Protein AF-A0A2E5CDV6-F1 (afdb_monomer_lite)

Radius of gyration: 27.77 Å; chains: 1; bounding box: 65×52×103 Å

Foldseek 3Di:
DPPPPVPVVPPPPPVDPQWDWDDDPNWIKIKGQAPVQVQVLLVLLQVVQVHPDGQPDDRDNRDMGMGTSLVRHHPQLNVQAPQFAPDFAQFFLNQLCVLLQQDDDGGHDDPVRSVLSCPAPLKDWDLDDGQSKKKWKWFQDPVRDIDTDGIWTDHGQQWIWGFHGRHRRTGTHIHGPVVVCVVVVNDPVQECNDPPDRIHMIIMRGHNPVVVVVPPPDPVLVVLLVVLVVQLVCVVVVNDDCPPVNLVVNVVSLVVNVVVLVPDDPPNVVSVVSVVSSVVSVVSSVVSVVVVVVCVVVPPPVDDPDPDDDDDDPDDDDPVCPVVSVVVLLVVLLVCLLVLNDDLVSLLVSVVVCVVVVPDDDPVSVVSNCVRPVVSCCVSPNPD

Secondary structure (DSSP, 8-state):
--SSSSSSSSSSS-----EEEEEETTEEEEEES-HHHHHHHHHHHHHHTT----------TT--EEEEGGGTS-HHHHHHBT---SSS-B-HHHHHHHHHTS-SS--B--HHHHHHHHTSTTEEEESS--TT-EEEEEEE-TTS-EEEEEEEEEEETTEEEEE-SS-TTS-EEEEEHHHHHHHTT--GGGTT--TT-SEEEEEEEE--HHHHHHHHS-HHHHHHHHHHHHHHHHHHTTSS---HHHHHHHHHHHHHHHHHHHTSPTT-HHHHHHHHHHHHHHHHHHHHHHHHHHHHHT--------SS-----SS---TTHHHHHHHHHHHHHHHHHHTT-S-HHHHHHHHHHHHHTTPPPPHHHHHHHHHHHHHHHHHHH---

Structure (mmCIF, N/CA/C/O backbone):
data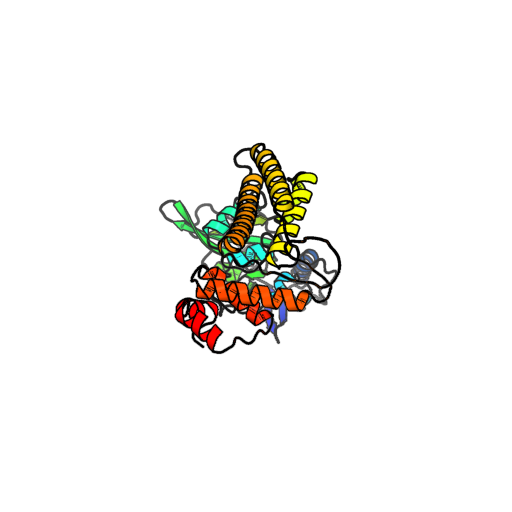_AF-A0A2E5CDV6-F1
#
_entry.id   AF-A0A2E5CDV6-F1
#
loop_
_atom_site.group_PDB
_atom_site.id
_atom_site.type_symbol
_atom_site.label_atom_id
_atom_site.label_alt_id
_atom_site.label_comp_id
_atom_site.label_asym_id
_atom_site.label_entity_id
_atom_site.label_seq_id
_atom_site.pdbx_PDB_ins_code
_atom_site.Cartn_x
_atom_site.Cartn_y
_atom_site.Cartn_z
_atom_site.occupancy
_atom_site.B_iso_or_equiv
_atom_site.auth_seq_id
_atom_site.auth_comp_id
_atom_site.auth_asym_id
_atom_site.auth_atom_id
_atom_site.pdbx_PDB_model_num
ATOM 1 N N . MET A 1 1 ? -24.382 15.749 47.982 1.00 50.59 1 MET A N 1
ATOM 2 C CA . MET A 1 1 ? -24.085 15.747 46.531 1.00 50.59 1 MET A CA 1
ATOM 3 C C . MET A 1 1 ? -22.805 14.952 46.245 1.00 50.59 1 MET A C 1
ATOM 5 O O . MET A 1 1 ? -21.803 15.533 45.871 1.00 50.59 1 MET A O 1
ATOM 9 N N . ALA A 1 2 ? -22.806 13.629 46.459 1.00 50.84 2 ALA A N 1
ATOM 10 C CA . ALA A 1 2 ? -21.610 12.782 46.268 1.00 50.84 2 ALA A CA 1
ATOM 11 C C . ALA A 1 2 ? -21.933 11.374 45.715 1.00 50.84 2 ALA A C 1
ATOM 13 O O . ALA A 1 2 ? -21.108 10.475 45.779 1.00 50.84 2 ALA A O 1
ATOM 14 N N . LYS A 1 3 ? -23.146 11.160 45.179 1.00 47.84 3 LYS A N 1
ATOM 15 C CA . LYS A 1 3 ? -23.621 9.846 44.694 1.00 47.84 3 LYS A CA 1
ATOM 16 C C . LYS A 1 3 ? -23.866 9.771 43.177 1.00 47.84 3 LYS A C 1
ATOM 18 O O . LYS A 1 3 ? -24.362 8.756 42.711 1.00 47.84 3 LYS A O 1
ATOM 23 N N . LEU A 1 4 ? -23.509 10.803 42.404 1.00 49.28 4 LEU A N 1
ATOM 24 C CA . LEU A 1 4 ? -23.847 10.889 40.970 1.00 49.28 4 LEU A CA 1
ATOM 25 C C . LEU A 1 4 ? -22.643 10.820 40.007 1.00 49.28 4 LEU A C 1
ATOM 27 O O . LEU A 1 4 ? -22.818 11.010 38.813 1.00 49.28 4 LEU A O 1
ATOM 31 N N . ILE A 1 5 ? -21.427 10.545 40.496 1.00 52.16 5 ILE A N 1
ATOM 32 C CA . ILE A 1 5 ? -20.210 10.495 39.652 1.00 52.16 5 ILE A CA 1
ATOM 33 C C . ILE A 1 5 ? -19.751 9.048 39.369 1.00 52.16 5 ILE A C 1
ATOM 35 O O . ILE A 1 5 ? -18.921 8.813 38.500 1.00 52.16 5 ILE A O 1
ATOM 39 N N . LEU A 1 6 ? -20.344 8.039 40.020 1.00 46.84 6 LEU A N 1
ATOM 40 C CA . LEU A 1 6 ? -19.924 6.640 39.850 1.00 46.84 6 LEU A CA 1
ATOM 41 C C . LEU A 1 6 ? -20.603 5.908 38.671 1.00 46.84 6 LEU A C 1
ATOM 43 O O . LEU A 1 6 ? -20.210 4.794 38.347 1.00 46.84 6 LEU A O 1
ATOM 47 N N . PHE A 1 7 ? -21.598 6.511 38.009 1.00 48.25 7 PHE A N 1
ATOM 48 C CA . PHE A 1 7 ? -22.365 5.839 36.944 1.00 48.25 7 PHE A CA 1
ATOM 49 C C . PHE A 1 7 ? -21.863 6.121 35.516 1.00 48.25 7 PHE A C 1
ATOM 51 O O . PHE A 1 7 ? -22.234 5.410 34.587 1.00 48.25 7 PHE A O 1
ATOM 58 N N . THR A 1 8 ? -20.984 7.108 35.321 1.00 49.69 8 THR A N 1
ATOM 59 C CA . THR A 1 8 ? -20.431 7.466 33.999 1.00 49.69 8 THR A CA 1
ATOM 60 C C . THR A 1 8 ? -19.098 6.790 33.666 1.00 49.69 8 THR A C 1
ATOM 62 O O . THR A 1 8 ? -18.673 6.845 32.518 1.00 49.69 8 THR A O 1
ATOM 65 N N . LEU A 1 9 ? -18.454 6.099 34.615 1.00 47.28 9 LEU A N 1
ATOM 66 C CA . LEU A 1 9 ? -17.176 5.401 34.382 1.00 47.28 9 LEU A CA 1
ATOM 67 C C . LEU A 1 9 ? -17.316 3.909 34.026 1.00 47.28 9 LEU A C 1
ATOM 69 O O . LEU A 1 9 ? -16.322 3.280 33.676 1.00 47.28 9 LEU A O 1
ATOM 73 N N . LEU A 1 10 ? -18.530 3.344 34.060 1.00 46.12 10 LEU A N 1
ATOM 74 C CA . LEU A 1 10 ? -18.778 1.930 33.730 1.00 46.12 10 LEU A CA 1
ATOM 75 C C . LEU A 1 10 ? -19.309 1.689 32.304 1.00 46.12 10 LEU A C 1
ATOM 77 O O . LEU A 1 10 ? -19.397 0.540 31.885 1.00 46.12 10 LEU A O 1
ATOM 81 N N . PHE A 1 11 ? -19.618 2.737 31.531 1.00 47.38 11 PHE A N 1
ATOM 82 C CA . PHE A 1 11 ? -20.186 2.591 30.178 1.00 47.38 11 PHE A CA 1
ATOM 83 C C . PHE A 1 11 ? -19.165 2.631 29.029 1.00 47.38 11 PHE A C 1
ATOM 85 O O . PHE A 1 11 ? -19.536 2.422 27.877 1.00 47.38 11 PHE A O 1
ATOM 92 N N . SER A 1 12 ? -17.878 2.851 29.311 1.00 44.41 12 SER A N 1
ATOM 93 C CA . SER A 1 12 ? -16.882 3.118 28.257 1.00 44.41 12 SER A CA 1
ATOM 94 C C . SER A 1 12 ? -16.062 1.901 27.809 1.00 44.41 12 SER A C 1
ATOM 96 O O . SER A 1 12 ? -15.191 2.053 26.960 1.00 44.41 12 SER A O 1
ATOM 98 N N . TRP A 1 13 ? -16.303 0.703 28.359 1.00 45.28 13 TRP A N 1
ATOM 99 C CA . TRP A 1 13 ? -15.420 -0.464 28.159 1.00 45.28 13 TRP A CA 1
ATOM 100 C C . TRP A 1 13 ? -16.075 -1.690 27.503 1.00 45.28 13 TRP A C 1
ATOM 102 O O . TRP A 1 13 ? -15.390 -2.672 27.237 1.00 45.28 13 TRP A O 1
ATOM 112 N N . ALA A 1 14 ? -17.369 -1.640 27.170 1.00 45.25 14 ALA A N 1
ATOM 113 C CA . ALA A 1 14 ? -18.080 -2.758 26.535 1.00 45.25 14 ALA A CA 1
ATOM 114 C C . ALA A 1 14 ? -18.127 -2.686 24.993 1.00 45.25 14 ALA A C 1
ATOM 116 O O . ALA A 1 14 ? -18.972 -3.320 24.372 1.00 45.25 14 ALA A O 1
ATOM 117 N N . PHE A 1 15 ? -17.217 -1.940 24.358 1.00 52.06 15 PHE A N 1
ATOM 118 C CA . PHE A 1 15 ? -17.010 -1.990 22.902 1.00 52.06 15 PHE A CA 1
ATOM 119 C C . PHE A 1 15 ? -15.860 -2.939 22.526 1.00 52.06 15 PHE A C 1
ATOM 121 O O . PHE A 1 15 ? -15.153 -2.706 21.547 1.00 52.06 15 PHE A O 1
ATOM 128 N N . ALA A 1 16 ? -15.659 -4.001 23.317 1.00 50.88 16 ALA A N 1
ATOM 129 C CA . ALA A 1 16 ? -14.811 -5.118 22.922 1.00 50.88 16 ALA A CA 1
ATOM 130 C C . ALA A 1 16 ? -15.315 -5.681 21.583 1.00 50.88 16 ALA A C 1
ATOM 132 O O . ALA A 1 16 ? -16.516 -5.705 21.319 1.00 50.88 16 ALA A O 1
ATOM 133 N N . GLN A 1 17 ? -14.376 -6.042 20.716 1.00 61.34 17 GLN A N 1
ATOM 134 C CA . GLN A 1 17 ? -14.605 -6.329 19.306 1.00 61.34 17 GLN A CA 1
ATOM 135 C C . GLN A 1 17 ? -15.673 -7.407 19.079 1.00 61.34 17 GLN A C 1
ATOM 137 O O . GLN A 1 17 ? -15.404 -8.595 19.199 1.00 61.34 17 GLN A O 1
ATOM 142 N N . ASP A 1 18 ? -16.871 -6.987 18.675 1.00 84.94 18 ASP A N 1
ATOM 143 C CA . ASP A 1 18 ? -17.973 -7.897 18.338 1.00 84.94 18 ASP A CA 1
ATOM 144 C C . ASP A 1 18 ? -17.763 -8.650 17.019 1.00 84.94 18 ASP A C 1
ATOM 146 O O . ASP A 1 18 ? -18.660 -9.388 16.630 1.00 84.94 18 ASP A O 1
ATOM 150 N N . ILE A 1 19 ? -16.661 -8.421 16.293 1.00 89.81 19 ILE A N 1
ATOM 151 C CA . ILE A 1 19 ? -16.429 -8.990 14.960 1.00 89.81 19 ILE A CA 1
ATOM 152 C C . ILE A 1 19 ? -15.164 -9.845 14.972 1.00 89.81 19 ILE A C 1
ATOM 154 O O . ILE A 1 19 ? -14.048 -9.327 15.055 1.00 89.81 19 ILE A O 1
ATOM 158 N N . GLU A 1 20 ? -15.348 -11.150 14.826 1.00 91.12 20 GLU A N 1
ATOM 159 C CA . GLU A 1 20 ? -14.281 -12.130 14.670 1.00 91.12 20 GLU A CA 1
ATOM 160 C C . GLU A 1 20 ? -14.039 -12.418 13.188 1.00 91.12 20 GLU A C 1
ATOM 162 O O . GLU A 1 20 ? -14.975 -12.536 12.397 1.00 91.12 20 GLU A O 1
ATOM 167 N N . ILE A 1 21 ? -12.767 -12.547 12.805 1.00 91.12 21 ILE A N 1
ATOM 168 C CA . ILE A 1 21 ? -12.366 -12.913 11.445 1.00 91.12 21 ILE A CA 1
ATOM 169 C C . ILE A 1 21 ? -11.837 -14.333 11.461 1.00 91.12 21 ILE A C 1
ATOM 171 O O . ILE A 1 21 ? -10.872 -14.629 12.164 1.00 91.12 21 ILE A O 1
ATOM 175 N N . HIS A 1 22 ? -12.433 -15.192 10.646 1.00 91.56 22 HIS A N 1
ATOM 176 C CA . HIS A 1 22 ? -11.998 -16.571 10.497 1.00 91.56 22 HIS A CA 1
ATOM 177 C C . HIS A 1 22 ? -11.859 -16.959 9.026 1.00 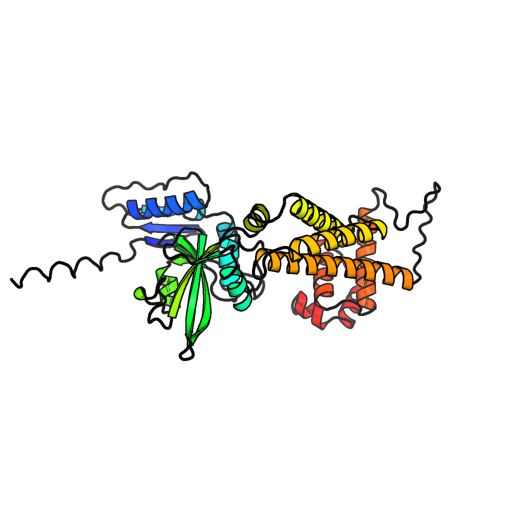91.56 22 HIS A C 1
ATOM 179 O O . HIS A 1 22 ? -12.392 -16.321 8.113 1.00 91.56 22 HIS A O 1
ATOM 185 N N . ARG A 1 23 ? -11.078 -18.014 8.803 1.00 90.81 23 ARG A N 1
ATOM 186 C CA . ARG A 1 23 ? -10.764 -18.554 7.483 1.00 90.81 23 ARG A CA 1
ATOM 187 C C . ARG A 1 23 ? -11.279 -19.979 7.388 1.00 90.81 23 ARG A C 1
ATOM 189 O O . ARG A 1 23 ? -10.973 -20.791 8.254 1.00 90.81 23 ARG A O 1
ATOM 196 N N . VAL A 1 24 ? -12.040 -20.265 6.336 1.00 92.31 24 VAL A N 1
ATOM 197 C CA . VAL A 1 24 ? -12.580 -21.600 6.044 1.00 92.31 24 VAL A CA 1
ATOM 198 C C . VAL A 1 24 ? -12.398 -21.848 4.553 1.00 92.31 24 VAL A C 1
ATOM 200 O O . VAL A 1 24 ? -12.861 -21.049 3.741 1.00 92.31 24 VAL A O 1
ATOM 203 N N . ASP A 1 25 ? -11.666 -22.904 4.195 1.00 91.81 25 ASP A N 1
ATOM 204 C CA . ASP A 1 25 ? -11.402 -23.310 2.805 1.00 91.81 25 ASP A CA 1
ATOM 205 C C . ASP A 1 25 ? -10.875 -22.175 1.904 1.00 91.81 25 ASP A C 1
ATOM 207 O O . ASP A 1 25 ? -11.342 -21.961 0.785 1.00 91.81 25 ASP A O 1
ATOM 211 N N . GLY A 1 26 ? -9.924 -21.386 2.419 1.00 87.38 26 GLY A N 1
ATOM 212 C CA . GLY A 1 26 ? -9.321 -20.256 1.695 1.00 87.38 26 GLY A CA 1
ATOM 213 C C . GLY A 1 26 ? -10.229 -19.028 1.540 1.00 87.38 26 GLY A C 1
ATOM 214 O O . GLY A 1 26 ? -9.840 -18.047 0.910 1.00 87.38 26 GLY A O 1
ATOM 215 N N . LYS A 1 27 ? -11.433 -19.043 2.119 1.00 91.75 27 LYS A N 1
ATOM 216 C CA . LYS A 1 27 ? -12.341 -17.893 2.156 1.00 91.75 27 LYS A CA 1
ATOM 217 C C . LYS A 1 27 ? -12.249 -17.178 3.493 1.00 91.75 27 LYS A C 1
ATOM 219 O O . LYS A 1 27 ? -12.023 -17.798 4.531 1.00 91.75 27 LYS A O 1
ATOM 224 N N . ILE A 1 28 ? -12.463 -15.865 3.461 1.00 92.31 28 ILE A N 1
ATOM 225 C CA . ILE A 1 28 ? -12.466 -15.016 4.654 1.00 92.31 28 ILE A CA 1
ATOM 226 C C . ILE A 1 28 ? -13.895 -14.686 5.034 1.00 92.31 28 ILE A C 1
ATOM 228 O O . ILE A 1 28 ? -14.645 -14.120 4.232 1.00 92.31 28 ILE A O 1
ATOM 232 N N . PHE A 1 29 ? -14.222 -14.988 6.279 1.00 93.62 29 PHE A N 1
ATOM 233 C CA . PHE A 1 29 ? -15.506 -14.704 6.881 1.00 93.62 29 PHE A CA 1
ATOM 234 C C . PHE A 1 29 ? -15.328 -13.751 8.057 1.00 93.62 29 PHE A C 1
ATOM 236 O O . PHE A 1 29 ? -14.334 -13.810 8.782 1.00 93.62 29 PHE A O 1
ATOM 243 N N . ALA A 1 30 ? -16.300 -12.862 8.216 1.00 93.38 30 ALA A N 1
ATOM 244 C CA . ALA A 1 30 ? -16.485 -12.086 9.427 1.00 93.38 30 ALA A CA 1
ATOM 245 C C . ALA A 1 30 ? -17.749 -12.574 10.124 1.00 93.38 30 ALA A C 1
ATOM 247 O O . ALA A 1 30 ? -18.790 -12.698 9.475 1.00 93.38 30 ALA A O 1
ATOM 248 N N . GLU A 1 31 ? -17.654 -12.834 11.421 1.00 93.50 31 GLU A N 1
ATOM 249 C CA . GLU A 1 31 ? -18.771 -13.215 12.281 1.00 93.50 31 GLU A CA 1
ATOM 250 C C . GLU A 1 31 ? -18.951 -12.188 13.383 1.00 93.50 31 GLU A C 1
ATOM 252 O O . GLU A 1 31 ? -17.972 -11.702 13.941 1.00 93.50 31 GLU A O 1
ATOM 257 N N . ALA A 1 32 ? -20.203 -11.851 13.685 1.00 91.94 32 ALA A N 1
ATOM 258 C CA . ALA A 1 32 ? -20.517 -10.918 14.747 1.00 91.94 32 ALA A CA 1
ATOM 259 C C . ALA A 1 32 ? -21.772 -11.282 15.531 1.00 91.94 32 ALA A C 1
ATOM 261 O O . ALA A 1 32 ? -22.756 -11.768 14.967 1.00 91.94 32 ALA A O 1
ATOM 262 N N . ASN A 1 33 ? -21.769 -10.930 16.819 1.00 88.56 33 ASN A N 1
ATOM 263 C CA . ASN A 1 33 ? -22.958 -11.009 17.677 1.00 88.56 33 ASN A CA 1
ATOM 264 C C . ASN A 1 33 ? -23.975 -9.892 17.372 1.00 88.56 33 ASN A C 1
ATOM 266 O O . ASN A 1 33 ? -25.143 -9.998 17.735 1.00 88.56 33 ASN A O 1
ATOM 270 N N . SER A 1 34 ? -23.541 -8.820 16.696 1.00 87.94 34 SER A N 1
ATOM 271 C CA . SER A 1 34 ? -24.392 -7.716 16.243 1.00 87.94 34 SER A CA 1
ATOM 272 C C . SER A 1 34 ? -24.438 -7.668 14.715 1.00 87.94 34 SER A C 1
ATOM 274 O O . SER A 1 34 ? -23.481 -7.252 14.055 1.00 87.94 34 SER A O 1
ATOM 276 N N . CYS A 1 35 ? -25.583 -8.062 14.153 1.00 88.75 35 CYS A N 1
ATOM 277 C CA . CYS A 1 35 ? -25.831 -8.029 12.711 1.00 88.75 35 CYS A CA 1
ATOM 278 C C . CYS A 1 35 ? -25.683 -6.612 12.131 1.00 88.75 35 CYS A C 1
ATOM 280 O O . CYS A 1 35 ? -25.053 -6.430 11.093 1.00 88.75 35 CYS A O 1
ATOM 282 N N . GLU A 1 36 ? -26.183 -5.591 12.833 1.00 88.12 36 GLU A N 1
ATOM 283 C CA . GLU A 1 36 ? -26.130 -4.186 12.402 1.00 88.12 36 GLU A CA 1
ATOM 284 C C . GLU A 1 36 ? -24.694 -3.696 12.181 1.00 88.12 36 GLU A C 1
ATOM 286 O O . GLU A 1 36 ? -24.383 -3.124 11.131 1.00 88.12 36 GLU A O 1
ATOM 291 N N . LYS A 1 37 ? -23.795 -3.976 13.137 1.00 87.06 37 LYS A N 1
ATOM 292 C CA . LYS A 1 37 ? -22.375 -3.616 13.025 1.00 87.06 37 LYS A CA 1
ATOM 293 C C . LYS A 1 37 ? -21.737 -4.301 11.819 1.00 87.06 37 LYS A C 1
ATOM 295 O O . LYS A 1 37 ? -21.067 -3.641 11.027 1.00 87.06 37 LYS A O 1
ATOM 300 N N . LEU A 1 38 ? -21.969 -5.601 11.645 1.00 91.19 38 LEU A N 1
ATOM 301 C CA . LEU A 1 38 ? -21.372 -6.357 10.546 1.00 91.19 38 LEU A CA 1
ATOM 302 C C . LEU A 1 38 ? -21.905 -5.918 9.173 1.00 91.19 38 LEU A C 1
ATOM 304 O O . LEU A 1 38 ? -21.124 -5.756 8.235 1.00 91.19 38 LEU A O 1
ATOM 308 N N . VAL A 1 39 ? -23.207 -5.639 9.056 1.00 91.56 39 VAL A N 1
ATOM 309 C CA . VAL A 1 39 ? -23.833 -5.127 7.825 1.00 91.56 39 VAL A CA 1
ATOM 310 C C . VAL A 1 39 ? -23.271 -3.755 7.443 1.00 91.56 39 VAL A C 1
ATOM 312 O O . VAL A 1 39 ? -22.953 -3.539 6.271 1.00 91.56 39 VAL A O 1
ATOM 315 N N . ALA A 1 40 ? -23.100 -2.841 8.405 1.00 89.88 40 ALA A N 1
ATOM 316 C CA . ALA A 1 40 ? -22.533 -1.515 8.146 1.00 89.88 40 ALA A CA 1
ATOM 317 C C . ALA A 1 40 ? -21.109 -1.607 7.575 1.00 89.88 40 ALA A C 1
ATOM 319 O O . ALA A 1 40 ? -20.780 -0.960 6.577 1.00 89.88 40 ALA A O 1
ATOM 320 N N . GLN A 1 41 ? -20.279 -2.470 8.157 1.00 90.94 41 GLN A N 1
ATOM 321 C CA . GLN A 1 41 ? -18.895 -2.651 7.729 1.00 90.94 41 GLN A CA 1
ATOM 322 C C . GLN A 1 41 ? -18.785 -3.414 6.398 1.00 90.94 41 GLN A C 1
ATOM 324 O O . GLN A 1 41 ? -17.996 -3.039 5.529 1.00 90.94 41 GLN A O 1
ATOM 329 N N . TYR A 1 42 ? -19.631 -4.427 6.176 1.00 92.94 42 TYR A N 1
ATOM 330 C CA . TYR A 1 42 ? -19.747 -5.100 4.880 1.00 92.94 42 TYR A CA 1
ATOM 331 C C . TYR A 1 42 ? -20.158 -4.114 3.779 1.00 92.94 42 TYR A C 1
ATOM 333 O O . TYR A 1 42 ? -19.592 -4.128 2.686 1.00 92.94 42 TYR A O 1
ATOM 341 N N . SER A 1 43 ? -21.107 -3.217 4.071 1.00 91.81 43 SER A N 1
ATOM 342 C CA . SER A 1 43 ? -21.530 -2.162 3.147 1.00 91.81 43 SER A CA 1
ATOM 343 C C . SER A 1 43 ? -20.386 -1.200 2.819 1.00 91.81 43 SER A C 1
ATOM 345 O O . SER A 1 43 ? -20.203 -0.873 1.648 1.00 91.81 43 SER A O 1
ATOM 347 N N . ALA A 1 44 ? -19.586 -0.782 3.807 1.00 90.12 44 ALA A N 1
ATOM 348 C CA . ALA A 1 44 ? -18.416 0.069 3.573 1.00 90.12 44 ALA A CA 1
ATOM 349 C C . ALA A 1 44 ? -17.406 -0.597 2.618 1.00 90.12 44 ALA A C 1
ATOM 351 O O . ALA A 1 44 ? -16.974 0.015 1.638 1.00 90.12 44 ALA A O 1
ATOM 352 N N . LEU A 1 45 ? -17.108 -1.884 2.832 1.00 91.88 45 LEU A N 1
ATOM 353 C CA . LEU A 1 45 ? -16.218 -2.651 1.955 1.00 91.88 45 LEU A CA 1
ATOM 354 C C . LEU A 1 45 ? -16.807 -2.833 0.542 1.00 91.88 45 LEU A C 1
ATOM 356 O O . LEU A 1 45 ? -16.097 -2.703 -0.457 1.00 91.88 45 LEU A O 1
ATOM 360 N N . SER A 1 46 ? -18.117 -3.074 0.445 1.00 93.31 46 SER A N 1
ATOM 361 C CA . SER A 1 46 ? -18.842 -3.203 -0.826 1.00 93.31 46 SER A CA 1
ATOM 362 C C . SER A 1 46 ? -18.856 -1.896 -1.630 1.00 93.31 46 SER A C 1
ATOM 364 O O . SER A 1 46 ? -18.708 -1.912 -2.852 1.00 93.31 46 SER A O 1
ATOM 366 N N . GLN A 1 47 ? -19.000 -0.750 -0.957 1.00 91.88 47 GLN A N 1
ATOM 367 C CA . GLN A 1 47 ? -18.912 0.569 -1.588 1.00 91.88 47 GLN A CA 1
ATOM 368 C C . GLN A 1 47 ? -17.508 0.819 -2.143 1.00 91.88 47 GLN A C 1
ATOM 370 O O . GLN A 1 47 ? -17.373 1.217 -3.301 1.00 91.88 47 GLN A O 1
ATOM 375 N N . MET A 1 48 ? -16.470 0.509 -1.362 1.00 89.81 48 MET A N 1
ATOM 376 C CA . MET A 1 48 ? -15.074 0.636 -1.784 1.00 89.81 48 MET A CA 1
ATOM 377 C C . MET A 1 48 ? -14.766 -0.206 -3.032 1.00 89.81 48 MET A C 1
ATOM 379 O O . MET A 1 48 ? -14.103 0.262 -3.957 1.00 89.81 48 MET A O 1
ATOM 383 N N . SER A 1 49 ? -15.277 -1.439 -3.101 1.00 91.44 49 SER A N 1
ATOM 384 C CA . SER A 1 49 ? -15.079 -2.322 -4.258 1.00 91.44 49 SER A CA 1
ATOM 385 C C . SER A 1 49 ? -15.967 -1.999 -5.458 1.00 91.44 49 SER A C 1
ATOM 387 O O . SER A 1 49 ? -15.805 -2.618 -6.511 1.00 91.44 49 SER A O 1
ATOM 389 N N . LYS A 1 50 ? -16.888 -1.032 -5.327 1.00 93.25 50 LYS A N 1
ATOM 390 C CA . LYS A 1 50 ? -17.929 -0.714 -6.318 1.00 93.25 50 LYS A CA 1
ATOM 391 C C . LYS A 1 50 ? -18.815 -1.922 -6.655 1.00 93.25 50 LYS A C 1
ATOM 393 O O . LYS A 1 50 ? -19.409 -1.983 -7.731 1.00 93.25 50 LYS A O 1
ATOM 398 N N . ILE A 1 51 ? -18.925 -2.879 -5.734 1.00 91.81 51 ILE A N 1
ATOM 399 C CA . ILE A 1 51 ? -19.785 -4.053 -5.867 1.00 91.81 51 ILE A CA 1
ATOM 400 C C . ILE A 1 51 ? -21.122 -3.718 -5.203 1.00 91.81 51 ILE A C 1
ATOM 402 O O . ILE A 1 51 ? -21.169 -3.267 -4.064 1.00 91.81 51 ILE A O 1
ATOM 406 N N . LYS A 1 52 ? -22.241 -3.930 -5.900 1.00 90.75 52 LYS A N 1
ATOM 407 C CA . LYS A 1 52 ? -23.586 -3.748 -5.331 1.00 90.75 52 LYS A CA 1
ATOM 408 C C . LYS A 1 52 ? -24.079 -5.065 -4.737 1.00 90.75 52 LYS A C 1
ATOM 410 O O . LYS A 1 52 ? -24.930 -5.727 -5.324 1.00 90.75 52 LYS A O 1
ATOM 415 N N . ARG A 1 53 ? -23.526 -5.468 -3.592 1.00 90.56 53 ARG A N 1
ATOM 416 C CA . ARG A 1 53 ? -23.943 -6.681 -2.877 1.00 90.56 53 ARG A CA 1
ATOM 417 C C . ARG A 1 53 ? -24.369 -6.316 -1.463 1.00 90.56 53 ARG A C 1
ATOM 419 O O . ARG A 1 53 ? -23.729 -5.509 -0.800 1.00 90.56 53 ARG A O 1
ATOM 426 N N . ARG A 1 54 ? -25.481 -6.890 -1.014 1.00 89.31 54 ARG A N 1
ATOM 427 C CA . ARG A 1 54 ? -25.934 -6.768 0.374 1.00 89.31 54 ARG A CA 1
ATOM 428 C C . ARG A 1 54 ? -25.405 -7.956 1.166 1.00 89.31 54 ARG A C 1
ATOM 430 O O . ARG A 1 54 ? -25.287 -9.052 0.616 1.00 89.31 54 ARG A O 1
ATOM 437 N N . ALA A 1 55 ? -25.096 -7.728 2.437 1.00 89.12 55 ALA A N 1
ATOM 438 C CA . ALA A 1 55 ? -24.833 -8.812 3.369 1.00 89.12 55 ALA A CA 1
ATOM 439 C C . ALA A 1 55 ? -26.079 -9.707 3.440 1.00 89.12 55 ALA A C 1
ATOM 441 O O . ALA A 1 55 ? -27.190 -9.203 3.606 1.00 89.12 55 ALA A O 1
ATOM 442 N N . ASN A 1 56 ? -25.899 -11.018 3.281 1.00 86.75 56 ASN A N 1
ATOM 443 C CA . ASN A 1 56 ? -26.985 -11.981 3.428 1.00 86.75 56 ASN A CA 1
ATOM 444 C C . ASN A 1 56 ? -27.040 -12.452 4.887 1.00 86.75 56 ASN A C 1
ATOM 446 O O . ASN A 1 56 ? -26.572 -13.541 5.198 1.00 86.75 56 ASN A O 1
ATOM 450 N N . CYS A 1 57 ? -27.543 -11.594 5.773 1.00 84.38 57 CYS A N 1
ATOM 451 C CA . CYS A 1 57 ? -27.798 -11.928 7.173 1.00 84.38 57 CYS A CA 1
ATOM 452 C C . CYS A 1 57 ? -29.257 -11.634 7.521 1.00 84.38 57 CYS A C 1
ATOM 454 O O . CYS A 1 57 ? -29.773 -10.577 7.156 1.00 84.38 57 CYS A O 1
ATOM 456 N N . SER A 1 58 ? -29.900 -12.547 8.255 1.00 75.00 58 SER A N 1
ATOM 457 C CA . SER A 1 58 ? -31.144 -12.240 8.966 1.00 75.00 58 SER A CA 1
ATOM 458 C C . SER A 1 58 ? -30.758 -11.553 10.273 1.00 75.00 58 SER A C 1
ATOM 460 O O . SER A 1 58 ? -30.063 -12.155 11.085 1.00 75.00 58 SER A O 1
ATOM 462 N N . CYS A 1 59 ? -31.123 -10.283 10.451 1.00 76.19 59 CYS A N 1
ATOM 463 C CA . CYS A 1 59 ? -30.829 -9.537 11.678 1.00 76.19 59 CYS A CA 1
ATOM 464 C C . CYS A 1 59 ? -31.943 -9.739 12.717 1.00 76.19 59 CYS A C 1
ATOM 466 O O . CYS A 1 59 ? -32.588 -8.779 13.137 1.00 76.19 59 CYS A O 1
ATOM 468 N N . GLU A 1 60 ? -32.196 -10.986 13.107 1.00 75.94 60 GLU A N 1
ATOM 469 C CA . GLU A 1 60 ? -33.081 -11.271 14.236 1.00 75.94 60 GLU A CA 1
ATOM 470 C C . GLU A 1 60 ? -32.360 -10.940 15.555 1.00 75.94 60 GLU A C 1
ATOM 472 O O . GLU A 1 60 ? -31.133 -11.010 15.659 1.00 75.94 60 GLU A O 1
ATOM 477 N N . LEU A 1 61 ? -33.108 -10.515 16.578 1.00 71.81 61 LEU A N 1
ATOM 478 C CA . LEU A 1 61 ? -32.539 -10.132 17.875 1.00 71.81 61 LEU A CA 1
ATOM 479 C C . LEU A 1 61 ? -31.718 -11.293 18.465 1.00 71.81 61 LEU A C 1
ATOM 481 O O . LEU A 1 61 ? -32.267 -12.329 18.828 1.00 71.81 61 LEU A O 1
ATOM 485 N N . GLY A 1 62 ? -30.400 -11.101 18.568 1.00 69.19 62 GLY A N 1
ATOM 486 C CA . GLY A 1 62 ? -29.464 -12.083 19.127 1.00 69.19 62 GLY A CA 1
ATOM 487 C C . GLY A 1 62 ? -28.943 -13.139 18.145 1.00 69.19 62 GLY A C 1
ATOM 488 O O . GLY A 1 62 ? -28.175 -14.006 18.560 1.00 69.19 62 GLY A O 1
ATOM 489 N N . SER A 1 63 ? -29.307 -13.089 16.858 1.00 78.12 63 SER A N 1
ATOM 490 C CA . SER A 1 63 ? -28.746 -14.014 15.870 1.00 78.12 63 SER A CA 1
ATOM 491 C C . SER A 1 63 ? -27.317 -13.616 15.494 1.00 78.12 63 SER A C 1
ATOM 493 O O . SER A 1 63 ? -27.069 -12.482 15.073 1.00 78.12 63 SER A O 1
ATOM 495 N N . LYS A 1 64 ? -26.388 -14.574 15.578 1.00 87.31 64 LYS A N 1
ATOM 496 C CA . LYS A 1 64 ? -25.053 -14.450 14.983 1.00 87.31 64 LYS A CA 1
ATOM 497 C C . LYS A 1 64 ? -25.177 -14.213 13.476 1.00 87.31 64 LYS A C 1
ATOM 499 O O . LYS A 1 64 ? -25.925 -14.913 12.797 1.00 87.31 64 LYS A O 1
ATOM 504 N N . CYS A 1 65 ? -24.440 -13.237 12.958 1.00 91.56 65 CYS A N 1
ATOM 505 C CA . CYS A 1 65 ? -24.357 -12.950 11.526 1.00 91.56 65 CYS A CA 1
ATOM 506 C C . CYS A 1 65 ? -22.956 -13.302 11.036 1.00 91.56 65 CYS A C 1
ATOM 508 O O . CYS A 1 65 ? -21.974 -12.895 11.651 1.00 91.56 65 CYS A O 1
ATOM 510 N N . THR A 1 66 ? -22.879 -14.024 9.919 1.00 92.94 66 THR A N 1
ATOM 511 C CA . THR A 1 66 ? -21.621 -14.413 9.276 1.00 92.94 66 THR A CA 1
ATOM 512 C C . THR A 1 66 ? -21.668 -14.007 7.810 1.00 92.94 66 THR A C 1
ATOM 514 O O . THR A 1 66 ? -22.623 -14.320 7.100 1.00 92.94 66 THR A O 1
ATOM 517 N N . VAL A 1 67 ? -20.638 -13.306 7.335 1.00 94.12 67 VAL A N 1
ATOM 518 C CA . VAL A 1 67 ? -20.548 -12.827 5.948 1.00 94.12 67 VAL A CA 1
ATOM 519 C C . VAL A 1 67 ? -19.206 -13.183 5.323 1.00 94.12 67 VAL A C 1
ATOM 521 O O . VAL A 1 67 ? -18.156 -13.019 5.937 1.00 94.12 67 VAL A O 1
ATOM 524 N N . GLU A 1 68 ? -19.224 -13.623 4.064 1.00 94.75 68 GLU A N 1
ATOM 525 C CA . GLU A 1 68 ? -18.007 -13.852 3.278 1.00 94.75 68 GLU A CA 1
ATOM 526 C C . GLU A 1 68 ? -17.465 -12.518 2.731 1.00 94.75 68 GLU A C 1
ATOM 528 O O . GLU A 1 68 ? -18.028 -11.932 1.796 1.00 94.75 68 GLU A O 1
ATOM 533 N N . LEU A 1 69 ? -16.339 -12.048 3.271 1.00 93.44 69 LEU A N 1
ATOM 534 C CA . LEU A 1 69 ? -15.706 -10.781 2.885 1.00 93.44 69 LEU A CA 1
ATOM 535 C C . LEU A 1 69 ? -15.081 -10.836 1.491 1.00 93.44 69 LEU A C 1
ATOM 537 O O . LEU A 1 69 ? -15.103 -9.845 0.756 1.00 93.44 69 LEU A O 1
ATOM 541 N N . GLY A 1 70 ? -14.573 -12.007 1.095 1.00 91.88 70 GLY A N 1
ATOM 542 C CA . GLY A 1 70 ? -13.963 -12.227 -0.219 1.00 91.88 70 GLY A CA 1
ATOM 543 C C . GLY A 1 70 ? -14.894 -11.864 -1.378 1.00 91.88 70 GLY A C 1
ATOM 544 O O . GLY A 1 70 ? -14.432 -11.461 -2.441 1.00 91.88 70 GLY A O 1
ATOM 545 N N . SER A 1 71 ? -16.214 -11.903 -1.179 1.00 92.31 71 SER A N 1
ATOM 546 C CA . SER A 1 71 ? -17.199 -11.523 -2.197 1.00 92.31 71 SER A CA 1
ATOM 547 C C . SER A 1 71 ? -17.231 -10.015 -2.501 1.00 92.31 71 SER A C 1
ATOM 549 O O . SER A 1 71 ? -17.434 -9.642 -3.658 1.00 92.31 71 SER A O 1
ATOM 551 N N . VAL A 1 72 ? -16.947 -9.158 -1.513 1.00 94.38 72 VAL A N 1
ATOM 552 C CA . VAL A 1 72 ? -17.043 -7.683 -1.598 1.00 94.38 72 VAL A CA 1
ATOM 553 C C . VAL A 1 72 ? -15.714 -6.955 -1.467 1.00 94.38 72 VAL A C 1
ATOM 555 O O . VAL A 1 72 ? -15.675 -5.735 -1.572 1.00 94.38 72 VAL A O 1
ATOM 558 N N . MET A 1 73 ? -14.616 -7.671 -1.271 1.00 93.25 73 MET A N 1
ATOM 559 C CA . MET A 1 73 ? -13.290 -7.067 -1.219 1.00 93.25 73 MET A CA 1
ATOM 560 C C . MET A 1 73 ? -12.891 -6.460 -2.587 1.00 93.25 73 MET A C 1
ATOM 562 O O . MET A 1 73 ? -13.250 -7.011 -3.629 1.00 93.25 73 MET A O 1
ATOM 566 N N . PRO A 1 74 ? -12.167 -5.331 -2.650 1.00 92.81 74 PRO A N 1
ATOM 567 C CA . PRO A 1 74 ? -11.639 -4.829 -3.921 1.00 92.81 74 PRO A CA 1
ATOM 568 C C . PRO A 1 74 ? -10.714 -5.835 -4.627 1.00 92.81 74 PRO A C 1
ATOM 570 O O . PRO A 1 74 ? -9.990 -6.589 -3.977 1.00 92.81 74 PRO A O 1
ATOM 573 N N . LYS A 1 75 ? -10.734 -5.836 -5.971 1.00 93.31 75 LYS A N 1
ATOM 574 C CA . LYS A 1 75 ? -10.032 -6.822 -6.820 1.00 93.31 75 LYS A CA 1
ATOM 575 C C . LYS A 1 75 ? -8.552 -6.981 -6.454 1.00 93.31 75 LYS A C 1
ATOM 577 O O . LYS A 1 75 ? -8.101 -8.108 -6.300 1.00 93.31 75 LYS A O 1
ATOM 582 N N . ILE A 1 76 ? -7.845 -5.867 -6.252 1.00 93.00 76 ILE A N 1
ATOM 583 C CA . ILE A 1 76 ? -6.414 -5.873 -5.925 1.00 93.00 76 ILE A CA 1
ATOM 584 C C . ILE A 1 76 ? -6.108 -6.673 -4.654 1.00 93.00 76 ILE A C 1
ATOM 586 O O . ILE A 1 76 ? -5.188 -7.479 -4.644 1.00 93.00 76 ILE A O 1
ATOM 590 N N . TYR A 1 77 ? -6.914 -6.531 -3.601 1.00 93.75 77 TYR A N 1
ATOM 591 C CA . TYR A 1 77 ? -6.684 -7.278 -2.367 1.00 93.75 77 TYR A CA 1
ATOM 592 C C . TYR A 1 77 ? -7.019 -8.757 -2.538 1.00 93.75 77 TYR A C 1
ATOM 594 O O . TYR A 1 77 ? -6.286 -9.583 -2.015 1.00 93.75 77 TYR A O 1
ATOM 602 N N . LYS A 1 78 ? -8.062 -9.107 -3.311 1.00 93.12 78 LYS A N 1
ATOM 603 C CA . LYS A 1 78 ? -8.386 -10.517 -3.605 1.00 93.12 78 LYS A CA 1
ATOM 604 C C . LYS A 1 78 ? -7.252 -11.229 -4.340 1.00 93.12 78 LYS A C 1
ATOM 606 O O . LYS A 1 78 ? -6.981 -12.382 -4.048 1.00 93.12 78 LYS A O 1
ATOM 611 N N . GLU A 1 79 ? -6.615 -10.553 -5.295 1.00 92.50 79 GLU A N 1
ATOM 612 C CA . GLU A 1 79 ? -5.513 -11.117 -6.090 1.00 92.50 79 GLU A CA 1
ATOM 613 C C . GLU A 1 79 ? -4.219 -11.296 -5.286 1.00 92.50 79 GLU A C 1
ATOM 615 O O . GLU A 1 79 ? -3.366 -12.106 -5.650 1.00 92.50 79 GLU A O 1
ATOM 620 N N . LEU A 1 80 ? -4.056 -10.518 -4.216 1.00 92.06 80 LEU A N 1
ATOM 621 C CA . LEU A 1 80 ? -2.883 -10.571 -3.348 1.00 92.06 80 LEU A CA 1
ATOM 622 C C . LEU A 1 80 ? -3.084 -11.471 -2.135 1.00 92.06 80 LEU A C 1
ATOM 624 O O . LEU A 1 80 ? -2.109 -11.996 -1.607 1.00 92.06 80 LEU A O 1
ATOM 628 N N . LEU A 1 81 ? -4.321 -11.619 -1.672 1.00 93.06 81 LEU A N 1
ATOM 629 C CA . LEU A 1 81 ? -4.642 -12.371 -0.473 1.00 93.06 81 LEU A CA 1
ATOM 630 C C . LEU A 1 81 ? -4.079 -13.793 -0.556 1.00 93.06 81 LEU A C 1
ATOM 632 O O . LEU A 1 81 ? -4.251 -14.475 -1.562 1.00 93.06 81 LEU A O 1
ATOM 636 N N . ASP A 1 82 ? -3.392 -14.221 0.504 1.00 91.75 82 ASP A N 1
ATOM 637 C CA . ASP A 1 82 ? -2.759 -15.545 0.616 1.00 91.75 82 ASP A CA 1
ATOM 638 C C . ASP A 1 82 ? -1.645 -15.831 -0.391 1.00 91.75 82 ASP A C 1
ATOM 640 O O . ASP A 1 82 ? -1.076 -16.923 -0.416 1.00 91.75 82 ASP A O 1
ATOM 644 N N . ARG A 1 83 ? -1.263 -14.832 -1.188 1.00 90.25 83 ARG A N 1
ATOM 645 C CA . ARG A 1 83 ? -0.131 -14.946 -2.088 1.00 90.25 83 ARG A CA 1
ATOM 646 C C . ARG A 1 83 ? 1.164 -14.851 -1.291 1.00 90.25 83 ARG A C 1
ATOM 648 O O . ARG A 1 83 ? 1.490 -13.797 -0.744 1.00 90.25 83 ARG A O 1
ATOM 655 N N . ASN A 1 84 ? 1.925 -15.938 -1.288 1.00 86.94 84 ASN A N 1
ATOM 656 C CA . ASN A 1 84 ? 3.332 -15.901 -0.909 1.00 86.94 84 ASN A CA 1
ATOM 657 C C . ASN A 1 84 ? 4.144 -15.250 -2.024 1.00 86.94 84 ASN A C 1
ATOM 659 O O . ASN A 1 84 ? 3.827 -15.376 -3.215 1.00 86.94 84 ASN A O 1
ATOM 663 N N . LEU A 1 85 ? 5.192 -14.538 -1.637 1.00 84.56 85 LEU A N 1
ATOM 664 C CA . LEU A 1 85 ? 6.112 -13.979 -2.610 1.00 84.56 85 LEU A CA 1
ATOM 665 C C . LEU A 1 85 ? 7.135 -15.037 -2.994 1.00 84.56 85 LEU A C 1
ATOM 667 O O . LEU A 1 85 ? 7.477 -15.911 -2.204 1.00 84.56 85 LEU A O 1
ATOM 671 N N . LYS A 1 86 ? 7.620 -14.952 -4.231 1.00 81.88 86 LYS A N 1
ATOM 672 C CA . LYS A 1 86 ? 8.704 -15.820 -4.696 1.00 81.88 86 LYS A CA 1
ATOM 673 C C . LYS A 1 86 ? 10.058 -15.389 -4.122 1.00 81.88 86 LYS A C 1
ATOM 675 O O . LYS A 1 86 ? 10.941 -16.219 -3.960 1.00 81.88 86 LYS A O 1
ATOM 680 N N . TYR A 1 87 ? 10.200 -14.099 -3.825 1.00 79.25 87 TYR A N 1
ATOM 681 C CA . TYR A 1 87 ? 11.436 -13.485 -3.363 1.00 79.25 87 TYR A CA 1
ATOM 682 C C . TYR A 1 87 ? 11.140 -12.508 -2.232 1.00 79.25 87 TYR A C 1
ATOM 684 O O . TYR A 1 87 ? 10.059 -11.907 -2.189 1.00 79.25 87 TYR A O 1
ATOM 692 N N . GLU A 1 88 ? 12.123 -12.336 -1.354 1.00 79.19 88 GLU A N 1
ATOM 693 C CA . GLU A 1 88 ? 12.161 -11.229 -0.405 1.00 79.19 88 GLU A CA 1
ATOM 694 C C . GLU A 1 88 ? 12.049 -9.906 -1.162 1.00 79.19 88 GLU A C 1
ATOM 696 O O . GLU A 1 88 ? 12.579 -9.748 -2.264 1.00 79.19 88 GLU A O 1
ATOM 701 N N . GLY A 1 89 ? 11.359 -8.935 -0.576 1.00 72.88 89 GLY A N 1
ATOM 702 C CA . GLY A 1 89 ? 11.351 -7.597 -1.142 1.00 72.88 89 GLY A CA 1
ATOM 703 C C . GLY A 1 89 ? 10.039 -6.868 -0.915 1.00 72.88 89 GLY A C 1
ATOM 704 O O . GLY A 1 89 ? 9.968 -6.007 -0.036 1.00 72.88 89 GLY A O 1
ATOM 705 N N . PRO A 1 90 ? 8.987 -7.162 -1.700 1.00 75.19 90 PRO A N 1
ATOM 706 C CA . PRO A 1 90 ? 7.713 -6.492 -1.520 1.00 75.19 90 PRO A CA 1
ATOM 707 C C . PRO A 1 90 ? 7.254 -6.613 -0.078 1.00 75.19 90 PRO A C 1
ATOM 709 O O . PRO A 1 90 ? 7.071 -7.707 0.430 1.00 75.19 90 PRO A O 1
ATOM 712 N N . ASN A 1 91 ? 7.125 -5.485 0.600 1.00 84.25 91 ASN A N 1
ATOM 713 C CA . ASN A 1 91 ? 6.920 -5.452 2.038 1.00 84.25 91 ASN A CA 1
ATOM 714 C C . ASN A 1 91 ? 5.601 -4.761 2.379 1.00 84.25 91 ASN A C 1
ATOM 716 O O . ASN A 1 91 ? 4.798 -4.410 1.509 1.00 84.25 91 ASN A O 1
ATOM 720 N N . CYS A 1 92 ? 5.383 -4.572 3.674 1.00 92.31 92 CYS A N 1
ATOM 721 C CA . CYS A 1 92 ? 4.207 -3.906 4.215 1.00 92.31 92 CYS A CA 1
ATOM 722 C C . CYS A 1 92 ? 3.920 -2.523 3.590 1.00 92.31 92 CYS A C 1
ATOM 724 O O . CYS A 1 92 ? 2.760 -2.187 3.353 1.00 92.31 92 CYS A O 1
ATOM 726 N N . TRP A 1 93 ? 4.951 -1.751 3.235 1.00 9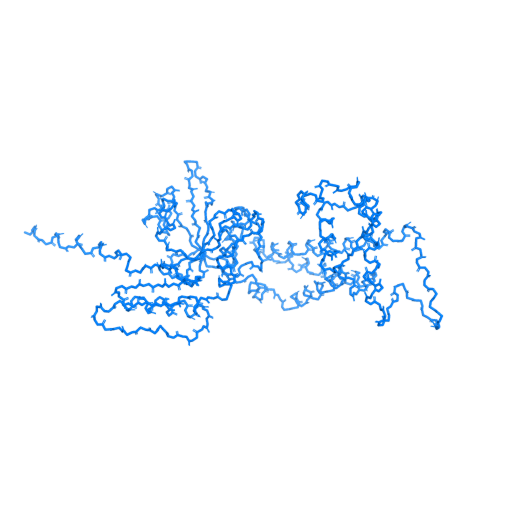3.75 93 TRP A N 1
ATOM 727 C CA . TRP A 1 93 ? 4.805 -0.411 2.663 1.00 93.75 93 TRP A CA 1
ATOM 728 C C . TRP A 1 93 ? 4.332 -0.450 1.212 1.00 93.75 93 TRP A C 1
ATOM 730 O O . TRP A 1 93 ? 3.351 0.209 0.861 1.00 93.75 93 TRP A O 1
ATOM 740 N N . ASN A 1 94 ? 4.965 -1.285 0.380 1.00 93.12 94 ASN A N 1
ATOM 741 C CA . ASN A 1 94 ? 4.529 -1.472 -1.001 1.00 93.12 94 ASN A CA 1
ATOM 742 C C . ASN A 1 94 ? 3.096 -2.025 -1.066 1.00 93.12 94 ASN A C 1
ATOM 744 O O . ASN A 1 94 ? 2.300 -1.549 -1.873 1.00 93.12 94 ASN A O 1
ATOM 748 N N . ALA A 1 95 ? 2.746 -2.965 -0.179 1.00 93.19 95 ALA A N 1
ATOM 749 C CA . ALA A 1 95 ? 1.392 -3.504 -0.068 1.00 93.19 95 ALA A CA 1
ATOM 750 C C . ALA A 1 95 ? 0.356 -2.403 0.206 1.00 93.19 95 ALA A C 1
ATOM 752 O O . ALA A 1 95 ? -0.681 -2.348 -0.460 1.00 93.19 95 ALA A O 1
ATOM 753 N N . ALA A 1 96 ? 0.655 -1.511 1.155 1.00 94.75 96 ALA A N 1
ATOM 754 C CA . ALA A 1 96 ? -0.246 -0.436 1.544 1.00 94.75 96 ALA A CA 1
ATOM 755 C C . ALA A 1 96 ? -0.464 0.578 0.408 1.00 94.75 96 ALA A C 1
ATOM 757 O O . ALA A 1 96 ? -1.601 0.944 0.101 1.00 94.75 96 ALA A O 1
ATOM 758 N N . LEU A 1 97 ? 0.618 0.979 -0.266 1.00 92.56 97 LEU A N 1
ATOM 759 C CA . LEU A 1 97 ? 0.570 1.902 -1.402 1.00 92.56 97 LEU A CA 1
ATOM 760 C C . LEU A 1 97 ? -0.104 1.296 -2.630 1.00 92.56 97 LEU A C 1
ATOM 762 O O . LEU A 1 97 ? -0.812 1.997 -3.351 1.00 92.56 97 LEU A O 1
ATOM 766 N N . LEU A 1 98 ? 0.109 0.003 -2.883 1.00 91.81 98 LEU A N 1
ATOM 767 C CA . LEU A 1 98 ? -0.543 -0.704 -3.982 1.00 91.81 98 LEU A CA 1
ATOM 768 C C . LEU A 1 98 ? -2.048 -0.795 -3.724 1.00 91.81 98 LEU A C 1
ATOM 770 O O . LEU A 1 98 ? -2.844 -0.544 -4.626 1.00 91.81 98 LEU A O 1
ATOM 774 N N . GLY A 1 99 ? -2.433 -1.073 -2.475 1.00 88.56 99 GLY A N 1
ATOM 775 C CA . GLY A 1 99 ? -3.819 -1.050 -2.020 1.00 88.56 99 GLY A CA 1
ATOM 776 C C . GLY A 1 99 ? -4.499 0.304 -2.221 1.00 88.56 99 GLY A C 1
ATOM 777 O O . GLY A 1 99 ? -5.632 0.352 -2.692 1.00 88.56 99 GLY A O 1
ATOM 778 N N . ALA A 1 100 ? -3.798 1.398 -1.919 1.00 88.31 100 ALA A N 1
ATOM 779 C CA . ALA A 1 100 ? -4.288 2.759 -2.142 1.00 88.31 100 ALA A CA 1
ATOM 780 C C . ALA A 1 100 ? -4.268 3.191 -3.625 1.00 88.31 100 ALA A C 1
ATOM 782 O O . ALA A 1 100 ? -4.842 4.215 -3.985 1.00 88.31 100 ALA A O 1
ATOM 783 N N . GLY A 1 101 ? -3.620 2.423 -4.509 1.00 87.69 101 GLY A N 1
ATOM 784 C CA . GLY A 1 101 ? -3.436 2.787 -5.917 1.00 87.69 101 GLY A CA 1
ATOM 785 C C . GLY A 1 101 ? -2.360 3.853 -6.159 1.00 87.69 101 GLY A C 1
ATOM 786 O O . GLY A 1 101 ? -2.299 4.424 -7.251 1.00 87.69 101 GLY A O 1
ATOM 787 N N . SER A 1 102 ? -1.504 4.115 -5.169 1.00 87.06 102 SER A N 1
ATOM 788 C CA . SER A 1 102 ? -0.365 5.038 -5.272 1.00 87.06 102 SER A CA 1
ATOM 789 C C . SER A 1 102 ? 0.809 4.434 -6.053 1.00 87.06 102 SER A C 1
ATOM 791 O O . SER A 1 102 ? 1.602 5.167 -6.636 1.00 87.06 102 SER A O 1
ATOM 793 N N . THR A 1 103 ? 0.909 3.100 -6.111 1.00 87.31 103 THR A N 1
ATOM 794 C CA . THR A 1 103 ? 1.855 2.367 -6.974 1.00 87.31 103 THR A CA 1
ATOM 795 C C . THR A 1 103 ? 1.117 1.387 -7.888 1.00 87.31 103 THR A C 1
ATOM 797 O O . THR A 1 103 ? -0.007 0.977 -7.603 1.00 87.31 103 THR A O 1
ATOM 800 N N . LYS A 1 104 ? 1.750 1.021 -9.010 1.00 84.12 104 LYS A N 1
ATOM 801 C CA . LYS A 1 104 ? 1.176 0.143 -10.046 1.00 84.12 104 LYS A CA 1
ATOM 802 C C . LYS A 1 104 ? 1.618 -1.312 -9.936 1.00 84.12 104 LYS A C 1
ATOM 804 O O . LYS A 1 104 ? 0.997 -2.174 -10.552 1.00 84.12 104 LYS A O 1
ATOM 809 N N . SER A 1 105 ? 2.694 -1.589 -9.204 1.00 85.81 105 SER A N 1
ATOM 810 C CA . SER A 1 105 ? 3.285 -2.923 -9.142 1.00 85.81 105 SER A CA 1
ATOM 811 C C . SER A 1 105 ? 3.806 -3.275 -7.755 1.00 85.81 105 SER A C 1
ATOM 813 O O . SER A 1 105 ? 4.164 -2.420 -6.936 1.00 85.81 105 SER A O 1
ATOM 815 N N . ILE A 1 106 ? 3.838 -4.584 -7.524 1.00 86.75 106 ILE A N 1
ATOM 816 C CA . ILE A 1 106 ? 4.458 -5.201 -6.362 1.00 86.75 106 ILE A CA 1
ATOM 817 C C . ILE A 1 106 ? 5.978 -5.106 -6.531 1.00 86.75 106 ILE A C 1
ATOM 819 O O . ILE A 1 106 ? 6.507 -5.603 -7.523 1.00 86.75 106 ILE A O 1
ATOM 823 N N . ARG A 1 107 ? 6.677 -4.486 -5.581 1.00 86.19 107 ARG A N 1
ATOM 824 C CA . ARG A 1 107 ? 8.147 -4.399 -5.560 1.00 86.19 107 ARG A CA 1
ATOM 825 C C . ARG A 1 107 ? 8.660 -4.106 -4.157 1.00 86.19 107 ARG A C 1
ATOM 827 O O . ARG A 1 107 ? 7.890 -3.655 -3.310 1.00 86.19 107 ARG A O 1
ATOM 834 N N . TYR A 1 108 ? 9.953 -4.322 -3.927 1.00 86.50 108 TYR A N 1
ATOM 835 C CA . TYR A 1 108 ? 10.602 -3.787 -2.733 1.00 86.50 108 TYR A CA 1
ATOM 836 C C . TYR A 1 108 ? 10.464 -2.261 -2.692 1.00 86.50 108 TYR A C 1
ATOM 838 O O . TYR A 1 108 ? 10.439 -1.584 -3.726 1.00 86.50 108 TYR A O 1
ATOM 846 N N . MET A 1 109 ? 10.338 -1.756 -1.475 1.00 84.94 109 MET A N 1
ATOM 847 C CA . MET A 1 109 ? 10.276 -0.343 -1.153 1.00 84.94 109 MET A CA 1
ATOM 848 C C . MET A 1 109 ? 10.972 -0.158 0.185 1.00 84.94 109 MET A C 1
ATOM 850 O O . MET A 1 109 ? 10.729 -0.945 1.095 1.00 84.94 109 MET A O 1
ATOM 854 N N . ASP A 1 110 ? 11.820 0.848 0.320 1.00 86.38 110 ASP A N 1
ATOM 855 C CA . ASP A 1 110 ? 12.403 1.195 1.614 1.00 86.38 110 ASP A CA 1
ATOM 856 C C . ASP A 1 110 ? 11.550 2.243 2.357 1.00 86.38 110 ASP A C 1
ATOM 858 O O . ASP A 1 110 ? 10.541 2.748 1.849 1.00 86.38 110 ASP A O 1
ATOM 862 N N . ASP A 1 111 ? 11.919 2.548 3.603 1.00 86.88 111 ASP A N 1
ATOM 863 C CA . ASP A 1 111 ? 11.185 3.511 4.424 1.00 86.88 111 ASP A CA 1
ATOM 864 C C . ASP A 1 111 ? 11.337 4.949 3.908 1.00 86.88 111 ASP A C 1
ATOM 866 O O . ASP A 1 111 ? 10.459 5.786 4.126 1.00 86.88 111 ASP A O 1
ATOM 870 N N . SER A 1 112 ? 12.445 5.246 3.226 1.00 81.44 112 SER A N 1
ATOM 871 C CA . SER A 1 112 ? 12.732 6.569 2.673 1.00 81.44 112 SER A CA 1
ATOM 872 C C . SER A 1 112 ? 11.820 6.861 1.488 1.00 81.44 112 SER A C 1
ATOM 874 O O . SER A 1 112 ? 11.215 7.929 1.414 1.00 81.44 112 SER A O 1
ATOM 876 N N . GLU A 1 113 ? 11.638 5.883 0.611 1.00 83.31 113 GLU A N 1
ATOM 877 C CA . GLU A 1 113 ? 10.725 5.953 -0.515 1.00 83.31 113 GLU A CA 1
ATOM 878 C C . GLU A 1 113 ? 9.264 6.074 -0.060 1.00 83.31 113 GLU A C 1
ATOM 880 O O . GLU A 1 113 ? 8.533 6.930 -0.567 1.00 83.31 113 GLU A O 1
ATOM 885 N N . LEU A 1 114 ? 8.843 5.298 0.947 1.00 90.81 114 LEU A N 1
ATOM 886 C CA . LEU A 1 114 ? 7.516 5.463 1.547 1.00 90.81 114 LEU A CA 1
ATOM 887 C C . LEU A 1 114 ? 7.310 6.901 2.037 1.00 90.81 114 LEU A C 1
ATOM 889 O O . LEU A 1 114 ? 6.291 7.513 1.720 1.00 90.81 114 LEU A O 1
ATOM 893 N N . LYS A 1 115 ? 8.271 7.450 2.794 1.00 87.75 115 LYS A N 1
ATOM 894 C CA . LYS A 1 115 ? 8.201 8.826 3.314 1.00 87.75 115 LYS A CA 1
ATOM 895 C C . LYS A 1 115 ? 8.080 9.848 2.190 1.00 87.75 115 LYS A C 1
ATOM 897 O O . LYS A 1 115 ? 7.292 10.780 2.321 1.00 87.75 115 LYS A O 1
ATOM 902 N N . ILE A 1 116 ? 8.827 9.687 1.097 1.00 85.44 116 ILE A N 1
ATOM 903 C CA . ILE A 1 116 ? 8.728 10.576 -0.070 1.00 85.44 116 ILE A CA 1
ATOM 904 C C . ILE A 1 116 ? 7.302 10.558 -0.627 1.00 85.44 116 ILE A C 1
ATOM 906 O O . ILE A 1 116 ? 6.732 11.619 -0.877 1.00 85.44 116 ILE A O 1
ATOM 910 N N . ILE A 1 117 ? 6.695 9.376 -0.764 1.00 87.19 117 ILE A N 1
ATOM 911 C CA . ILE A 1 117 ? 5.338 9.255 -1.306 1.00 87.19 117 ILE A CA 1
ATOM 912 C C . ILE A 1 117 ? 4.295 9.836 -0.343 1.00 87.19 117 ILE A C 1
ATOM 914 O O . ILE A 1 117 ? 3.449 10.618 -0.777 1.00 87.19 117 ILE A O 1
ATOM 918 N N . LEU A 1 118 ? 4.360 9.501 0.949 1.00 91.44 118 LEU A N 1
ATOM 919 C CA . LEU A 1 118 ? 3.405 9.986 1.954 1.00 91.44 118 LEU A CA 1
ATOM 920 C C . LEU A 1 118 ? 3.480 11.504 2.168 1.00 91.44 118 LEU A C 1
ATOM 922 O O . LEU A 1 118 ? 2.456 12.124 2.433 1.00 91.44 118 LEU A O 1
ATOM 926 N N . ASN A 1 119 ? 4.663 12.103 2.002 1.00 86.81 119 ASN A N 1
ATOM 927 C CA . ASN A 1 119 ? 4.855 13.556 2.063 1.00 86.81 119 ASN A CA 1
ATOM 928 C C . ASN A 1 119 ? 4.608 14.259 0.720 1.00 86.81 119 ASN A C 1
ATOM 930 O O . ASN A 1 119 ? 4.728 15.482 0.626 1.00 86.81 119 ASN A O 1
ATOM 934 N N . SER A 1 120 ? 4.296 13.508 -0.336 1.00 83.88 120 SER A N 1
ATOM 935 C CA . SER A 1 120 ? 3.931 14.093 -1.620 1.00 83.88 120 SER A CA 1
ATOM 936 C C . SER A 1 120 ? 2.472 14.598 -1.594 1.00 83.88 120 SER A C 1
ATOM 938 O O . SER A 1 120 ? 1.671 14.142 -0.787 1.00 83.88 120 SER A O 1
ATOM 940 N N . PRO A 1 121 ? 2.052 15.483 -2.513 1.00 81.44 121 PRO A N 1
ATOM 941 C CA . PRO A 1 121 ? 0.735 16.106 -2.551 1.00 81.44 121 PRO A CA 1
ATOM 942 C C . PRO A 1 121 ? -0.344 15.140 -3.006 1.00 81.44 121 PRO A C 1
ATOM 944 O O . PRO A 1 121 ? -1.508 15.524 -3.042 1.00 81.44 121 PRO A O 1
ATOM 947 N N . ILE A 1 122 ? 0.026 13.925 -3.429 1.00 85.50 122 ILE A N 1
ATOM 948 C CA . ILE A 1 122 ? -0.975 12.891 -3.677 1.00 85.50 122 ILE A CA 1
ATOM 949 C C . ILE A 1 122 ? -1.534 12.382 -2.359 1.00 85.50 122 ILE A C 1
ATOM 951 O O . ILE A 1 122 ? -2.611 11.806 -2.385 1.00 85.50 122 ILE A O 1
ATOM 955 N N . CYS A 1 123 ? -0.825 12.583 -1.248 1.00 92.25 123 CYS A N 1
ATOM 956 C CA . CYS A 1 123 ? -1.194 12.104 0.066 1.00 92.25 123 CYS A CA 1
ATOM 957 C C . CYS A 1 123 ? -1.489 13.277 1.007 1.00 92.25 123 CYS A C 1
ATOM 959 O O . CYS A 1 123 ? -0.750 14.255 1.076 1.00 92.25 123 CYS A O 1
ATOM 961 N N . GLU A 1 124 ? -2.577 13.163 1.760 1.00 95.69 124 GLU A N 1
ATOM 962 C CA . GLU A 1 124 ? -2.915 14.066 2.859 1.00 95.69 124 GLU A CA 1
ATOM 963 C C . GLU A 1 124 ? -2.925 13.286 4.176 1.00 95.69 124 GLU A C 1
ATOM 965 O O . GLU A 1 124 ? -3.451 12.174 4.231 1.00 95.69 124 GLU A O 1
ATOM 970 N N . LYS A 1 125 ? -2.355 13.848 5.250 1.00 97.00 125 LYS A N 1
ATOM 971 C CA . LYS A 1 125 ? -2.490 13.280 6.601 1.00 97.00 125 LYS A CA 1
ATOM 972 C C . LYS A 1 125 ? -3.939 13.446 7.061 1.00 97.00 125 LYS A C 1
ATOM 974 O O . LYS A 1 125 ? -4.494 14.539 6.967 1.00 97.00 125 LYS A O 1
ATOM 979 N N . VAL A 1 126 ? -4.545 12.376 7.573 1.00 97.44 126 VAL A N 1
ATOM 980 C CA . VAL A 1 126 ? -5.956 12.358 7.993 1.00 97.44 126 VAL A CA 1
ATOM 981 C C . VAL A 1 126 ? -6.103 11.905 9.442 1.00 97.44 126 VAL A C 1
ATOM 983 O O . VAL A 1 126 ? -5.376 11.033 9.912 1.00 97.44 126 VAL A O 1
ATOM 986 N N . SER A 1 127 ? -7.064 12.496 10.152 1.00 95.88 127 SER A N 1
ATOM 987 C CA . SER A 1 127 ? -7.447 12.099 11.516 1.00 95.88 127 SER A CA 1
ATOM 988 C C . SER A 1 127 ? -8.621 11.117 11.546 1.00 95.88 127 SER A C 1
ATOM 990 O O . SER A 1 127 ? -8.791 10.392 12.520 1.00 95.88 127 SER A O 1
ATOM 992 N N . GLU A 1 128 ? -9.427 11.082 10.483 1.00 95.50 128 GLU A N 1
ATOM 993 C CA . GLU A 1 128 ? -10.571 10.181 10.336 1.00 95.50 128 GLU A CA 1
ATOM 994 C C . GLU A 1 128 ? -10.314 9.172 9.217 1.00 95.50 128 GLU A C 1
ATOM 996 O O . GLU A 1 128 ? -10.160 9.545 8.047 1.00 95.50 128 GLU A O 1
ATOM 1001 N N . LEU A 1 129 ? -10.298 7.892 9.592 1.00 95.56 129 LEU A N 1
ATOM 1002 C CA . LEU A 1 129 ? -10.039 6.788 8.676 1.00 95.56 129 LEU A CA 1
ATOM 1003 C C . LEU A 1 129 ? -11.216 6.536 7.736 1.00 95.56 129 LEU A C 1
ATOM 1005 O O . LEU A 1 129 ? -12.379 6.478 8.140 1.00 95.56 129 LEU A O 1
ATOM 1009 N N . ARG A 1 130 ? -10.884 6.303 6.471 1.00 94.25 130 ARG A N 1
ATOM 1010 C CA . ARG A 1 130 ? -11.780 5.819 5.426 1.00 94.25 130 ARG A CA 1
ATOM 1011 C C . ARG A 1 130 ? -11.166 4.607 4.730 1.00 94.25 130 ARG A C 1
ATOM 1013 O O . ARG A 1 130 ? -9.941 4.508 4.646 1.00 94.25 130 ARG A O 1
ATOM 1020 N N . PRO A 1 131 ? -11.996 3.684 4.212 1.00 93.56 131 PRO A N 1
ATOM 1021 C CA . PRO A 1 131 ? -11.508 2.556 3.425 1.00 93.56 131 PRO A CA 1
ATOM 1022 C C . PRO A 1 131 ? -10.567 3.019 2.301 1.00 93.56 131 PRO A C 1
ATOM 1024 O O . PRO A 1 131 ? -10.945 3.860 1.486 1.00 93.56 131 PRO A O 1
ATOM 1027 N N . GLY A 1 132 ? -9.357 2.464 2.259 1.00 93.69 132 GLY A N 1
ATOM 1028 C CA . GLY A 1 132 ? -8.290 2.827 1.324 1.00 93.69 132 GLY A CA 1
ATOM 1029 C C . GLY A 1 132 ? -7.180 3.696 1.919 1.00 93.69 132 GLY A C 1
ATOM 1030 O O . GLY A 1 132 ? -6.110 3.768 1.319 1.00 93.69 132 GLY A O 1
ATOM 1031 N N . ASP A 1 133 ? -7.390 4.302 3.091 1.00 96.94 133 ASP A N 1
ATOM 1032 C CA . ASP A 1 133 ? -6.354 5.095 3.756 1.00 96.94 133 ASP A CA 1
ATOM 1033 C C . ASP A 1 133 ? -5.162 4.203 4.159 1.00 96.94 133 ASP A C 1
ATOM 1035 O O . ASP A 1 133 ? -5.318 3.058 4.599 1.00 96.94 133 ASP A O 1
ATOM 1039 N N . ILE A 1 134 ? -3.948 4.727 4.005 1.00 97.62 134 ILE A N 1
ATOM 1040 C CA . ILE A 1 134 ? -2.702 4.073 4.410 1.00 97.62 134 ILE A CA 1
ATOM 1041 C C . ILE A 1 134 ? -2.426 4.434 5.858 1.00 97.62 134 ILE A C 1
ATOM 1043 O O . ILE A 1 134 ? -2.364 5.612 6.196 1.00 97.62 134 ILE A O 1
ATOM 1047 N N . VAL A 1 135 ? -2.190 3.436 6.702 1.00 97.81 135 VAL A N 1
ATOM 1048 C CA . VAL A 1 135 ? -1.796 3.643 8.094 1.00 97.81 135 VAL A CA 1
ATOM 1049 C C . VAL A 1 135 ? -0.391 3.103 8.301 1.00 97.81 135 VAL A C 1
ATOM 1051 O O . VAL A 1 135 ? -0.100 1.946 7.998 1.00 97.81 135 VAL A O 1
ATOM 1054 N N . THR A 1 136 ? 0.480 3.950 8.835 1.00 97.56 136 THR A N 1
ATOM 1055 C CA . THR A 1 136 ? 1.863 3.615 9.182 1.00 97.56 136 THR A CA 1
ATOM 1056 C C . THR A 1 136 ? 2.037 3.556 10.688 1.00 97.56 136 THR A C 1
ATOM 1058 O O . THR A 1 136 ? 1.555 4.441 11.395 1.00 97.56 136 THR A O 1
ATOM 1061 N N . ILE A 1 137 ? 2.748 2.540 11.175 1.00 97.38 137 ILE A N 1
ATOM 1062 C CA . ILE A 1 137 ? 3.202 2.438 12.564 1.00 97.38 137 ILE A CA 1
ATOM 1063 C C . ILE A 1 137 ? 4.597 3.039 12.650 1.00 97.38 137 ILE A C 1
ATOM 1065 O O . ILE A 1 137 ? 5.513 2.577 11.965 1.00 97.38 137 ILE A O 1
ATOM 1069 N N . LYS A 1 138 ? 4.756 4.035 13.519 1.00 97.25 138 LYS A N 1
ATOM 1070 C CA . LYS A 1 138 ? 5.982 4.815 13.666 1.00 97.25 138 LYS A CA 1
ATOM 1071 C C . LYS A 1 138 ? 6.554 4.683 15.065 1.00 97.25 138 LYS A C 1
ATOM 1073 O O . LYS A 1 138 ? 5.812 4.557 16.039 1.00 97.25 138 LYS A O 1
ATOM 1078 N N . LYS A 1 139 ? 7.881 4.754 15.154 1.00 97.00 139 LYS A N 1
ATOM 1079 C CA . LYS A 1 139 ? 8.629 4.819 16.408 1.00 97.00 139 LYS A CA 1
ATOM 1080 C C . LYS A 1 139 ? 9.437 6.106 16.479 1.00 97.00 139 LYS A C 1
ATOM 1082 O O . LYS A 1 139 ? 10.263 6.355 15.604 1.00 97.00 139 LYS A O 1
ATOM 1087 N N . ARG A 1 140 ? 9.237 6.895 17.532 1.00 97.06 140 ARG A N 1
ATOM 1088 C CA . ARG A 1 140 ? 10.036 8.084 17.836 1.00 97.06 140 ARG A CA 1
ATOM 1089 C C . ARG A 1 140 ? 11.126 7.733 18.847 1.00 97.06 140 ARG A C 1
ATOM 1091 O O . ARG A 1 140 ? 10.826 7.261 19.933 1.00 97.06 140 ARG A O 1
ATOM 1098 N N . SER A 1 141 ? 12.390 7.972 18.512 1.00 96.69 141 SER A N 1
ATOM 1099 C CA . SER A 1 141 ? 13.504 7.815 19.455 1.00 96.69 141 SER A CA 1
ATOM 1100 C C . SER A 1 141 ? 13.538 8.941 20.495 1.00 96.69 141 SER A C 1
ATOM 1102 O O . SER A 1 141 ? 12.951 10.006 20.305 1.00 96.69 141 SER A O 1
ATOM 1104 N N . SER A 1 142 ? 14.335 8.765 21.553 1.00 95.19 142 SER A N 1
ATOM 1105 C CA . SER A 1 142 ? 14.649 9.836 22.514 1.00 95.19 142 SER A CA 1
ATOM 1106 C C . SER A 1 142 ? 15.318 11.060 21.872 1.00 95.19 142 SER A C 1
ATOM 1108 O O . SER A 1 142 ? 15.199 12.165 22.387 1.00 95.19 142 SER A O 1
ATOM 1110 N N . SER A 1 143 ? 15.985 10.885 20.726 1.00 96.00 143 SER A N 1
ATOM 1111 C CA . SER A 1 143 ? 16.555 11.974 19.920 1.00 96.00 143 SER A CA 1
ATOM 1112 C C . SER A 1 143 ? 15.553 12.643 18.969 1.00 96.00 143 SER A C 1
ATOM 1114 O O . SER A 1 143 ? 15.946 13.499 18.182 1.00 96.00 143 SER A O 1
ATOM 1116 N N . GLY A 1 144 ? 14.279 12.239 18.997 1.00 95.25 144 GLY A N 1
ATOM 1117 C CA . GLY A 1 144 ? 13.225 12.768 18.129 1.00 95.25 144 GLY A CA 1
ATOM 1118 C C . GLY A 1 144 ? 13.224 12.209 16.703 1.00 95.25 144 GLY A C 1
ATOM 1119 O O . GLY A 1 144 ? 12.397 12.620 15.893 1.00 95.25 144 GLY A O 1
ATOM 1120 N N . ARG A 1 145 ? 14.112 11.261 16.369 1.00 94.38 145 ARG A N 1
ATOM 1121 C CA . ARG A 1 145 ? 14.123 10.618 15.046 1.00 94.38 145 ARG A CA 1
ATOM 1122 C C . ARG A 1 145 ? 12.932 9.676 14.917 1.00 94.38 145 ARG A C 1
ATOM 1124 O O . ARG A 1 145 ? 12.645 8.919 15.841 1.00 94.38 145 ARG A O 1
ATOM 1131 N N . VAL A 1 146 ? 12.278 9.698 13.759 1.00 94.44 146 VAL A N 1
ATOM 1132 C CA . VAL A 1 146 ? 11.108 8.862 13.467 1.00 94.44 146 VAL A CA 1
ATOM 1133 C C . VAL A 1 146 ? 11.489 7.734 12.509 1.00 94.44 146 VAL A C 1
ATOM 1135 O O . VAL A 1 146 ? 12.021 7.972 11.421 1.00 94.44 146 VAL A O 1
ATOM 1138 N N . GLN A 1 147 ? 11.203 6.502 12.920 1.00 94.56 147 GLN A N 1
ATOM 1139 C CA . GLN A 1 147 ? 11.375 5.286 12.132 1.00 94.56 147 GLN A CA 1
ATOM 1140 C C . GLN A 1 147 ? 10.009 4.711 11.750 1.00 94.56 147 GLN A C 1
ATOM 1142 O O . GLN A 1 147 ? 9.136 4.571 12.606 1.00 94.56 147 GLN A O 1
ATOM 1147 N N . GLU A 1 148 ? 9.841 4.340 10.482 1.00 94.94 148 GLU A N 1
ATOM 1148 C CA . GLU A 1 148 ? 8.668 3.602 10.005 1.00 94.94 148 GLU A CA 1
ATOM 1149 C C . GLU A 1 148 ? 8.881 2.115 10.312 1.00 94.94 148 GLU A C 1
ATOM 1151 O O . GLU A 1 148 ? 9.886 1.534 9.904 1.00 94.94 148 GLU A O 1
ATOM 1156 N N . LEU A 1 149 ? 7.966 1.495 11.057 1.00 94.75 149 LEU A N 1
ATOM 1157 C CA . LEU A 1 149 ? 8.066 0.082 11.440 1.00 94.75 149 LEU A CA 1
ATOM 1158 C C . LEU A 1 149 ? 7.187 -0.822 10.576 1.00 94.75 149 LEU A C 1
ATOM 1160 O O . LEU A 1 149 ? 7.552 -1.963 10.300 1.00 94.75 149 LEU A O 1
ATOM 1164 N N . HIS A 1 150 ? 6.005 -0.339 10.194 1.00 96.38 150 HIS A N 1
ATOM 1165 C CA . HIS A 1 150 ? 5.019 -1.130 9.464 1.00 96.38 150 HIS A CA 1
ATOM 1166 C C . HIS A 1 150 ? 4.032 -0.238 8.708 1.00 96.38 150 HIS A C 1
ATOM 1168 O O . HIS A 1 150 ? 3.787 0.894 9.119 1.00 96.38 150 HIS A O 1
ATOM 1174 N N . GLY A 1 151 ? 3.430 -0.761 7.640 1.00 95.88 151 GLY A N 1
ATOM 1175 C CA . GLY A 1 151 ? 2.348 -0.113 6.903 1.00 95.88 151 GLY A CA 1
ATOM 1176 C C . GLY A 1 151 ? 1.228 -1.093 6.563 1.00 95.88 151 GLY A C 1
ATOM 1177 O O . GLY A 1 151 ? 1.478 -2.268 6.295 1.00 95.88 151 GLY A O 1
ATOM 1178 N N . PHE A 1 152 ? -0.011 -0.615 6.571 1.00 96.94 152 PHE A N 1
ATOM 1179 C CA . PHE A 1 152 ? -1.180 -1.379 6.142 1.00 96.94 152 PHE A CA 1
ATOM 1180 C C . PHE A 1 152 ? -2.229 -0.465 5.506 1.00 96.94 152 PHE A C 1
ATOM 1182 O O . PHE A 1 152 ? -2.228 0.745 5.728 1.00 96.94 152 PHE A O 1
ATOM 1189 N N . THR A 1 153 ? -3.134 -1.036 4.711 1.00 96.75 153 THR A N 1
ATOM 1190 C CA . THR A 1 153 ? -4.298 -0.306 4.199 1.00 96.75 153 THR A CA 1
ATOM 1191 C C . THR A 1 153 ? -5.489 -0.541 5.115 1.00 96.75 153 THR A C 1
ATOM 1193 O O . THR A 1 153 ? -5.888 -1.683 5.360 1.00 96.75 153 THR A O 1
ATOM 1196 N N . TYR A 1 154 ? -6.085 0.538 5.607 1.00 96.81 154 TYR A N 1
ATOM 1197 C CA . TYR A 1 154 ? -7.335 0.484 6.346 1.00 96.81 154 TYR A CA 1
ATOM 1198 C C . TYR A 1 154 ? -8.484 0.138 5.397 1.00 96.81 154 TYR A C 1
ATOM 1200 O O . TYR A 1 154 ? -8.656 0.789 4.369 1.00 96.81 154 TYR A O 1
ATOM 1208 N N . LEU A 1 155 ? -9.283 -0.880 5.722 1.00 94.62 155 LEU A N 1
ATOM 1209 C CA . LEU A 1 155 ? -10.445 -1.260 4.909 1.00 94.62 155 LEU A CA 1
ATOM 1210 C C . LEU A 1 155 ? -11.760 -0.987 5.632 1.00 94.62 155 LEU A C 1
ATOM 1212 O O . LEU A 1 155 ? -12.715 -0.534 5.015 1.00 94.62 155 LEU A O 1
ATOM 1216 N N . THR A 1 156 ? -11.821 -1.287 6.925 1.00 93.94 156 THR A N 1
ATOM 1217 C CA . THR A 1 156 ? -13.013 -1.172 7.779 1.00 93.94 156 THR A CA 1
ATOM 1218 C C . THR A 1 156 ? -12.567 -1.016 9.232 1.00 93.94 156 THR A C 1
ATOM 1220 O O . THR A 1 156 ? -11.394 -1.235 9.538 1.00 93.94 156 THR A O 1
ATOM 1223 N N . SER A 1 157 ? -13.478 -0.714 10.161 1.00 90.88 157 SER A N 1
ATOM 1224 C CA . SER A 1 157 ? -13.102 -0.565 11.576 1.00 90.88 157 SER A CA 1
ATOM 1225 C C . SER A 1 157 ? -12.594 -1.856 12.220 1.00 90.88 157 SER A C 1
ATOM 1227 O O . SER A 1 157 ? -11.875 -1.788 13.210 1.00 90.88 157 SER A O 1
ATOM 1229 N N . PHE A 1 158 ? -12.934 -3.022 11.666 1.00 87.19 158 PHE A N 1
ATOM 1230 C CA . PHE A 1 158 ? -12.476 -4.312 12.179 1.00 87.19 158 PHE A CA 1
ATOM 1231 C C . PHE A 1 158 ? -11.327 -4.913 11.372 1.00 87.19 158 PHE A C 1
ATOM 1233 O O . PHE A 1 158 ? -10.776 -5.926 11.788 1.00 87.19 158 PHE A O 1
ATOM 1240 N N . GLY A 1 159 ? -10.995 -4.359 10.205 1.00 91.88 159 GLY A N 1
ATOM 1241 C CA . GLY A 1 159 ? -10.248 -5.091 9.192 1.00 91.88 159 GLY A CA 1
ATOM 1242 C C . GLY A 1 159 ? -9.295 -4.226 8.390 1.00 91.88 159 GLY A C 1
ATOM 1243 O O . GLY A 1 159 ? -9.678 -3.186 7.847 1.00 91.88 159 GLY A O 1
ATOM 1244 N N . VAL A 1 160 ? -8.061 -4.703 8.273 1.00 95.62 160 VAL A N 1
ATOM 1245 C CA . VAL A 1 160 ? -6.987 -4.077 7.504 1.00 95.62 160 VAL A CA 1
ATOM 1246 C C . VAL A 1 160 ? -6.388 -5.075 6.528 1.00 95.62 160 VAL A C 1
ATOM 1248 O O . VAL A 1 160 ? -6.370 -6.279 6.784 1.00 95.62 160 VAL A O 1
ATOM 1251 N N . PHE A 1 161 ? -5.875 -4.570 5.414 1.00 95.62 161 PHE A N 1
ATOM 1252 C CA . PHE A 1 161 ? -5.042 -5.344 4.507 1.00 95.62 161 PHE A CA 1
ATOM 1253 C C . PHE A 1 161 ? -3.578 -5.058 4.811 1.00 95.62 161 PHE A C 1
ATOM 1255 O O . PHE A 1 161 ? -3.144 -3.906 4.753 1.00 95.62 161 PHE A O 1
ATOM 1262 N N . ASN A 1 162 ? -2.811 -6.092 5.135 1.00 94.56 162 ASN A N 1
ATOM 1263 C CA . ASN A 1 162 ? -1.403 -5.941 5.457 1.00 94.56 162 ASN A CA 1
ATOM 1264 C C . ASN A 1 162 ? -0.560 -7.076 4.871 1.00 94.56 162 ASN A C 1
ATOM 1266 O O . ASN A 1 162 ? -1.056 -8.113 4.431 1.00 94.56 162 ASN A O 1
ATOM 1270 N N . LYS A 1 163 ? 0.750 -6.856 4.882 1.00 93.19 163 LYS A N 1
ATOM 1271 C CA . LYS A 1 163 ? 1.751 -7.895 4.679 1.00 93.19 163 LYS A CA 1
ATOM 1272 C C . LYS A 1 163 ? 2.718 -7.841 5.843 1.00 93.19 163 LYS A C 1
ATOM 1274 O O . LYS A 1 163 ? 3.241 -6.773 6.143 1.00 93.19 163 LYS A O 1
ATOM 1279 N N . GLU A 1 164 ? 2.965 -8.967 6.496 1.00 87.69 164 GLU A N 1
ATOM 1280 C CA . GLU A 1 164 ? 3.918 -9.005 7.601 1.00 87.69 164 GLU A CA 1
ATOM 1281 C C . GLU A 1 164 ? 5.358 -8.933 7.075 1.00 87.69 164 GLU A C 1
ATOM 1283 O O . GLU A 1 164 ? 5.829 -9.861 6.424 1.00 87.69 164 GLU A O 1
ATOM 1288 N N . ASN A 1 165 ? 6.058 -7.839 7.392 1.00 80.44 165 ASN A N 1
ATOM 1289 C CA . ASN A 1 165 ? 7.468 -7.601 7.063 1.00 80.44 165 ASN A CA 1
ATOM 1290 C C . ASN A 1 165 ? 7.797 -7.787 5.557 1.00 80.44 165 ASN A C 1
ATOM 1292 O O . ASN A 1 165 ? 6.919 -7.673 4.699 1.00 80.44 165 ASN A O 1
ATOM 1296 N N . GLY A 1 166 ? 9.082 -7.959 5.226 1.00 78.38 166 GLY A N 1
ATOM 1297 C CA . GLY A 1 166 ? 9.556 -8.262 3.866 1.00 78.38 166 GLY A CA 1
ATOM 1298 C C . GLY A 1 166 ? 9.554 -9.754 3.511 1.00 78.38 166 GLY A C 1
ATOM 1299 O O . GLY A 1 166 ? 9.663 -10.069 2.330 1.00 78.38 166 GLY A O 1
ATOM 1300 N N . ASP A 1 167 ? 9.348 -10.617 4.515 1.00 84.25 167 ASP A N 1
ATOM 1301 C CA . ASP A 1 167 ? 9.494 -12.076 4.448 1.00 84.25 167 ASP A CA 1
ATOM 1302 C C . ASP A 1 167 ? 8.606 -12.685 3.358 1.00 84.25 167 ASP A C 1
ATOM 1304 O O . ASP A 1 167 ? 7.377 -12.524 3.361 1.00 84.25 167 ASP A O 1
ATOM 1308 N N . ALA A 1 168 ? 9.224 -13.390 2.416 1.00 85.25 168 ALA A N 1
ATOM 1309 C CA . ALA A 1 168 ? 8.552 -13.994 1.277 1.00 85.25 168 ALA A CA 1
ATOM 1310 C C . ALA A 1 168 ? 7.548 -15.085 1.688 1.00 85.25 168 ALA A C 1
ATOM 1312 O O . ALA A 1 168 ? 6.515 -15.254 1.031 1.00 85.25 168 ALA A O 1
ATOM 1313 N N . SER A 1 169 ? 7.814 -15.767 2.810 1.00 88.50 169 SER A N 1
ATOM 1314 C CA . SER A 1 169 ? 6.974 -16.824 3.386 1.00 88.50 169 SER A CA 1
ATOM 1315 C C . SER A 1 169 ? 5.724 -16.298 4.092 1.00 88.50 169 SER A C 1
ATOM 1317 O O . SER A 1 169 ? 4.819 -17.072 4.412 1.00 88.50 169 SER A O 1
ATOM 1319 N N . LYS A 1 170 ? 5.660 -14.987 4.360 1.00 91.81 170 LYS A N 1
ATOM 1320 C CA . LYS A 1 170 ? 4.498 -14.352 4.986 1.00 91.81 170 LYS A CA 1
ATOM 1321 C C . LYS A 1 170 ? 3.541 -13.854 3.906 1.00 91.81 170 LYS A C 1
ATOM 1323 O O . LYS A 1 170 ? 3.873 -12.891 3.209 1.00 91.81 170 LYS A O 1
ATOM 1328 N N . PRO A 1 171 ? 2.349 -14.451 3.757 1.00 93.88 171 PRO A N 1
ATOM 1329 C CA . PRO A 1 171 ? 1.408 -14.005 2.744 1.00 93.88 171 PRO A CA 1
ATOM 1330 C C . PRO A 1 171 ? 0.850 -12.617 3.064 1.00 93.88 171 PRO A C 1
ATOM 1332 O O . PRO A 1 171 ? 0.935 -12.123 4.192 1.00 93.88 171 PRO A O 1
ATOM 1335 N N . TYR A 1 172 ? 0.217 -11.997 2.069 1.00 94.25 172 TYR A N 1
ATOM 1336 C CA . TYR A 1 172 ? -0.686 -10.880 2.333 1.00 94.25 172 TYR A CA 1
ATOM 1337 C C . TYR A 1 172 ? -1.925 -11.384 3.069 1.00 94.25 172 TYR A C 1
ATOM 1339 O O . TYR A 1 172 ? -2.510 -12.408 2.701 1.00 94.25 172 TYR A O 1
ATOM 1347 N N . THR A 1 173 ? -2.362 -10.641 4.080 1.00 94.25 173 THR A N 1
ATOM 1348 C CA . THR A 1 173 ? -3.484 -11.044 4.921 1.00 94.25 173 THR A CA 1
ATOM 1349 C C . THR A 1 173 ? -4.486 -9.924 5.121 1.00 94.25 173 THR A C 1
ATOM 1351 O O . THR A 1 173 ? -4.151 -8.741 5.149 1.00 94.25 173 THR A O 1
ATOM 1354 N N . PHE A 1 174 ? -5.742 -10.323 5.296 1.00 94.44 174 PHE A N 1
ATOM 1355 C CA . PHE A 1 174 ? -6.740 -9.493 5.943 1.00 94.44 174 PHE A CA 1
ATOM 1356 C C . PHE A 1 174 ? -6.697 -9.805 7.439 1.00 94.44 174 PHE A C 1
ATOM 1358 O O . PHE A 1 174 ? -6.925 -10.951 7.834 1.00 94.44 174 PHE A O 1
ATOM 1365 N N . ALA A 1 175 ? -6.363 -8.809 8.248 1.00 92.75 175 ALA A N 1
ATOM 1366 C CA . ALA A 1 175 ? -6.158 -8.956 9.680 1.00 92.75 175 ALA A CA 1
ATOM 1367 C C . ALA A 1 175 ? -7.061 -8.003 10.459 1.00 92.75 175 ALA A C 1
ATOM 1369 O O . ALA A 1 175 ? -7.493 -6.967 9.951 1.00 92.75 175 ALA A O 1
ATOM 1370 N N . ASN A 1 176 ? -7.324 -8.351 11.714 1.00 92.44 176 ASN A N 1
ATOM 1371 C CA . ASN A 1 176 ? -8.023 -7.464 12.625 1.00 92.44 176 ASN A CA 1
ATOM 1372 C C . ASN A 1 176 ? -7.133 -6.260 12.995 1.00 92.44 176 ASN A C 1
ATOM 1374 O O . ASN A 1 176 ? -5.953 -6.451 13.300 1.00 92.44 176 ASN A O 1
ATOM 1378 N N . LEU A 1 177 ? -7.687 -5.040 12.981 1.00 93.56 177 LEU A N 1
ATOM 1379 C CA . LEU A 1 177 ? -6.931 -3.813 13.278 1.00 93.56 177 LEU A CA 1
ATOM 1380 C C . LEU A 1 177 ? -6.249 -3.879 14.653 1.00 93.56 177 LEU A C 1
ATOM 1382 O O . LEU A 1 177 ? -5.038 -3.678 14.739 1.00 93.56 177 LEU A O 1
ATOM 1386 N N . ASP A 1 178 ? -6.981 -4.234 15.709 1.00 93.19 178 ASP A N 1
ATOM 1387 C CA . ASP A 1 178 ? -6.424 -4.312 17.066 1.00 93.19 178 ASP A CA 1
ATOM 1388 C C . ASP A 1 178 ? -5.364 -5.406 17.176 1.00 93.19 178 ASP A C 1
ATOM 1390 O O . ASP A 1 178 ? -4.374 -5.231 17.884 1.00 93.19 178 ASP A O 1
ATOM 1394 N N . SER A 1 179 ? -5.515 -6.514 16.442 1.00 93.12 179 SER A N 1
ATOM 1395 C CA . SER A 1 179 ? -4.476 -7.547 16.376 1.00 93.12 179 SER A CA 1
ATOM 1396 C C . SER A 1 179 ? -3.176 -7.000 15.781 1.00 93.12 179 SER A C 1
ATOM 1398 O O . SER A 1 179 ? -2.096 -7.303 16.293 1.00 93.12 179 SER A O 1
ATOM 1400 N N . VAL A 1 180 ? -3.260 -6.181 14.727 1.00 94.56 180 VAL A N 1
ATOM 1401 C CA . VAL A 1 180 ? -2.085 -5.528 14.129 1.00 94.56 180 VAL A CA 1
ATOM 1402 C C . VAL A 1 180 ? -1.488 -4.511 15.103 1.00 94.56 180 VAL A C 1
ATOM 1404 O O . VAL A 1 180 ? -0.290 -4.570 15.370 1.00 94.56 180 VAL A O 1
ATOM 1407 N N . LEU A 1 181 ? -2.295 -3.634 15.707 1.00 95.31 181 LEU A N 1
ATOM 1408 C CA . LEU A 1 181 ? -1.810 -2.643 16.677 1.00 95.31 181 LEU A CA 1
ATOM 1409 C C . LEU A 1 181 ? -1.136 -3.306 17.888 1.00 95.31 181 LEU A C 1
ATOM 1411 O O . LEU A 1 181 ? -0.029 -2.921 18.271 1.00 95.31 181 LEU A O 1
ATOM 1415 N N . LYS A 1 182 ? -1.751 -4.359 18.441 1.00 95.38 182 LYS A N 1
ATOM 1416 C CA . LYS A 1 182 ? -1.219 -5.138 19.566 1.00 95.38 182 LYS A CA 1
ATOM 1417 C C . LYS A 1 182 ? 0.105 -5.813 19.221 1.00 95.38 182 LYS A C 1
ATOM 1419 O O . LYS A 1 182 ? 1.017 -5.789 20.045 1.00 95.38 182 LYS A O 1
ATOM 1424 N N . LYS A 1 183 ? 0.240 -6.374 18.013 1.00 95.50 183 LYS A N 1
ATOM 1425 C CA . LYS A 1 183 ? 1.486 -7.005 17.545 1.00 95.50 183 LYS A CA 1
ATOM 1426 C C . LYS A 1 183 ? 2.676 -6.043 17.607 1.00 95.50 183 LYS A C 1
ATOM 1428 O O . LYS A 1 183 ? 3.766 -6.449 17.996 1.00 95.50 183 LYS A O 1
ATOM 1433 N N . TYR A 1 184 ? 2.451 -4.775 17.271 1.00 95.88 184 TYR A N 1
ATOM 1434 C CA . TYR A 1 184 ? 3.471 -3.723 17.295 1.00 95.88 184 TYR A CA 1
ATOM 1435 C C . TYR A 1 184 ? 3.442 -2.868 18.570 1.00 95.88 184 TYR A C 1
ATOM 1437 O O . TYR A 1 184 ? 4.099 -1.834 18.620 1.00 95.88 184 TYR A O 1
ATOM 1445 N N . GLN A 1 185 ? 2.706 -3.293 19.604 1.00 97.06 185 GLN A N 1
ATOM 1446 C CA . GLN A 1 185 ? 2.627 -2.625 20.910 1.00 97.06 185 GLN A CA 1
ATOM 1447 C C . GLN A 1 185 ? 2.137 -1.166 20.837 1.00 97.06 185 GLN A C 1
ATOM 1449 O O . GLN A 1 185 ? 2.443 -0.349 21.706 1.00 97.06 185 GLN A O 1
ATOM 1454 N N . VAL A 1 186 ? 1.340 -0.830 19.818 1.00 96.44 186 VAL A N 1
ATOM 1455 C CA . VAL A 1 186 ? 0.693 0.481 19.719 1.00 96.44 186 VAL A CA 1
ATOM 1456 C C . VAL A 1 186 ? -0.509 0.485 20.655 1.00 96.44 186 VAL A C 1
ATOM 1458 O O . VAL A 1 186 ? -1.484 -0.236 20.442 1.00 96.44 186 VAL A O 1
ATOM 1461 N N . SER A 1 187 ? -0.449 1.294 21.712 1.00 95.06 187 SER A N 1
ATOM 1462 C CA . SER A 1 187 ? -1.596 1.460 22.608 1.00 95.06 187 SER A CA 1
ATOM 1463 C C . SER A 1 187 ? -2.746 2.185 21.900 1.00 95.06 187 SER A C 1
ATOM 1465 O O . SER A 1 187 ? -2.504 3.056 21.065 1.00 95.06 187 SER A O 1
ATOM 1467 N N . LEU A 1 188 ? -3.996 1.888 22.272 1.00 91.62 188 LEU A N 1
ATOM 1468 C CA . LEU A 1 188 ? -5.182 2.509 21.661 1.00 91.62 188 LEU A CA 1
ATOM 1469 C C . LEU A 1 188 ? -5.161 4.046 21.733 1.00 91.62 188 LEU A C 1
ATOM 1471 O O . LEU A 1 188 ? -5.567 4.703 20.782 1.00 91.62 188 LEU A O 1
ATOM 1475 N N . LYS A 1 189 ? -4.618 4.635 22.809 1.00 94.44 189 LYS A N 1
ATOM 1476 C CA . LYS A 1 189 ? -4.468 6.100 22.936 1.00 94.44 189 LYS A CA 1
ATOM 1477 C C . LYS A 1 189 ? -3.487 6.718 21.928 1.00 94.44 189 LYS A C 1
ATOM 1479 O O . LYS A 1 189 ? -3.547 7.920 21.707 1.00 94.44 189 LYS A O 1
ATOM 1484 N N . CYS A 1 190 ? -2.592 5.909 21.359 1.00 95.94 190 CYS A N 1
ATOM 1485 C CA . CYS A 1 190 ? -1.608 6.294 20.343 1.00 95.94 190 CYS A CA 1
ATOM 1486 C C . CYS A 1 190 ? -2.070 5.911 18.925 1.00 95.94 190 CYS A C 1
ATOM 1488 O O . CYS A 1 190 ? -1.313 6.025 17.953 1.00 95.94 190 CYS A O 1
ATOM 1490 N N . HIS A 1 191 ? -3.304 5.412 18.787 1.00 94.44 191 HIS A N 1
ATOM 1491 C CA . HIS A 1 191 ? -3.898 5.185 17.484 1.00 94.44 191 HIS A CA 1
ATOM 1492 C C . HIS A 1 191 ? -4.321 6.529 16.878 1.00 94.44 191 HIS A C 1
ATOM 1494 O O . HIS A 1 191 ? -5.143 7.228 17.463 1.00 94.44 191 HIS A O 1
ATOM 1500 N N . LEU A 1 192 ? -3.727 6.904 15.739 1.00 93.12 192 LEU A N 1
ATOM 1501 C CA . LEU A 1 192 ? -3.902 8.203 15.069 1.00 93.12 192 LEU A CA 1
ATOM 1502 C C . LEU A 1 192 ? -3.563 9.421 15.940 1.00 93.12 192 LEU A C 1
ATOM 1504 O O . LEU A 1 192 ? -3.979 10.539 15.641 1.00 93.12 192 LEU A O 1
ATOM 1508 N N . ASN A 1 193 ? -2.799 9.211 17.012 1.00 91.62 193 ASN A N 1
ATOM 1509 C CA . ASN A 1 193 ? -2.375 10.266 17.911 1.00 91.62 193 ASN A CA 1
ATOM 1510 C C . ASN A 1 193 ? -0.878 10.148 18.199 1.00 91.62 193 ASN A C 1
ATOM 1512 O O . ASN A 1 193 ? -0.393 9.139 18.707 1.00 91.62 193 ASN A O 1
ATOM 1516 N N . GLU A 1 194 ? -0.160 11.208 17.855 1.00 87.56 194 GLU A N 1
ATOM 1517 C CA . GLU A 1 194 ? 1.292 11.316 17.940 1.00 87.56 194 GLU A CA 1
ATOM 1518 C C . GLU A 1 194 ? 1.772 11.921 19.276 1.00 87.56 194 GLU A C 1
ATOM 1520 O O . GLU A 1 194 ? 2.943 11.769 19.644 1.00 87.56 194 GLU A O 1
ATOM 1525 N N . SER A 1 195 ? 0.899 12.624 20.009 1.00 87.50 195 SER A N 1
ATOM 1526 C CA . SER A 1 195 ? 1.282 13.298 21.253 1.00 87.50 195 SER A CA 1
ATOM 1527 C C . SER A 1 195 ? 1.619 12.277 22.341 1.00 87.50 195 SER A C 1
ATOM 1529 O O . SER A 1 195 ? 0.818 11.387 22.621 1.00 87.50 195 SER A O 1
ATOM 1531 N N . ASP A 1 196 ? 2.786 12.427 22.969 1.00 89.94 196 ASP A N 1
ATOM 1532 C CA . ASP A 1 196 ? 3.231 11.648 24.138 1.00 89.94 196 ASP A CA 1
ATOM 1533 C C . ASP A 1 196 ? 3.387 10.129 23.924 1.00 89.94 196 ASP A C 1
ATOM 1535 O O . ASP A 1 196 ? 3.404 9.350 24.882 1.00 89.94 196 ASP A O 1
ATOM 1539 N N . CYS A 1 197 ? 3.534 9.695 22.670 1.00 95.88 197 CYS A N 1
ATOM 1540 C CA . CYS A 1 197 ? 3.682 8.290 22.302 1.00 95.88 197 CYS A CA 1
ATOM 1541 C C . CYS A 1 197 ? 5.040 8.013 21.634 1.00 95.88 197 CYS A C 1
ATOM 1543 O O . CYS A 1 197 ? 5.385 8.634 20.630 1.00 95.88 197 CYS A O 1
ATOM 1545 N N . GLU A 1 198 ? 5.803 7.047 22.166 1.00 96.69 198 GLU A N 1
ATOM 1546 C CA . GLU A 1 198 ? 7.005 6.516 21.494 1.00 96.69 198 GLU A CA 1
ATOM 1547 C C . GLU A 1 198 ? 6.608 5.717 20.246 1.00 96.69 198 GLU A C 1
ATOM 1549 O O . GLU A 1 198 ? 7.200 5.885 19.184 1.00 96.69 198 GLU A O 1
ATOM 1554 N N . LEU A 1 199 ? 5.576 4.878 20.374 1.00 97.75 199 LEU A N 1
ATOM 1555 C CA . LEU A 1 199 ? 4.970 4.101 19.295 1.00 97.75 199 LEU A CA 1
ATOM 1556 C C . LEU A 1 199 ? 3.575 4.641 19.002 1.00 97.75 199 LEU A C 1
ATOM 1558 O O . LEU A 1 199 ? 2.720 4.666 19.889 1.00 97.75 199 LEU A O 1
ATOM 1562 N N . TYR A 1 200 ? 3.344 5.053 17.763 1.00 97.94 200 TYR A N 1
ATOM 1563 C CA . TYR A 1 200 ? 2.082 5.650 17.338 1.00 97.94 200 TYR A CA 1
ATOM 1564 C C . TYR A 1 200 ? 1.728 5.243 15.912 1.00 97.94 200 TYR A C 1
ATOM 1566 O O . TYR A 1 200 ? 2.528 4.636 15.198 1.00 97.94 200 TYR A O 1
ATOM 1574 N N . THR A 1 201 ? 0.504 5.566 15.502 1.00 97.69 201 THR A N 1
ATOM 1575 C CA . THR A 1 201 ? 0.092 5.436 14.100 1.00 97.69 201 THR A CA 1
ATOM 1576 C C . THR A 1 201 ? -0.223 6.782 13.487 1.00 97.69 201 THR A C 1
ATOM 1578 O O . THR A 1 201 ? -0.688 7.697 14.160 1.00 97.69 201 THR A O 1
ATOM 1581 N N . GLU A 1 202 ? 0.005 6.867 12.187 1.00 97.88 202 GLU A N 1
ATOM 1582 C CA . GLU A 1 202 ? -0.338 8.009 11.353 1.00 97.88 202 GLU A CA 1
ATOM 1583 C C . GLU A 1 202 ? -1.067 7.501 10.114 1.00 97.88 202 GLU A C 1
ATOM 1585 O O . GLU A 1 202 ? -0.672 6.478 9.551 1.00 97.88 202 GLU A O 1
ATOM 1590 N N . ALA A 1 203 ? -2.131 8.191 9.710 1.00 98.06 203 ALA A N 1
ATOM 1591 C CA . ALA A 1 203 ? -2.917 7.827 8.543 1.00 98.06 203 ALA A CA 1
ATOM 1592 C C . ALA A 1 203 ? -2.777 8.863 7.432 1.00 98.06 203 ALA A C 1
ATOM 1594 O O . ALA A 1 203 ? -2.757 10.068 7.690 1.00 98.06 203 ALA A O 1
ATOM 1595 N N . HIS A 1 204 ? -2.733 8.375 6.197 1.00 97.81 204 HIS A N 1
ATOM 1596 C CA . HIS A 1 204 ? -2.703 9.183 4.993 1.00 97.81 204 HIS A CA 1
ATOM 1597 C C . HIS A 1 204 ? -3.756 8.709 4.008 1.00 97.81 204 HIS A C 1
ATOM 1599 O O . HIS A 1 204 ? -3.887 7.512 3.744 1.00 97.81 204 HIS A O 1
ATOM 1605 N N . ARG A 1 205 ? -4.459 9.657 3.402 1.00 96.56 205 ARG A N 1
ATOM 1606 C CA . ARG A 1 205 ? -5.306 9.399 2.247 1.00 96.56 205 ARG A CA 1
ATOM 1607 C C . ARG A 1 205 ? -4.545 9.777 0.998 1.00 96.56 205 ARG A C 1
ATOM 1609 O O . ARG A 1 205 ? -4.197 10.940 0.831 1.00 96.56 205 ARG A O 1
ATOM 1616 N N . CYS A 1 206 ? -4.292 8.798 0.138 1.00 93.69 206 CYS A N 1
ATOM 1617 C CA . CYS A 1 206 ? -3.564 9.024 -1.099 1.00 93.69 206 CYS A CA 1
ATOM 1618 C C . CYS A 1 206 ? -4.482 8.907 -2.318 1.00 93.69 206 CYS A C 1
ATOM 1620 O O . CYS A 1 206 ? -5.298 7.992 -2.417 1.00 93.69 206 CYS A O 1
ATOM 1622 N N . SER A 1 207 ? -4.325 9.842 -3.247 1.00 89.56 207 SER A N 1
ATOM 1623 C CA . SER A 1 207 ? -4.901 9.800 -4.588 1.00 89.56 207 SER A CA 1
ATOM 1624 C C . SER A 1 207 ? -4.057 8.894 -5.474 1.00 89.56 207 SER A C 1
ATOM 1626 O O . SER A 1 207 ? -2.863 8.689 -5.220 1.00 89.56 207 SER A O 1
ATOM 1628 N N . LYS A 1 208 ? -4.637 8.385 -6.563 1.00 85.88 208 LYS A N 1
ATOM 1629 C CA . LYS A 1 208 ? -3.837 7.613 -7.518 1.00 85.88 208 LYS A CA 1
ATOM 1630 C C . LYS A 1 208 ? -2.804 8.523 -8.152 1.00 85.88 208 LYS A C 1
ATOM 1632 O O . LYS A 1 208 ? -3.111 9.657 -8.519 1.00 85.88 208 LYS A O 1
ATOM 1637 N N . ILE A 1 209 ? -1.601 8.000 -8.375 1.00 75.31 209 ILE A N 1
ATOM 1638 C CA . ILE A 1 209 ? -0.555 8.779 -9.043 1.00 75.31 209 ILE A CA 1
ATOM 1639 C C . ILE A 1 209 ? -1.054 9.303 -10.398 1.00 75.31 209 ILE A C 1
ATOM 1641 O O . ILE A 1 209 ? -0.852 10.467 -10.724 1.00 75.31 209 ILE A O 1
ATOM 1645 N N . ASP A 1 210 ? -1.819 8.491 -11.134 1.00 74.19 210 ASP A N 1
ATOM 1646 C CA . ASP A 1 210 ? -2.406 8.877 -12.417 1.00 74.19 210 ASP A CA 1
ATOM 1647 C C . ASP A 1 210 ? -3.389 10.059 -12.295 1.00 74.19 210 ASP A C 1
ATOM 1649 O O . ASP A 1 210 ? -3.434 10.889 -13.195 1.00 74.19 210 ASP A O 1
ATOM 1653 N N . GLU A 1 211 ? -4.105 10.206 -11.175 1.00 74.38 211 GLU A N 1
ATOM 1654 C CA . GLU A 1 211 ? -5.029 11.328 -10.929 1.00 74.38 211 GLU A CA 1
ATOM 1655 C C . GLU A 1 211 ? -4.272 12.643 -10.665 1.00 74.38 211 GLU A C 1
ATOM 1657 O O . GLU A 1 211 ? -4.696 13.710 -11.117 1.00 74.38 211 GLU A O 1
ATOM 1662 N N . LEU A 1 212 ? -3.103 12.590 -10.009 1.00 68.81 212 LEU A N 1
ATOM 1663 C CA . LEU A 1 212 ? -2.217 13.758 -9.904 1.00 68.81 212 LEU A CA 1
ATOM 1664 C C . LEU A 1 212 ? -1.681 14.153 -11.285 1.00 68.81 212 LEU A C 1
ATOM 1666 O O . LEU A 1 212 ? -1.704 15.330 -11.652 1.00 68.81 212 LEU A O 1
ATOM 1670 N N . PHE A 1 213 ? -1.231 13.162 -12.064 1.00 65.88 213 PHE A N 1
ATOM 1671 C CA . PHE A 1 213 ? -0.798 13.388 -13.442 1.00 65.88 213 PHE A CA 1
ATOM 1672 C C . PHE A 1 213 ? -1.927 14.001 -14.280 1.00 65.88 213 PHE A C 1
ATOM 1674 O O . PHE A 1 213 ? -1.672 14.861 -15.111 1.00 65.88 213 PHE A O 1
ATOM 1681 N N . GLU A 1 214 ? -3.175 13.598 -14.063 1.00 70.12 214 GLU A N 1
ATOM 1682 C CA . GLU A 1 214 ? -4.325 14.107 -14.812 1.00 70.12 214 GLU A CA 1
ATOM 1683 C C . GLU A 1 214 ? -4.776 15.506 -14.407 1.00 70.12 214 GLU A C 1
ATOM 1685 O O . GLU A 1 214 ? -5.216 16.266 -15.266 1.00 70.12 214 GLU A O 1
ATOM 1690 N N . SER A 1 215 ? -4.657 15.857 -13.129 1.00 70.00 215 SER A N 1
ATOM 1691 C CA . SER A 1 215 ? -5.152 17.133 -12.603 1.00 70.00 215 SER A CA 1
ATOM 1692 C C . SER A 1 215 ? -4.166 18.290 -12.756 1.00 70.00 215 SER A C 1
ATOM 1694 O O . SER A 1 215 ? -4.595 19.431 -12.917 1.00 70.00 215 SER A O 1
ATOM 1696 N N . LYS A 1 216 ? -2.853 18.024 -12.710 1.00 69.06 216 LYS A N 1
ATOM 1697 C CA . LYS A 1 216 ? -1.823 19.079 -12.717 1.00 69.06 216 LYS A CA 1
ATOM 1698 C C . LYS A 1 216 ? -1.092 19.259 -14.041 1.00 69.06 216 LYS A C 1
ATOM 1700 O O . LYS A 1 216 ? -0.530 20.326 -14.281 1.00 69.06 216 LYS A O 1
ATOM 1705 N N . ILE A 1 217 ? -1.051 18.236 -14.887 1.00 69.19 217 ILE A N 1
ATOM 1706 C CA . ILE A 1 217 ? -0.281 18.296 -16.129 1.00 69.19 217 ILE A CA 1
ATOM 1707 C C . ILE A 1 217 ? -1.198 18.762 -17.247 1.00 69.19 217 ILE A C 1
ATOM 1709 O O . ILE A 1 217 ? -2.251 18.175 -17.490 1.00 69.19 217 ILE A O 1
ATOM 1713 N N . ASN A 1 218 ? -0.769 19.803 -17.964 1.00 77.62 218 ASN A N 1
ATOM 1714 C CA . ASN A 1 218 ? -1.456 20.250 -19.169 1.00 77.62 218 ASN A CA 1
ATOM 1715 C C . ASN A 1 218 ? -1.693 19.050 -20.105 1.00 77.62 218 ASN A C 1
ATOM 1717 O O . ASN A 1 218 ? -0.779 18.268 -20.371 1.00 77.62 218 ASN A O 1
ATOM 1721 N N . HIS A 1 219 ? -2.913 18.921 -20.630 1.00 76.12 219 HIS A N 1
ATOM 1722 C CA . HIS A 1 219 ? -3.302 17.833 -21.524 1.00 76.12 219 HIS A CA 1
ATOM 1723 C C . HIS A 1 219 ? -2.291 17.582 -22.663 1.00 76.12 219 HIS A C 1
ATOM 1725 O O . HIS A 1 219 ? -2.002 16.427 -22.986 1.00 76.12 219 HIS A O 1
ATOM 1731 N N . ASN A 1 220 ? -1.687 18.642 -23.209 1.00 73.00 220 ASN A N 1
ATOM 1732 C CA . ASN A 1 220 ? -0.661 18.553 -24.249 1.00 73.00 220 ASN A CA 1
ATOM 1733 C C . ASN A 1 220 ? 0.629 17.892 -23.744 1.00 73.00 220 ASN A C 1
ATOM 1735 O O . ASN A 1 220 ? 1.144 16.988 -24.397 1.00 73.00 220 ASN A O 1
ATOM 1739 N N . LEU A 1 221 ? 1.112 18.276 -22.557 1.00 72.88 221 LEU A N 1
ATOM 1740 C CA . LEU A 1 221 ? 2.295 17.681 -21.926 1.00 72.88 221 LEU A CA 1
ATOM 1741 C C . LEU A 1 221 ? 2.065 16.191 -21.624 1.00 72.88 221 LEU A C 1
ATOM 1743 O O . LEU A 1 221 ? 2.921 15.356 -21.913 1.00 72.88 221 LEU A O 1
ATOM 1747 N N . LYS A 1 222 ? 0.867 15.830 -21.145 1.00 74.00 222 LYS A N 1
ATOM 1748 C CA . LYS A 1 222 ? 0.472 14.425 -20.947 1.00 74.00 222 LYS A CA 1
ATOM 1749 C C . LYS A 1 222 ? 0.509 13.637 -22.261 1.00 74.00 222 LYS A C 1
ATOM 1751 O O . LYS A 1 222 ? 1.049 12.531 -22.300 1.00 74.00 222 LYS A O 1
ATOM 1756 N N . LYS A 1 223 ? -0.055 14.193 -23.338 1.00 77.88 223 LYS A N 1
ATOM 1757 C CA . LYS A 1 223 ? -0.083 13.549 -24.660 1.00 77.88 223 LYS A CA 1
ATOM 1758 C C . LYS A 1 223 ? 1.332 13.324 -25.198 1.00 77.88 223 LYS A C 1
ATOM 1760 O O . LYS A 1 223 ? 1.625 12.226 -25.668 1.00 77.88 223 LYS A O 1
ATOM 1765 N N . SER A 1 224 ? 2.211 14.314 -25.057 1.00 75.94 224 SER A N 1
ATOM 1766 C CA . SER A 1 224 ? 3.624 14.212 -25.433 1.00 75.94 224 SER A CA 1
ATOM 1767 C C . SER A 1 224 ? 4.360 13.137 -24.627 1.00 75.94 224 SER A C 1
ATOM 1769 O O . SER A 1 224 ? 4.994 12.269 -25.223 1.00 75.94 224 SER A O 1
ATOM 1771 N N . LEU A 1 225 ? 4.191 13.108 -23.299 1.00 73.44 225 LEU A N 1
ATOM 1772 C CA . LEU A 1 225 ? 4.741 12.072 -22.410 1.00 73.44 225 LEU A CA 1
ATOM 1773 C C . LEU A 1 225 ? 4.350 10.659 -22.836 1.00 73.44 225 LEU A C 1
ATOM 1775 O O . LEU A 1 225 ? 5.198 9.775 -22.949 1.00 73.44 225 LEU A O 1
ATOM 1779 N N . MET A 1 226 ? 3.053 10.442 -23.063 1.00 73.56 226 MET A N 1
ATOM 1780 C CA . MET A 1 226 ? 2.541 9.136 -23.467 1.00 73.56 226 MET A CA 1
ATOM 1781 C C . MET A 1 226 ? 3.035 8.746 -24.859 1.00 73.56 226 MET A C 1
ATOM 1783 O O . MET A 1 226 ? 3.372 7.584 -25.069 1.00 73.56 226 MET A O 1
ATOM 1787 N N . SER A 1 227 ? 3.117 9.702 -25.789 1.00 77.75 227 SER A N 1
ATOM 1788 C CA . SER A 1 227 ? 3.649 9.465 -27.132 1.00 77.75 227 SER A CA 1
ATOM 1789 C C . SER A 1 227 ? 5.116 9.042 -27.079 1.00 77.75 227 SER A C 1
ATOM 1791 O O . SER A 1 227 ? 5.469 8.007 -27.636 1.00 77.75 227 SER A O 1
ATOM 1793 N N . VAL A 1 228 ? 5.958 9.786 -26.355 1.00 74.19 228 VAL A N 1
ATOM 1794 C CA . VAL A 1 228 ? 7.385 9.468 -26.208 1.00 74.19 228 VAL A CA 1
ATOM 1795 C C . VAL A 1 228 ? 7.579 8.128 -25.503 1.00 74.19 228 VAL A C 1
ATOM 1797 O O . VAL A 1 228 ? 8.313 7.275 -25.994 1.00 74.19 228 VAL A O 1
ATOM 1800 N N . SER A 1 229 ? 6.874 7.897 -24.391 1.00 73.12 229 SER A N 1
ATOM 1801 C CA . SER A 1 229 ? 6.944 6.627 -23.663 1.00 73.12 229 SER A CA 1
ATOM 1802 C C . SER A 1 229 ? 6.500 5.441 -24.527 1.00 73.12 229 SER A C 1
ATOM 1804 O O . SER A 1 229 ? 7.120 4.381 -24.473 1.00 73.12 229 SER A O 1
ATOM 1806 N N . CYS A 1 230 ? 5.471 5.615 -25.361 1.00 73.75 230 CYS A N 1
ATOM 1807 C CA . CYS A 1 230 ? 5.013 4.594 -26.301 1.00 73.75 230 CYS A CA 1
ATOM 1808 C C . CYS A 1 230 ? 6.078 4.274 -27.359 1.00 73.75 230 CYS A C 1
ATOM 1810 O O . CYS A 1 230 ? 6.391 3.099 -27.551 1.00 73.75 230 CYS A O 1
ATOM 1812 N N . ILE A 1 231 ? 6.664 5.298 -27.993 1.00 74.00 231 ILE A N 1
ATOM 1813 C CA . ILE A 1 231 ? 7.706 5.119 -29.015 1.00 74.00 231 ILE A CA 1
ATOM 1814 C C . ILE A 1 231 ? 8.923 4.413 -28.413 1.00 74.00 231 ILE A C 1
ATOM 1816 O O . ILE A 1 231 ? 9.375 3.412 -28.960 1.00 74.00 231 ILE A O 1
ATOM 1820 N N . LEU A 1 232 ? 9.399 4.860 -27.246 1.00 70.19 232 LEU A N 1
ATOM 1821 C CA . LEU A 1 232 ? 10.532 4.226 -26.571 1.00 70.19 232 LEU A CA 1
ATOM 1822 C C . LEU A 1 232 ? 10.229 2.775 -26.188 1.00 70.19 232 LEU A C 1
ATOM 1824 O O . LEU A 1 232 ? 11.047 1.898 -26.427 1.00 70.19 232 LEU A O 1
ATOM 1828 N N . ASN A 1 233 ? 9.043 2.483 -25.649 1.00 70.56 233 ASN A N 1
ATOM 1829 C CA . ASN A 1 233 ? 8.669 1.114 -25.284 1.00 70.56 233 ASN A CA 1
ATOM 1830 C C . ASN A 1 233 ? 8.612 0.186 -26.509 1.00 70.56 233 ASN A C 1
ATOM 1832 O O . ASN A 1 233 ? 9.069 -0.953 -26.446 1.00 70.56 233 ASN A O 1
ATOM 1836 N N . LYS A 1 234 ? 8.090 0.670 -27.642 1.00 71.69 234 LYS A N 1
ATOM 1837 C CA . LYS A 1 234 ? 8.132 -0.081 -28.901 1.00 71.69 234 LYS A CA 1
ATOM 1838 C C . LYS A 1 234 ? 9.561 -0.281 -29.397 1.00 71.69 234 LYS A C 1
ATOM 1840 O O . LYS A 1 234 ? 9.884 -1.390 -29.809 1.00 71.69 234 LYS A O 1
ATOM 1845 N N . ALA A 1 235 ? 10.410 0.740 -29.300 1.00 69.25 235 ALA A N 1
ATOM 1846 C CA . ALA A 1 235 ? 11.824 0.659 -29.656 1.00 69.25 235 ALA A CA 1
ATOM 1847 C C . ALA A 1 235 ? 12.555 -0.409 -28.834 1.00 69.25 235 ALA A C 1
ATOM 1849 O O . ALA A 1 235 ? 13.172 -1.309 -29.393 1.00 69.25 235 ALA A O 1
ATOM 1850 N N . PHE A 1 236 ? 12.393 -0.381 -27.507 1.00 66.50 236 PHE A N 1
ATOM 1851 C CA . PHE A 1 236 ? 12.985 -1.364 -26.595 1.00 66.50 236 PHE A CA 1
ATOM 1852 C C . PHE A 1 236 ? 12.497 -2.790 -26.845 1.00 66.50 236 PHE A C 1
ATOM 1854 O O . PHE A 1 236 ? 13.248 -3.744 -26.670 1.00 66.50 236 PHE A O 1
ATOM 1861 N N . LYS A 1 237 ? 11.245 -2.945 -27.280 1.00 70.25 237 LYS A N 1
ATOM 1862 C CA . LYS A 1 237 ? 10.677 -4.240 -27.675 1.00 70.25 237 LYS A CA 1
ATOM 1863 C C . LYS A 1 237 ? 11.050 -4.663 -29.098 1.00 70.25 237 LYS A C 1
ATOM 1865 O O . LYS A 1 237 ? 10.571 -5.704 -29.542 1.00 70.25 237 LYS A O 1
ATOM 1870 N N . GLY A 1 238 ? 11.830 -3.860 -29.825 1.00 67.81 238 GLY A N 1
ATOM 1871 C CA . GLY A 1 238 ? 12.182 -4.099 -31.226 1.00 67.81 238 GLY A CA 1
ATOM 1872 C C . GLY A 1 238 ? 11.005 -3.985 -32.203 1.00 67.81 238 GLY A C 1
ATOM 1873 O O . GLY A 1 238 ? 11.096 -4.465 -33.326 1.00 67.81 238 GLY A O 1
ATOM 1874 N N . GLN A 1 239 ? 9.890 -3.378 -31.786 1.00 66.44 239 GLN A N 1
ATOM 1875 C CA . GLN A 1 239 ? 8.663 -3.247 -32.584 1.00 66.44 239 GLN A CA 1
ATOM 1876 C C . GLN A 1 239 ? 8.684 -2.043 -33.535 1.00 66.44 239 GLN A C 1
ATOM 1878 O O . GLN A 1 239 ? 7.854 -1.968 -34.438 1.00 66.44 239 GLN A O 1
ATOM 1883 N N . GLU A 1 240 ? 9.584 -1.083 -33.321 1.00 73.81 240 GLU A N 1
ATOM 1884 C CA . GLU A 1 240 ? 9.695 0.132 -34.129 1.00 73.81 240 GLU A CA 1
ATOM 1885 C C . GLU A 1 240 ? 11.165 0.565 -34.196 1.00 73.81 240 GLU A C 1
ATOM 1887 O O . GLU A 1 240 ? 11.825 0.676 -33.162 1.00 73.81 240 GLU A O 1
ATOM 1892 N N . VAL A 1 241 ? 11.691 0.793 -35.404 1.00 66.88 241 VAL A N 1
ATOM 1893 C CA . VAL A 1 241 ? 13.033 1.365 -35.580 1.00 66.88 241 VAL A CA 1
ATOM 1894 C C . VAL A 1 241 ? 12.921 2.868 -35.392 1.00 66.88 241 VAL A C 1
ATOM 1896 O O . VAL A 1 241 ? 12.290 3.576 -36.181 1.00 66.88 241 VAL A O 1
ATOM 1899 N N . VAL A 1 242 ? 13.530 3.365 -34.323 1.00 71.38 242 VAL A N 1
ATOM 1900 C CA . VAL A 1 242 ? 13.577 4.796 -34.046 1.00 71.38 242 VAL A CA 1
ATOM 1901 C C . VAL A 1 242 ? 14.808 5.353 -34.738 1.00 71.38 242 VAL A C 1
ATOM 1903 O O . VAL A 1 242 ? 15.865 5.452 -34.135 1.00 71.38 242 VAL A O 1
ATOM 1906 N N . GLY A 1 243 ? 14.673 5.696 -36.020 1.00 74.75 243 GLY A N 1
ATOM 1907 C CA . GLY A 1 243 ? 15.765 6.339 -36.748 1.00 74.75 243 GLY A CA 1
ATOM 1908 C C . GLY A 1 243 ? 16.188 7.665 -36.101 1.00 74.75 243 GLY A C 1
ATOM 1909 O O . GLY A 1 243 ? 15.421 8.290 -35.362 1.00 74.75 243 GLY A O 1
ATOM 1910 N N . SER A 1 244 ? 17.386 8.142 -36.442 1.00 72.19 244 SER A N 1
ATOM 1911 C CA . SER A 1 244 ? 17.977 9.385 -35.916 1.00 72.19 244 SER A CA 1
ATOM 1912 C C . SER A 1 244 ? 17.035 10.601 -35.957 1.00 72.19 244 SER A C 1
ATOM 1914 O O . SER A 1 244 ? 17.013 11.400 -35.021 1.00 72.19 244 SER A O 1
ATOM 1916 N N . ASN A 1 245 ? 16.200 10.716 -36.995 1.00 68.19 245 ASN A N 1
ATOM 1917 C CA . ASN A 1 245 ? 15.208 11.790 -37.133 1.00 68.19 245 ASN A CA 1
ATOM 1918 C C . ASN A 1 245 ? 14.087 11.707 -36.075 1.00 68.19 245 ASN A C 1
ATOM 1920 O O . ASN A 1 245 ? 13.630 12.732 -35.560 1.00 68.19 245 ASN A O 1
ATOM 1924 N N . ASN A 1 246 ? 13.674 10.492 -35.704 1.00 74.25 246 ASN A N 1
ATOM 1925 C CA . ASN A 1 246 ? 12.696 10.264 -34.642 1.00 74.25 246 ASN A CA 1
ATOM 1926 C C . ASN A 1 246 ? 13.323 10.517 -33.268 1.00 74.25 246 ASN A C 1
ATOM 1928 O O . ASN A 1 246 ? 12.692 11.161 -32.435 1.00 74.25 246 ASN A O 1
ATOM 1932 N N . LEU A 1 247 ? 14.576 10.097 -33.044 1.00 76.50 247 LEU A N 1
ATOM 1933 C CA . LEU A 1 247 ? 15.301 10.400 -31.803 1.00 76.50 247 LEU A CA 1
ATOM 1934 C C . LEU A 1 247 ? 15.477 11.907 -31.605 1.00 76.50 247 LEU A C 1
ATOM 1936 O O . LEU A 1 247 ? 15.222 12.408 -30.515 1.00 76.50 247 LEU A O 1
ATOM 1940 N N . SER A 1 248 ? 15.844 12.644 -32.656 1.00 75.00 248 SER A N 1
ATOM 1941 C CA . SER A 1 248 ? 15.934 14.108 -32.603 1.00 75.00 248 SER A CA 1
ATOM 1942 C C . SER A 1 248 ? 14.587 14.744 -32.246 1.00 75.00 248 SER A C 1
ATOM 1944 O O . SER A 1 248 ? 14.535 15.583 -31.350 1.00 75.00 248 SER A O 1
ATOM 1946 N N . SER A 1 249 ? 13.496 14.284 -32.865 1.00 73.88 249 SER A N 1
ATOM 1947 C CA . SER A 1 249 ? 12.142 14.772 -32.571 1.00 73.88 249 SER A CA 1
ATOM 1948 C C . SER A 1 249 ? 11.715 14.471 -31.130 1.00 73.88 249 SER A C 1
ATOM 1950 O O . SER A 1 249 ? 11.129 15.323 -30.465 1.00 73.88 249 SER A O 1
ATOM 1952 N N . ILE A 1 250 ? 12.035 13.278 -30.616 1.00 76.00 250 ILE A N 1
ATOM 1953 C CA . ILE A 1 250 ? 11.767 12.901 -29.225 1.00 76.00 250 ILE A CA 1
ATOM 1954 C C . ILE A 1 250 ? 12.573 13.785 -28.269 1.00 76.00 250 ILE A C 1
ATOM 1956 O O . ILE A 1 250 ? 12.007 14.288 -27.301 1.00 76.00 250 ILE A O 1
ATOM 1960 N N . THR A 1 251 ? 13.859 14.009 -28.540 1.00 80.12 251 THR A N 1
ATOM 1961 C CA . THR A 1 251 ? 14.712 14.886 -27.725 1.00 80.12 251 THR A CA 1
ATOM 1962 C C . THR A 1 251 ? 14.146 16.302 -27.670 1.00 80.12 251 THR A C 1
ATOM 1964 O O . THR A 1 251 ? 13.967 16.830 -26.577 1.00 80.12 251 THR A O 1
ATOM 1967 N N . SER A 1 252 ? 13.732 16.873 -28.808 1.00 76.62 252 SER A N 1
ATOM 1968 C CA . SER A 1 252 ? 13.080 18.189 -28.834 1.00 76.62 252 SER A CA 1
ATOM 1969 C C . SER A 1 252 ? 11.789 18.228 -28.013 1.00 76.62 252 SER A C 1
ATOM 1971 O O . SER A 1 252 ? 11.517 19.222 -27.343 1.00 76.62 252 SER A O 1
ATOM 1973 N N . VAL A 1 253 ? 10.996 17.150 -28.020 1.00 75.56 253 VAL A N 1
ATOM 1974 C CA . VAL A 1 253 ? 9.821 17.048 -27.145 1.00 75.56 253 VAL A CA 1
ATOM 1975 C C . VAL A 1 253 ? 10.243 17.050 -25.677 1.00 75.56 253 VAL A C 1
ATOM 1977 O O . VAL A 1 253 ? 9.669 17.812 -24.907 1.00 75.56 253 VAL A O 1
ATOM 1980 N N . LEU A 1 254 ? 11.246 16.260 -25.282 1.00 81.06 254 LEU A N 1
ATOM 1981 C CA . LEU A 1 254 ? 11.727 16.229 -23.895 1.00 81.06 254 LEU A CA 1
ATOM 1982 C C . LEU A 1 254 ? 12.265 17.585 -23.427 1.00 81.06 254 LEU A C 1
ATOM 1984 O O . LEU A 1 254 ? 12.028 17.949 -22.281 1.00 81.06 254 LEU A O 1
ATOM 1988 N N . ASP A 1 255 ? 12.917 18.352 -24.300 1.00 79.56 255 ASP A N 1
ATOM 1989 C CA . ASP A 1 255 ? 13.421 19.688 -23.964 1.00 79.56 255 ASP A CA 1
ATOM 1990 C C . ASP A 1 255 ? 12.279 20.689 -23.725 1.00 79.56 255 ASP A C 1
ATOM 1992 O O . ASP A 1 255 ? 12.314 21.471 -22.773 1.00 79.56 255 ASP A O 1
ATOM 1996 N N . VAL A 1 256 ? 11.208 20.618 -24.526 1.00 74.19 256 VAL A N 1
ATOM 1997 C CA . VAL A 1 256 ? 9.980 21.394 -24.275 1.00 74.19 256 VAL A CA 1
ATOM 1998 C C . VAL A 1 256 ? 9.352 21.001 -22.938 1.00 74.19 256 VAL A C 1
ATOM 2000 O O . VAL A 1 256 ? 8.847 21.860 -22.213 1.00 74.19 256 VAL A O 1
ATOM 2003 N N . MET A 1 257 ? 9.379 19.715 -22.588 1.00 77.50 257 MET A N 1
ATOM 2004 C CA . MET A 1 257 ? 8.855 19.263 -21.303 1.00 77.50 257 MET A CA 1
ATOM 2005 C C . MET A 1 257 ? 9.701 19.751 -20.126 1.00 77.50 257 MET A C 1
ATOM 2007 O O . MET A 1 257 ? 9.136 20.170 -19.122 1.00 77.50 257 MET A O 1
ATOM 2011 N N . ASP A 1 258 ? 11.026 19.724 -20.256 1.00 81.94 258 ASP A N 1
ATOM 2012 C CA . ASP A 1 258 ? 11.967 20.261 -19.271 1.00 81.94 258 ASP A CA 1
ATOM 2013 C C . ASP A 1 258 ? 11.671 21.729 -18.976 1.00 81.94 258 ASP A C 1
ATOM 2015 O O . ASP A 1 258 ? 11.580 22.121 -17.815 1.00 81.94 258 ASP A O 1
ATOM 2019 N N . TYR A 1 259 ? 11.436 22.521 -20.026 1.00 78.69 259 TYR A N 1
ATOM 2020 C CA . TYR A 1 259 ? 11.029 23.915 -19.888 1.00 78.69 259 TYR A CA 1
ATOM 2021 C C . TYR A 1 259 ? 9.688 24.045 -19.147 1.00 78.69 259 TYR A C 1
ATOM 2023 O O . TYR A 1 259 ? 9.553 24.812 -18.198 1.00 78.69 259 TYR A O 1
ATOM 2031 N N . GLN A 1 260 ? 8.683 23.244 -19.507 1.00 75.44 260 GLN A N 1
ATOM 2032 C CA . GLN A 1 260 ? 7.392 23.276 -18.810 1.00 75.44 260 GLN A CA 1
ATOM 2033 C C . GLN A 1 260 ? 7.502 22.866 -17.335 1.00 75.44 260 GLN A C 1
ATOM 2035 O O . GLN A 1 260 ? 6.788 23.405 -16.490 1.00 75.44 260 GLN A O 1
ATOM 2040 N N . ILE A 1 261 ? 8.401 21.939 -17.014 1.00 80.69 261 ILE A N 1
ATOM 2041 C CA . ILE A 1 261 ? 8.692 21.506 -15.645 1.00 80.69 261 ILE A CA 1
ATOM 2042 C C . ILE A 1 261 ? 9.485 22.575 -14.898 1.00 80.69 261 ILE A C 1
ATOM 2044 O O . ILE A 1 261 ? 9.224 22.802 -13.716 1.00 80.69 261 ILE A O 1
ATOM 2048 N N . SER A 1 262 ? 10.418 23.276 -15.550 1.00 84.50 262 SER A N 1
ATOM 2049 C CA . SER A 1 262 ? 11.178 24.349 -14.908 1.00 84.50 262 SER A CA 1
ATOM 2050 C C . SER A 1 262 ? 10.271 25.482 -14.435 1.00 84.50 262 SER A C 1
ATOM 2052 O O . SER A 1 262 ? 10.490 25.974 -13.327 1.00 84.50 262 SER A O 1
ATOM 2054 N N . GLU A 1 263 ? 9.208 25.784 -15.190 1.00 85.44 263 GLU A N 1
ATOM 2055 C CA . GLU A 1 263 ? 8.173 26.773 -14.841 1.00 85.44 263 GLU A CA 1
ATOM 2056 C C . GLU A 1 263 ? 7.275 26.348 -13.661 1.00 85.44 263 GLU A C 1
ATOM 2058 O O . GLU A 1 263 ? 6.560 27.169 -13.081 1.00 85.44 263 GLU A O 1
ATOM 2063 N N . MET A 1 264 ? 7.294 25.073 -13.257 1.00 81.38 264 MET A N 1
ATOM 2064 C CA . MET A 1 264 ? 6.554 24.625 -12.076 1.00 81.38 264 MET A CA 1
ATOM 2065 C C . MET A 1 264 ? 7.190 25.179 -10.796 1.00 81.38 264 MET A C 1
ATOM 2067 O O . MET A 1 264 ? 8.420 25.245 -10.669 1.00 81.38 264 MET A O 1
ATOM 2071 N N . LYS A 1 265 ? 6.349 25.531 -9.811 1.00 81.44 265 LYS A N 1
ATOM 2072 C CA . LYS A 1 265 ? 6.789 26.083 -8.518 1.00 81.44 265 LYS A CA 1
ATOM 2073 C C . LYS A 1 265 ? 7.830 25.178 -7.858 1.00 81.44 265 LYS A C 1
ATOM 2075 O O . LYS A 1 265 ? 7.690 23.955 -7.847 1.00 81.44 265 LYS A O 1
ATOM 2080 N N . HIS A 1 266 ? 8.873 25.785 -7.293 1.00 77.00 266 HIS A N 1
ATOM 2081 C CA . HIS A 1 266 ? 9.873 25.037 -6.538 1.00 77.00 266 HIS A CA 1
ATOM 2082 C C . HIS A 1 266 ? 9.218 24.345 -5.337 1.00 77.00 266 HIS A C 1
ATOM 2084 O O . HIS A 1 266 ? 8.376 24.938 -4.661 1.00 77.00 266 HIS A O 1
ATOM 2090 N N . GLY A 1 267 ? 9.568 23.076 -5.126 1.00 70.81 267 GLY A N 1
ATOM 2091 C CA . GLY A 1 267 ? 8.934 22.232 -4.123 1.00 70.81 267 GLY A CA 1
ATOM 2092 C C . GLY A 1 267 ? 7.554 21.699 -4.513 1.00 70.81 267 GLY A C 1
ATOM 2093 O O . GLY A 1 267 ? 6.945 21.068 -3.661 1.00 70.81 267 GLY A O 1
ATOM 2094 N N . ASP A 1 268 ? 7.046 21.915 -5.743 1.00 73.19 268 ASP A N 1
ATOM 2095 C CA . ASP A 1 268 ? 5.871 21.175 -6.234 1.00 73.19 268 ASP A CA 1
ATOM 2096 C C . ASP A 1 268 ? 6.287 19.728 -6.525 1.00 73.19 268 ASP A C 1
ATOM 2098 O O . ASP A 1 268 ? 7.032 19.481 -7.467 1.00 73.19 268 ASP A O 1
ATOM 2102 N N . PRO A 1 269 ? 5.797 18.732 -5.792 1.00 65.81 269 PRO A N 1
ATOM 2103 C CA . PRO A 1 269 ? 6.234 17.355 -5.995 1.00 65.81 269 PRO A CA 1
ATOM 2104 C C . PRO A 1 269 ? 5.771 16.743 -7.322 1.00 65.81 269 PRO A C 1
ATOM 2106 O O . PRO A 1 269 ? 6.354 15.761 -7.770 1.00 65.81 269 PRO A O 1
ATOM 2109 N N . ALA A 1 270 ? 4.776 17.325 -8.005 1.00 70.00 270 ALA A N 1
ATOM 2110 C CA . ALA A 1 270 ? 4.495 16.946 -9.390 1.00 70.00 270 ALA A CA 1
ATOM 2111 C C . ALA A 1 270 ? 5.696 17.252 -10.304 1.00 70.00 270 ALA A C 1
ATOM 2113 O O . ALA A 1 270 ? 5.954 16.493 -11.236 1.00 70.00 270 ALA A O 1
ATOM 2114 N N . LYS A 1 271 ? 6.450 18.322 -10.004 1.00 81.81 271 LYS A N 1
ATOM 2115 C CA . LYS A 1 271 ? 7.709 18.669 -10.673 1.00 81.81 271 LYS A CA 1
ATOM 2116 C C . LYS A 1 271 ? 8.745 17.571 -10.457 1.00 81.81 271 LYS A C 1
ATOM 2118 O O . LYS A 1 271 ? 9.305 17.088 -11.429 1.00 81.81 271 LYS A O 1
ATOM 2123 N N . GLU A 1 272 ? 8.937 17.126 -9.216 1.00 77.12 272 GLU A N 1
ATOM 2124 C CA . GLU A 1 272 ? 9.927 16.092 -8.872 1.00 77.12 272 GLU A CA 1
ATOM 2125 C C . GLU A 1 272 ? 9.637 14.755 -9.570 1.00 77.12 272 GLU A C 1
ATOM 2127 O O . GLU A 1 272 ? 10.518 14.181 -10.209 1.00 77.12 272 GLU A O 1
ATOM 2132 N N . ILE A 1 273 ? 8.379 14.297 -9.560 1.00 73.62 273 ILE A N 1
ATOM 2133 C CA . ILE A 1 273 ? 8.004 13.055 -10.258 1.00 73.62 273 ILE A CA 1
ATOM 2134 C C . ILE A 1 273 ? 8.195 13.203 -11.779 1.00 73.62 273 ILE A C 1
ATOM 2136 O O . ILE A 1 273 ? 8.579 12.256 -12.471 1.00 73.62 273 ILE A O 1
ATOM 2140 N N . LEU A 1 274 ? 7.916 14.386 -12.332 1.00 77.75 274 LEU A N 1
ATOM 2141 C CA . LEU A 1 274 ? 8.137 14.661 -13.749 1.00 77.75 274 LEU A CA 1
ATOM 2142 C C . LEU A 1 274 ? 9.623 14.693 -14.116 1.00 77.75 274 LEU A C 1
ATOM 2144 O O . LEU A 1 274 ? 9.979 14.145 -15.159 1.00 77.75 274 LEU A O 1
ATOM 2148 N N . ILE A 1 275 ? 10.475 15.261 -13.259 1.00 83.88 275 ILE A N 1
ATOM 2149 C CA . ILE A 1 275 ? 11.936 15.241 -13.404 1.00 83.88 275 ILE A CA 1
ATOM 2150 C C . ILE A 1 275 ? 12.440 13.796 -13.418 1.00 83.88 275 ILE A C 1
ATOM 2152 O O . ILE A 1 275 ? 13.199 13.420 -14.312 1.00 83.88 275 ILE A O 1
ATOM 2156 N N . 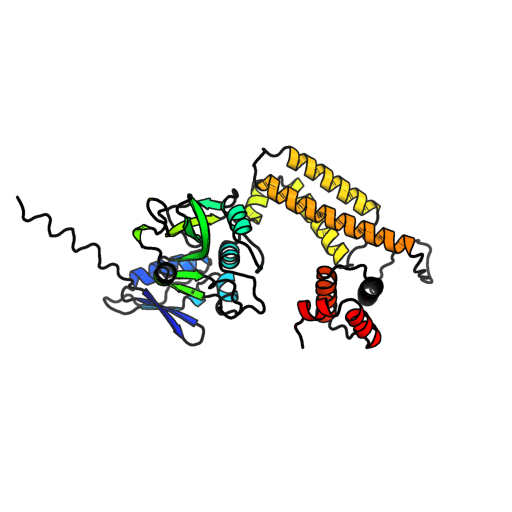GLU A 1 276 ? 11.984 12.960 -12.483 1.00 80.25 276 GLU A N 1
ATOM 2157 C CA . GLU A 1 276 ? 12.372 11.548 -12.420 1.00 80.25 276 GLU A CA 1
ATOM 2158 C C . GLU A 1 276 ? 11.969 10.797 -13.700 1.00 80.25 276 GLU A C 1
ATOM 2160 O O . GLU A 1 276 ? 12.792 10.123 -14.330 1.00 80.25 276 GLU A O 1
ATOM 2165 N N . LYS A 1 277 ? 10.719 10.972 -14.153 1.00 78.00 277 LYS A N 1
ATOM 2166 C CA . LYS A 1 277 ? 10.241 10.367 -15.405 1.00 78.00 277 LYS A CA 1
ATOM 2167 C C . LYS A 1 277 ? 11.030 10.851 -16.615 1.00 78.00 277 LYS A C 1
ATOM 2169 O O . LYS A 1 277 ? 11.395 10.034 -17.457 1.00 78.00 277 LYS A O 1
ATOM 2174 N N . LEU A 1 278 ? 11.306 12.149 -16.714 1.00 83.19 278 LEU A N 1
ATOM 2175 C CA . LEU A 1 278 ? 12.109 12.703 -17.801 1.00 83.19 278 LEU A CA 1
ATOM 2176 C C . LEU A 1 278 ? 13.534 12.162 -17.802 1.00 83.19 278 LEU A C 1
ATOM 2178 O O . LEU A 1 278 ? 14.051 11.803 -18.859 1.00 83.19 278 LEU A O 1
ATOM 2182 N N . SER A 1 279 ? 14.146 12.047 -16.626 1.00 83.81 279 SER A N 1
ATOM 2183 C CA . SER A 1 279 ? 15.471 11.455 -16.464 1.00 83.81 279 SER A CA 1
ATOM 2184 C C . SER A 1 279 ? 15.502 10.008 -16.967 1.00 83.81 279 SER A C 1
ATOM 2186 O O . SER A 1 279 ? 16.386 9.640 -17.746 1.00 83.81 279 SER A O 1
ATOM 2188 N N . SER A 1 280 ? 14.486 9.209 -16.616 1.00 77.50 280 SER A N 1
ATOM 2189 C CA . SER A 1 280 ? 14.325 7.834 -17.107 1.00 77.50 280 SER A CA 1
ATOM 2190 C C . SER A 1 280 ? 14.164 7.770 -18.634 1.00 77.50 280 SER A C 1
ATOM 2192 O O . SER A 1 280 ? 14.853 6.988 -19.291 1.00 77.50 280 SER A O 1
ATOM 2194 N N . LEU A 1 281 ? 13.331 8.637 -19.227 1.00 78.38 281 LEU A N 1
ATOM 2195 C CA . LEU A 1 281 ? 13.146 8.698 -20.685 1.00 78.38 281 LEU A CA 1
ATOM 2196 C C . LEU A 1 281 ? 14.439 9.101 -21.410 1.00 78.38 281 LEU A C 1
ATOM 2198 O O . LEU A 1 281 ? 14.797 8.486 -22.413 1.00 78.38 281 LEU A O 1
ATOM 2202 N N . ARG A 1 282 ? 15.177 10.086 -20.882 1.00 85.44 282 ARG A N 1
ATOM 2203 C CA . ARG A 1 282 ? 16.478 10.506 -21.429 1.00 85.44 282 ARG A CA 1
ATOM 2204 C C . ARG A 1 282 ? 17.522 9.409 -21.351 1.00 85.44 282 ARG A C 1
ATOM 2206 O O . ARG A 1 282 ? 18.287 9.240 -22.295 1.00 85.44 282 ARG A O 1
ATOM 2213 N N . LYS A 1 283 ? 17.561 8.669 -20.241 1.00 85.12 283 LYS A N 1
ATOM 2214 C CA . LYS A 1 283 ? 18.423 7.493 -20.126 1.00 85.12 283 LYS A CA 1
ATOM 2215 C C . LYS A 1 283 ? 18.093 6.496 -21.234 1.00 85.12 283 LYS A C 1
ATOM 2217 O O . LYS A 1 283 ? 18.996 6.110 -21.959 1.00 85.12 283 LYS A O 1
ATOM 2222 N N . GLY A 1 284 ? 16.811 6.191 -21.436 1.00 76.56 284 GLY A N 1
ATOM 2223 C CA . GLY A 1 284 ? 16.408 5.267 -22.489 1.00 76.56 284 GLY A CA 1
ATOM 2224 C C . GLY A 1 284 ? 16.790 5.722 -23.905 1.00 76.56 284 GLY A C 1
ATOM 2225 O O . GLY A 1 284 ? 17.174 4.900 -24.728 1.00 76.56 284 GLY A O 1
ATOM 2226 N N . ILE A 1 285 ? 16.748 7.027 -24.189 1.00 78.81 285 ILE A N 1
ATOM 2227 C CA . ILE A 1 285 ? 17.230 7.580 -25.468 1.00 78.81 285 ILE A CA 1
ATOM 2228 C C . ILE A 1 285 ? 18.736 7.401 -25.627 1.00 78.81 285 ILE A C 1
ATOM 2230 O O . ILE A 1 285 ? 19.170 6.978 -26.695 1.00 78.81 285 ILE A O 1
ATOM 2234 N N . ARG A 1 286 ? 19.522 7.700 -24.583 1.00 84.06 286 ARG A N 1
ATOM 2235 C CA . ARG A 1 286 ? 20.977 7.492 -24.611 1.00 84.06 286 ARG A CA 1
ATOM 2236 C C . ARG A 1 286 ? 21.318 6.029 -24.855 1.00 84.06 286 ARG A C 1
ATOM 2238 O O . ARG A 1 286 ? 22.110 5.748 -25.740 1.00 84.06 286 ARG A O 1
ATOM 2245 N N . ASP A 1 287 ? 20.633 5.113 -24.173 1.00 78.94 287 ASP A N 1
ATOM 2246 C CA . ASP A 1 287 ? 20.834 3.676 -24.365 1.00 78.94 287 ASP A CA 1
ATOM 2247 C C . ASP A 1 287 ? 20.585 3.271 -25.839 1.00 78.94 287 ASP A C 1
ATOM 2249 O O . ASP A 1 287 ? 21.350 2.495 -26.409 1.00 78.94 287 ASP A O 1
ATOM 2253 N N . ILE A 1 288 ? 19.559 3.831 -26.499 1.00 74.00 288 ILE A N 1
ATOM 2254 C CA . ILE A 1 288 ? 19.294 3.611 -27.937 1.00 74.00 288 ILE A CA 1
ATOM 2255 C C . ILE A 1 288 ? 20.400 4.208 -28.819 1.00 74.00 288 ILE A C 1
ATOM 2257 O O . ILE A 1 288 ? 20.843 3.556 -29.763 1.00 74.00 288 ILE A O 1
ATOM 2261 N N . GLN A 1 289 ? 20.869 5.420 -28.521 1.00 81.44 289 GLN A N 1
ATOM 2262 C CA . GLN A 1 289 ? 21.947 6.074 -29.273 1.00 81.44 289 GLN A CA 1
ATOM 2263 C C . GLN A 1 289 ? 23.280 5.321 -29.158 1.00 81.44 289 GLN A C 1
ATOM 2265 O O . GLN A 1 289 ? 24.002 5.185 -30.150 1.00 81.44 289 GLN A O 1
ATOM 2270 N N . ASP A 1 290 ? 23.588 4.802 -27.972 1.00 80.81 290 ASP A N 1
ATOM 2271 C CA . ASP A 1 290 ? 24.783 4.000 -27.716 1.00 80.81 290 ASP A CA 1
ATOM 2272 C C . ASP A 1 290 ? 24.702 2.663 -28.463 1.00 80.81 290 ASP A C 1
ATOM 2274 O O . ASP A 1 290 ? 25.681 2.234 -29.078 1.00 80.81 290 ASP A O 1
ATOM 2278 N N . MET A 1 291 ? 23.516 2.041 -28.505 1.00 74.56 291 MET A N 1
ATOM 2279 C CA . MET A 1 291 ? 23.265 0.857 -29.332 1.00 74.56 291 MET A CA 1
ATOM 2280 C C . MET A 1 291 ? 23.474 1.145 -30.828 1.00 74.56 291 MET A C 1
ATOM 2282 O O . MET A 1 291 ? 24.185 0.391 -31.494 1.00 74.56 291 MET A O 1
ATOM 2286 N N . GLU A 1 292 ? 22.920 2.240 -31.366 1.00 74.25 292 GLU A N 1
ATOM 2287 C CA . GLU A 1 292 ? 23.135 2.632 -32.769 1.00 74.25 292 GLU A CA 1
ATOM 2288 C C . GLU A 1 292 ? 24.616 2.888 -33.086 1.00 74.25 292 GLU A C 1
ATOM 2290 O O . GLU A 1 292 ? 25.104 2.510 -34.155 1.00 74.25 292 GLU A O 1
ATOM 2295 N N . SER A 1 293 ? 25.333 3.538 -32.168 1.00 78.69 293 SER A N 1
ATOM 2296 C CA . SER A 1 293 ? 26.753 3.865 -32.332 1.00 78.69 293 SER A CA 1
ATOM 2297 C C . SER A 1 293 ? 27.614 2.605 -32.302 1.00 78.69 293 SER A C 1
ATOM 2299 O O . SER A 1 293 ? 28.439 2.412 -33.193 1.00 78.69 293 SER A O 1
ATOM 2301 N N . GLY A 1 294 ? 27.346 1.688 -31.368 1.00 73.62 294 GLY A N 1
ATOM 2302 C CA . GLY A 1 294 ? 28.031 0.399 -31.291 1.00 73.62 294 GLY A CA 1
ATOM 2303 C C . GLY A 1 294 ? 27.829 -0.468 -32.538 1.00 73.62 294 GLY A C 1
ATOM 2304 O O . GLY A 1 294 ? 28.771 -1.118 -32.989 1.00 73.62 294 GLY A O 1
ATOM 2305 N N . ILE A 1 295 ? 26.635 -0.439 -33.145 1.00 69.31 295 ILE A N 1
ATOM 2306 C CA . ILE A 1 295 ? 26.376 -1.118 -34.426 1.00 69.31 295 ILE A CA 1
ATOM 230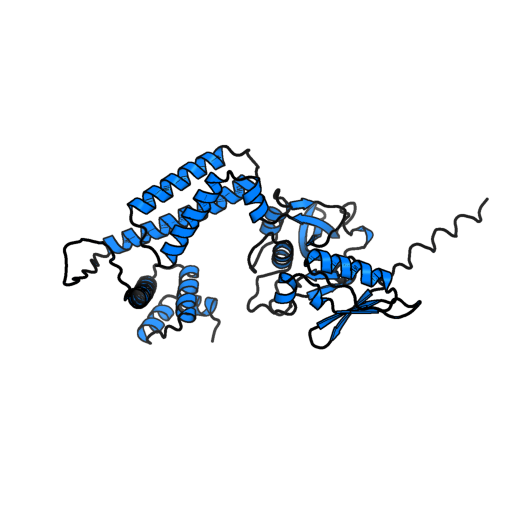7 C C . ILE A 1 295 ? 27.220 -0.489 -35.543 1.00 69.31 295 ILE A C 1
ATOM 2309 O O . ILE A 1 295 ? 27.896 -1.214 -36.271 1.00 69.31 295 ILE A O 1
ATOM 2313 N N . LYS A 1 296 ? 27.249 0.847 -35.657 1.00 72.56 296 LYS A N 1
ATOM 2314 C CA . LYS A 1 296 ? 28.060 1.550 -36.672 1.00 72.56 296 LYS A CA 1
ATOM 2315 C C . LYS A 1 296 ? 29.557 1.268 -36.524 1.00 72.56 296 LYS A C 1
ATOM 2317 O O . LYS A 1 296 ? 30.226 1.021 -37.523 1.00 72.56 296 LYS A O 1
ATOM 2322 N N . GLU A 1 297 ? 30.073 1.292 -35.297 1.00 73.25 297 GLU A N 1
ATOM 2323 C CA . GLU A 1 297 ? 31.493 1.062 -34.999 1.00 73.25 297 GLU A CA 1
ATOM 2324 C C . GLU A 1 297 ? 31.930 -0.383 -35.231 1.00 73.25 297 GLU A C 1
ATOM 2326 O O . GLU A 1 297 ? 33.067 -0.621 -35.631 1.00 73.25 297 GLU A O 1
ATOM 2331 N N . SER A 1 298 ? 31.033 -1.351 -35.021 1.00 71.56 298 SER A N 1
ATOM 2332 C CA . SER A 1 298 ? 31.344 -2.766 -35.245 1.00 71.56 298 SER A CA 1
ATOM 2333 C C . SER A 1 298 ? 31.690 -3.089 -36.702 1.00 71.56 298 SER A C 1
ATOM 2335 O O . SER A 1 298 ? 32.236 -4.156 -36.977 1.00 71.56 298 SER A O 1
ATOM 2337 N N . GLY A 1 299 ? 31.374 -2.192 -37.646 1.00 51.16 299 GLY A N 1
ATOM 2338 C CA . GLY A 1 299 ? 31.586 -2.426 -39.072 1.00 51.16 299 GLY A CA 1
ATOM 2339 C C . GLY A 1 299 ? 30.755 -3.586 -39.627 1.00 51.16 299 GLY A C 1
ATOM 2340 O O . GLY A 1 299 ? 30.876 -3.894 -40.814 1.00 51.16 299 GLY A O 1
ATOM 2341 N N . GLU A 1 300 ? 29.888 -4.206 -38.813 1.00 48.91 300 GLU A N 1
ATOM 2342 C CA . GLU A 1 300 ? 28.851 -5.125 -39.265 1.00 48.91 300 GLU A CA 1
ATOM 2343 C C . GLU A 1 300 ? 27.793 -4.315 -40.014 1.00 48.91 300 GLU A C 1
ATOM 2345 O O . GLU A 1 300 ? 26.697 -4.023 -39.538 1.00 48.91 300 GLU A O 1
ATOM 2350 N N . VAL A 1 301 ? 28.128 -3.947 -41.249 1.00 44.94 301 VAL A N 1
ATOM 2351 C CA . VAL A 1 301 ? 27.115 -3.689 -42.257 1.00 44.94 301 VAL A CA 1
ATOM 2352 C C . VAL A 1 301 ? 26.456 -5.037 -42.497 1.00 44.94 301 VAL A C 1
ATOM 2354 O O . VAL A 1 301 ? 26.950 -5.853 -43.278 1.00 44.94 301 VAL A O 1
ATOM 2357 N N . ILE A 1 302 ? 25.357 -5.304 -41.795 1.00 43.22 302 ILE A N 1
ATOM 2358 C CA . ILE A 1 302 ? 24.499 -6.431 -42.135 1.00 43.22 302 ILE A CA 1
ATOM 2359 C C . ILE A 1 302 ? 23.859 -6.083 -43.485 1.00 43.22 302 ILE A C 1
ATOM 2361 O O . ILE A 1 302 ? 22.820 -5.433 -43.571 1.00 43.22 302 ILE A O 1
ATOM 2365 N N . ASN A 1 303 ? 24.571 -6.419 -44.559 1.00 34.78 303 ASN A N 1
ATOM 2366 C CA . ASN A 1 303 ? 24.152 -6.188 -45.931 1.00 34.78 303 ASN A CA 1
ATOM 2367 C C . ASN A 1 303 ? 23.039 -7.177 -46.270 1.00 34.78 303 ASN A C 1
ATOM 2369 O O . ASN A 1 303 ? 23.297 -8.330 -46.618 1.00 34.78 303 ASN A O 1
ATOM 2373 N N . PHE A 1 304 ? 21.799 -6.709 -46.205 1.00 38.34 304 PHE A N 1
ATOM 2374 C CA . PHE A 1 304 ? 20.657 -7.426 -46.749 1.00 38.34 304 PHE A CA 1
ATOM 2375 C C . PHE A 1 304 ? 20.500 -7.066 -48.221 1.00 38.34 304 PHE A C 1
ATOM 2377 O O . PHE A 1 304 ? 19.980 -6.009 -48.567 1.00 38.34 304 PHE A O 1
ATOM 2384 N N . LYS A 1 305 ? 20.968 -7.953 -49.103 1.00 33.44 305 LYS A N 1
ATOM 2385 C CA . LYS A 1 305 ? 20.452 -7.994 -50.471 1.00 33.44 305 LYS A CA 1
ATOM 2386 C C . LYS A 1 305 ? 19.070 -8.631 -50.410 1.00 33.44 305 LYS A C 1
ATOM 2388 O O . LYS A 1 305 ? 18.975 -9.855 -50.411 1.00 33.44 305 LYS A O 1
ATOM 2393 N N . ASP A 1 306 ? 18.033 -7.806 -50.350 1.00 38.75 306 ASP A N 1
ATOM 2394 C CA . ASP A 1 306 ? 16.723 -8.225 -50.834 1.00 38.75 306 ASP A CA 1
ATOM 2395 C C . ASP A 1 306 ? 16.735 -8.034 -52.355 1.00 38.75 306 ASP A C 1
ATOM 2397 O O . ASP A 1 306 ? 17.018 -6.948 -52.869 1.00 38.75 306 ASP A O 1
ATOM 2401 N N . SER A 1 307 ? 16.556 -9.130 -53.084 1.00 39.91 307 SER A N 1
ATOM 2402 C CA . SER A 1 307 ? 16.383 -9.113 -54.530 1.00 39.91 307 SER A CA 1
ATOM 2403 C C . SER A 1 307 ? 14.954 -8.680 -54.821 1.00 39.91 307 SER A C 1
ATOM 2405 O O . SER A 1 307 ? 14.076 -9.527 -54.919 1.00 39.91 307 SER A O 1
ATOM 2407 N N . ASP A 1 308 ? 14.717 -7.374 -54.820 1.00 42.59 308 ASP A N 1
ATOM 2408 C CA . ASP A 1 308 ? 13.903 -6.657 -55.804 1.00 42.59 308 ASP A CA 1
ATOM 2409 C C . ASP A 1 308 ? 13.550 -5.259 -55.267 1.00 42.59 308 ASP A C 1
ATOM 2411 O O . ASP A 1 308 ? 13.038 -5.087 -54.166 1.00 42.59 308 ASP A O 1
ATOM 2415 N N . GLU A 1 309 ? 13.831 -4.271 -56.117 1.00 39.19 309 GLU A N 1
ATOM 2416 C CA . GLU A 1 309 ? 13.458 -2.853 -56.047 1.00 39.19 309 GLU A CA 1
ATOM 2417 C C . GLU A 1 309 ? 14.243 -1.894 -55.121 1.00 39.19 309 GLU A C 1
ATOM 2419 O O . GLU A 1 309 ? 14.512 -2.099 -53.940 1.00 39.19 309 GLU A O 1
ATOM 2424 N N . ASN A 1 310 ? 14.634 -0.775 -55.744 1.00 35.62 310 ASN A N 1
ATOM 2425 C CA . ASN A 1 310 ? 15.558 0.249 -55.265 1.00 35.62 310 ASN A CA 1
ATOM 2426 C C . ASN A 1 310 ? 14.954 1.140 -54.172 1.00 35.62 310 ASN A C 1
ATOM 2428 O O . ASN A 1 310 ? 14.562 2.275 -54.453 1.00 35.62 310 ASN A O 1
ATOM 2432 N N . GLN A 1 311 ? 14.966 0.697 -52.917 1.00 34.00 311 GLN A N 1
ATOM 2433 C CA . GLN A 1 311 ? 14.888 1.613 -51.777 1.00 34.00 311 GLN A CA 1
ATOM 2434 C C . GLN A 1 311 ? 15.877 1.212 -50.679 1.00 34.00 311 GLN A C 1
ATOM 2436 O O . GLN A 1 311 ? 15.816 0.129 -50.106 1.00 34.00 311 GLN A O 1
ATOM 2441 N N . PHE A 1 312 ? 16.811 2.118 -50.386 1.00 31.64 312 PHE A N 1
ATOM 2442 C CA . PHE A 1 312 ? 17.732 1.994 -49.263 1.00 31.64 312 PHE A CA 1
ATOM 2443 C C . PHE A 1 312 ? 16.976 2.254 -47.957 1.00 31.64 312 PHE A C 1
ATOM 2445 O O . PHE A 1 312 ? 16.651 3.398 -47.642 1.00 31.64 312 PHE A O 1
ATOM 2452 N N . TYR A 1 313 ? 16.750 1.197 -47.181 1.00 32.56 313 TYR A N 1
ATOM 2453 C CA . TYR A 1 313 ? 16.312 1.290 -45.794 1.00 32.56 313 TYR A CA 1
ATOM 2454 C C . TYR A 1 313 ? 17.391 0.695 -44.890 1.00 32.56 313 TYR A C 1
ATOM 2456 O O . TYR A 1 313 ? 17.679 -0.500 -44.995 1.00 32.56 313 TYR A O 1
ATOM 2464 N N . PRO A 1 314 ? 17.995 1.474 -43.977 1.00 31.20 314 PRO A N 1
ATOM 2465 C CA . PRO A 1 314 ? 18.699 0.875 -42.864 1.00 31.20 314 PRO A CA 1
ATOM 2466 C C . PRO A 1 314 ? 17.631 0.230 -41.970 1.00 31.20 314 PRO A C 1
ATOM 2468 O O . PRO A 1 314 ? 16.865 0.933 -41.317 1.00 31.20 314 PRO A O 1
ATOM 2471 N N . LEU A 1 315 ? 17.593 -1.109 -41.994 1.00 36.44 315 LEU A N 1
ATOM 2472 C CA . LEU A 1 315 ? 16.669 -2.016 -41.291 1.00 36.44 315 LEU A CA 1
ATOM 2473 C C . LEU A 1 315 ? 15.277 -2.145 -41.951 1.00 36.44 315 LEU A C 1
ATOM 2475 O O . LEU A 1 315 ? 14.319 -1.465 -41.590 1.00 36.44 315 LEU A O 1
ATOM 2479 N N . GLY A 1 316 ? 15.169 -3.051 -42.929 1.00 34.94 316 GLY A N 1
ATOM 2480 C CA . GLY A 1 316 ? 13.909 -3.405 -43.593 1.00 34.94 316 GLY A CA 1
ATOM 2481 C C . GLY A 1 316 ? 12.977 -4.274 -42.735 1.00 34.94 316 GLY A C 1
ATOM 2482 O O . GLY A 1 316 ? 13.429 -5.132 -41.975 1.00 34.94 316 GLY A O 1
ATOM 2483 N N . PHE A 1 317 ? 11.661 -4.085 -42.899 1.00 39.66 317 PHE A N 1
ATOM 2484 C CA . PHE A 1 317 ? 10.621 -4.968 -42.359 1.00 39.66 317 PHE A CA 1
ATOM 2485 C C . PHE A 1 317 ? 9.587 -5.353 -43.424 1.00 39.66 317 PHE A C 1
ATOM 2487 O O . PHE A 1 317 ? 8.962 -4.491 -44.038 1.00 39.66 317 PHE A O 1
ATOM 2494 N N . SER A 1 318 ? 9.327 -6.659 -43.541 1.00 33.84 318 SER A N 1
ATOM 2495 C CA . SER A 1 318 ? 8.095 -7.242 -44.090 1.00 33.84 318 SER A CA 1
ATOM 2496 C C . SER A 1 318 ? 7.500 -8.231 -43.065 1.00 33.84 318 SER A C 1
ATOM 2498 O O . SER A 1 318 ? 8.130 -8.524 -42.048 1.00 33.84 318 SER A O 1
ATOM 2500 N N . LYS A 1 319 ? 6.279 -8.747 -43.284 1.00 34.19 319 LYS A N 1
ATOM 2501 C CA . LYS A 1 319 ? 5.536 -9.633 -42.350 1.00 34.19 319 LYS A CA 1
ATOM 2502 C C . LYS A 1 319 ? 6.242 -10.955 -41.977 1.00 34.19 319 LYS A C 1
ATOM 2504 O O . LYS A 1 319 ? 5.799 -11.619 -41.047 1.00 34.19 319 LYS A O 1
ATOM 2509 N N . SER A 1 320 ? 7.344 -11.326 -42.632 1.00 46.28 320 SER A N 1
ATOM 2510 C CA . SER A 1 320 ? 8.265 -12.392 -42.190 1.00 46.28 320 SER A CA 1
ATOM 2511 C C . SER A 1 320 ? 9.185 -11.971 -41.022 1.00 46.28 320 SER A C 1
ATOM 2513 O O . SER A 1 320 ? 9.955 -12.783 -40.508 1.00 46.28 320 SER A O 1
ATOM 2515 N N . GLY A 1 321 ? 9.091 -10.712 -40.582 1.00 45.00 321 GLY A N 1
ATOM 2516 C CA . GLY A 1 321 ? 10.020 -10.047 -39.675 1.00 45.00 321 GLY A CA 1
ATOM 2517 C C . GLY A 1 321 ? 9.931 -10.418 -38.195 1.00 45.00 321 GLY A C 1
ATOM 2518 O O . GLY A 1 321 ? 10.926 -10.249 -37.508 1.00 45.00 321 GLY A O 1
ATOM 2519 N N . GLU A 1 322 ? 8.830 -10.963 -37.666 1.00 45.50 322 GLU A N 1
ATOM 2520 C CA . GLU A 1 322 ? 8.745 -11.243 -36.214 1.00 45.50 322 GLU A CA 1
ATOM 2521 C C . GLU A 1 322 ? 9.707 -12.352 -35.757 1.00 45.50 322 GLU A C 1
ATOM 2523 O O . GLU A 1 322 ? 10.358 -12.233 -34.717 1.00 45.50 322 GLU A O 1
ATOM 2528 N N . LYS A 1 323 ? 9.851 -13.421 -36.553 1.00 49.28 323 LYS A N 1
ATOM 2529 C CA . LYS A 1 323 ? 10.831 -14.483 -36.272 1.00 49.28 323 LYS A CA 1
ATOM 2530 C C . LYS A 1 323 ? 12.263 -13.958 -36.417 1.00 49.28 323 LYS A C 1
ATOM 2532 O O . LYS A 1 323 ? 13.128 -14.285 -35.609 1.00 49.28 323 LYS A O 1
ATOM 2537 N N . TYR A 1 324 ? 12.474 -13.099 -37.411 1.00 49.25 32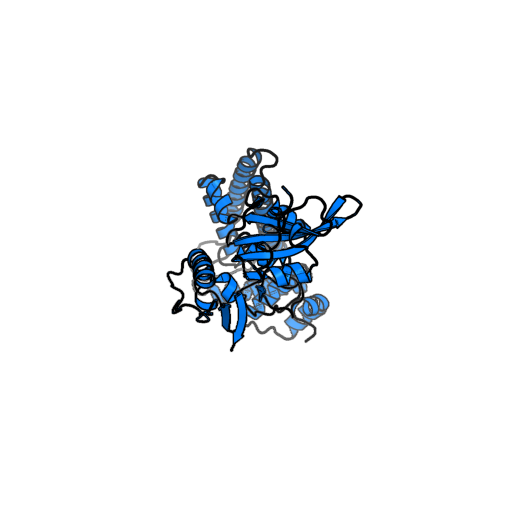4 TYR A N 1
ATOM 2538 C CA . TYR A 1 324 ? 13.767 -12.506 -37.733 1.00 49.25 324 TYR A CA 1
ATOM 2539 C C . TYR A 1 324 ? 14.237 -11.491 -36.673 1.00 49.25 324 TYR A C 1
ATOM 2541 O O . TYR A 1 324 ? 15.388 -11.506 -36.245 1.00 49.25 324 TYR A O 1
ATOM 2549 N N . GLN A 1 325 ? 13.323 -10.658 -36.169 1.00 58.16 325 GLN A N 1
ATOM 2550 C CA . GLN A 1 325 ? 13.550 -9.701 -35.081 1.00 58.16 325 GLN A CA 1
ATOM 2551 C C . GLN A 1 325 ? 13.908 -10.401 -33.772 1.00 58.16 325 GLN A C 1
ATOM 2553 O O . GLN A 1 325 ? 14.809 -9.964 -33.059 1.00 58.16 325 GLN A O 1
ATOM 2558 N N . TYR A 1 326 ? 13.215 -11.500 -33.464 1.00 69.31 326 TYR A N 1
ATOM 2559 C CA . TYR A 1 326 ? 13.518 -12.302 -32.290 1.00 69.31 326 TYR A CA 1
ATOM 2560 C C . TYR A 1 326 ? 14.925 -12.900 -32.366 1.00 69.31 326 TYR A C 1
ATOM 2562 O O . TYR A 1 326 ? 15.691 -12.762 -31.417 1.00 69.31 326 TYR A O 1
ATOM 2570 N N . GLU A 1 327 ? 15.296 -13.508 -33.495 1.00 71.50 327 GLU A N 1
ATOM 2571 C CA . GLU A 1 327 ? 16.637 -14.074 -33.674 1.00 71.50 327 GLU A CA 1
ATOM 2572 C C . GLU A 1 327 ? 17.726 -12.994 -33.593 1.00 71.50 327 GLU A C 1
ATOM 2574 O O . GLU A 1 327 ? 18.728 -13.204 -32.916 1.00 71.50 327 GLU A O 1
ATOM 2579 N N . ASN A 1 328 ? 17.501 -11.805 -34.158 1.00 69.44 328 ASN A N 1
ATOM 2580 C CA . ASN A 1 328 ? 18.455 -10.697 -34.073 1.00 69.44 328 ASN A CA 1
ATOM 2581 C C . ASN A 1 328 ? 18.604 -10.134 -32.656 1.00 69.44 328 ASN A C 1
ATOM 2583 O O . ASN A 1 328 ? 19.726 -9.882 -32.225 1.00 69.44 328 ASN A O 1
ATOM 2587 N N . TYR A 1 329 ? 17.509 -9.975 -31.909 1.00 71.12 329 TYR A N 1
ATOM 2588 C CA . TYR A 1 329 ? 17.574 -9.536 -30.512 1.00 71.12 329 TYR A CA 1
ATOM 2589 C C . TYR A 1 329 ? 18.317 -10.556 -29.640 1.00 71.12 329 TYR A C 1
ATOM 2591 O O . TYR A 1 329 ? 19.153 -10.185 -28.817 1.00 71.12 329 TYR A O 1
ATOM 2599 N N . VAL A 1 330 ? 18.056 -11.851 -29.857 1.00 79.31 330 VAL A N 1
ATOM 2600 C CA . VAL A 1 330 ? 18.759 -12.938 -29.165 1.00 79.31 330 VAL A CA 1
ATOM 2601 C C . VAL A 1 330 ? 20.249 -12.923 -29.512 1.00 79.31 330 VAL A C 1
ATOM 2603 O O . VAL A 1 330 ? 21.081 -12.925 -28.609 1.00 79.31 330 VAL A O 1
ATOM 2606 N N . ASN A 1 331 ? 20.595 -12.845 -30.797 1.00 80.00 331 ASN A N 1
ATOM 2607 C CA . ASN A 1 331 ? 21.985 -12.826 -31.251 1.00 80.00 331 ASN A CA 1
ATOM 2608 C C . ASN A 1 331 ? 22.734 -11.594 -30.732 1.00 80.00 331 ASN A C 1
ATOM 2610 O O . ASN A 1 331 ? 23.860 -11.720 -30.259 1.00 80.00 331 ASN A O 1
ATOM 2614 N N . PHE A 1 332 ? 22.101 -10.419 -30.756 1.00 74.88 332 PHE A N 1
ATOM 2615 C CA . PHE A 1 332 ? 22.686 -9.189 -30.233 1.00 74.88 332 PHE A CA 1
ATOM 2616 C C . PHE A 1 332 ? 22.920 -9.277 -28.726 1.00 74.88 332 PHE A C 1
ATOM 2618 O O . PHE A 1 332 ? 24.029 -9.016 -28.270 1.00 74.88 332 PHE A O 1
ATOM 2625 N N . GLY A 1 333 ? 21.923 -9.698 -27.942 1.00 74.75 333 GLY A N 1
ATOM 2626 C CA . GLY A 1 333 ? 22.094 -9.842 -26.496 1.00 74.75 333 GLY A CA 1
ATOM 2627 C C . GLY A 1 333 ? 23.179 -10.860 -26.134 1.00 74.75 333 GLY A C 1
ATOM 2628 O O . GLY A 1 333 ? 24.018 -10.585 -25.278 1.00 74.75 333 GLY A O 1
ATOM 2629 N N . LEU A 1 334 ? 23.252 -11.988 -26.849 1.00 83.62 334 LEU A N 1
ATOM 2630 C CA . LEU A 1 334 ? 24.320 -12.977 -26.677 1.00 83.62 334 LEU A CA 1
ATOM 2631 C C . LEU A 1 334 ? 25.700 -12.435 -27.070 1.00 83.62 334 LEU A C 1
ATOM 2633 O O . LEU A 1 334 ? 26.681 -12.716 -26.382 1.00 83.62 334 LEU A O 1
ATOM 2637 N N . LEU A 1 335 ? 25.783 -11.623 -28.126 1.00 80.44 335 LEU A N 1
ATOM 2638 C CA . LEU A 1 335 ? 27.011 -10.935 -28.519 1.00 80.44 335 LEU A CA 1
ATOM 2639 C C . LEU A 1 335 ? 27.468 -9.951 -27.432 1.00 80.44 335 LEU A C 1
ATOM 2641 O O . LEU A 1 335 ? 28.641 -9.961 -27.057 1.00 80.44 335 LEU A O 1
ATOM 2645 N N . GLN A 1 336 ? 26.554 -9.145 -26.880 1.00 80.19 336 GLN A N 1
ATOM 2646 C CA . GLN A 1 336 ? 26.871 -8.203 -25.800 1.00 80.19 336 GLN A CA 1
ATOM 2647 C C . GLN A 1 336 ? 27.317 -8.926 -24.519 1.00 80.19 336 GLN A C 1
ATOM 2649 O O . GLN A 1 336 ? 28.258 -8.475 -23.862 1.00 80.19 336 GLN A O 1
ATOM 2654 N N . ILE A 1 337 ? 26.707 -10.074 -24.195 1.00 81.88 337 ILE A N 1
ATOM 2655 C CA . ILE A 1 337 ? 27.158 -10.949 -23.101 1.00 81.88 337 ILE A CA 1
ATOM 2656 C C . ILE A 1 337 ? 28.564 -11.485 -23.392 1.00 81.88 337 ILE A C 1
ATOM 2658 O O . ILE A 1 337 ? 29.435 -11.427 -22.524 1.00 81.88 337 ILE A O 1
ATOM 2662 N N . GLY A 1 338 ? 28.824 -11.964 -24.610 1.00 80.06 338 GLY A N 1
ATOM 2663 C CA . GLY A 1 338 ? 30.151 -12.428 -25.021 1.00 80.06 338 GLY A CA 1
ATOM 2664 C C . GLY A 1 338 ? 31.234 -11.355 -24.862 1.00 80.06 338 GLY A C 1
ATOM 2665 O O . GLY A 1 338 ? 32.349 -11.661 -24.446 1.00 80.06 338 GLY A O 1
ATOM 2666 N N . GLN A 1 339 ? 30.883 -10.093 -25.123 1.00 82.75 339 GLN A N 1
ATOM 2667 C CA . GLN A 1 339 ? 31.770 -8.930 -25.013 1.00 82.75 339 GLN A CA 1
ATOM 2668 C C . GLN A 1 339 ? 31.820 -8.299 -23.608 1.00 82.75 339 GLN A C 1
ATOM 2670 O O . GLN A 1 339 ? 32.518 -7.303 -23.431 1.00 82.75 339 GLN A O 1
ATOM 2675 N N . LYS A 1 340 ? 31.098 -8.845 -22.618 1.00 84.88 340 LYS A N 1
ATOM 2676 C CA . LYS A 1 340 ? 30.968 -8.290 -21.255 1.00 84.88 340 LYS A CA 1
ATOM 2677 C C . LYS A 1 340 ? 30.483 -6.831 -21.209 1.00 84.88 340 LYS A C 1
ATOM 2679 O O . LYS A 1 340 ? 30.909 -6.052 -20.360 1.00 84.88 340 LYS A O 1
ATOM 2684 N N . LYS A 1 341 ? 29.606 -6.443 -22.138 1.00 72.56 341 LYS A N 1
ATOM 2685 C CA . LYS A 1 341 ? 29.101 -5.062 -22.255 1.00 72.56 341 LYS A CA 1
ATOM 2686 C C . LYS A 1 341 ? 27.821 -4.794 -21.462 1.00 72.56 341 LYS A C 1
ATOM 2688 O O . LYS A 1 341 ? 27.430 -3.641 -21.316 1.00 72.56 341 LYS A O 1
ATOM 2693 N N . LEU A 1 342 ? 27.164 -5.835 -20.951 1.00 70.31 342 LEU A N 1
ATOM 2694 C CA . LEU A 1 342 ? 25.955 -5.700 -20.138 1.00 70.31 342 LEU A CA 1
ATOM 2695 C C . LEU A 1 342 ? 26.305 -5.666 -18.647 1.00 70.31 342 LEU A C 1
ATOM 2697 O O . LEU A 1 342 ? 27.194 -6.388 -18.199 1.00 70.31 342 LEU A O 1
ATOM 2701 N N . ASN A 1 343 ? 25.584 -4.857 -17.872 1.00 79.44 343 ASN A N 1
ATOM 2702 C CA . ASN A 1 343 ? 25.608 -4.971 -16.412 1.00 79.44 343 ASN A CA 1
ATOM 2703 C C . ASN A 1 343 ? 24.708 -6.126 -15.938 1.00 79.44 343 ASN A C 1
ATOM 2705 O O . ASN A 1 343 ? 23.858 -6.614 -16.686 1.00 79.44 343 ASN A O 1
ATOM 2709 N N . ASP A 1 344 ? 24.868 -6.519 -14.678 1.00 75.56 344 ASP A N 1
ATOM 2710 C CA . ASP A 1 344 ? 24.205 -7.684 -14.084 1.00 75.56 344 ASP A CA 1
ATOM 2711 C C . ASP A 1 344 ? 22.675 -7.643 -14.217 1.00 75.56 344 ASP A C 1
ATOM 2713 O O . ASP A 1 344 ? 22.045 -8.639 -14.574 1.00 75.56 344 ASP A O 1
ATOM 2717 N N . TYR A 1 345 ? 22.071 -6.469 -14.016 1.00 66.31 345 TYR A N 1
ATOM 2718 C CA . TYR A 1 345 ? 20.628 -6.273 -14.164 1.00 66.31 345 TYR A CA 1
ATOM 2719 C C . TYR A 1 345 ? 20.160 -6.524 -15.605 1.00 66.31 345 TYR A C 1
ATOM 2721 O O . TYR A 1 345 ? 19.176 -7.228 -15.833 1.00 66.31 345 TYR A O 1
ATOM 2729 N N . MET A 1 346 ? 20.882 -5.984 -16.591 1.00 61.53 346 MET A N 1
ATOM 2730 C CA . MET A 1 346 ? 20.556 -6.165 -18.009 1.00 61.53 346 MET A CA 1
ATOM 2731 C C . MET A 1 346 ? 20.708 -7.623 -18.447 1.00 61.53 346 MET A C 1
ATOM 2733 O O . MET A 1 346 ? 19.927 -8.095 -19.273 1.00 61.53 346 MET A O 1
ATOM 2737 N N . VAL A 1 347 ? 21.666 -8.352 -17.868 1.00 76.12 347 VAL A N 1
ATOM 2738 C CA . VAL A 1 347 ? 21.800 -9.797 -18.083 1.00 76.12 347 VAL A CA 1
ATOM 2739 C C . VAL A 1 347 ? 20.598 -10.544 -17.499 1.00 76.12 347 VAL A C 1
ATOM 2741 O O . VAL A 1 347 ? 20.021 -11.368 -18.207 1.00 76.12 347 VAL A O 1
ATOM 2744 N N . CYS A 1 348 ? 20.152 -10.228 -16.275 1.00 70.94 348 CYS A N 1
ATOM 2745 C CA . CYS A 1 348 ? 18.950 -10.848 -15.700 1.00 70.94 348 CYS A CA 1
ATOM 2746 C C . CYS A 1 348 ? 17.706 -10.633 -16.577 1.00 70.94 348 CYS A C 1
ATOM 2748 O O . CYS A 1 348 ? 17.013 -11.598 -16.901 1.00 70.94 348 CYS A O 1
ATOM 2750 N N . GLU A 1 349 ? 17.438 -9.393 -16.991 1.00 73.00 349 GLU A N 1
ATOM 2751 C CA . GLU A 1 349 ? 16.290 -9.047 -17.844 1.00 73.00 349 GLU A CA 1
ATOM 2752 C C . GLU A 1 349 ? 16.349 -9.766 -19.199 1.00 73.00 349 GLU A C 1
ATOM 2754 O O . GLU A 1 349 ? 15.358 -10.344 -19.653 1.00 73.00 349 GLU A O 1
ATOM 2759 N N . PHE A 1 350 ? 17.526 -9.800 -19.833 1.00 78.06 350 PHE A N 1
ATOM 2760 C CA . PHE A 1 350 ? 17.707 -10.494 -21.106 1.00 78.06 350 PHE A CA 1
ATOM 2761 C C . PHE A 1 350 ? 17.453 -11.999 -20.975 1.00 78.06 350 PHE A C 1
ATOM 2763 O O . PHE A 1 350 ? 16.742 -12.588 -21.790 1.00 78.06 350 PHE A O 1
ATOM 2770 N N . LEU A 1 351 ? 17.970 -12.631 -19.921 1.00 81.94 351 LEU A N 1
ATOM 2771 C CA . LEU A 1 351 ? 17.723 -14.047 -19.666 1.00 81.94 351 LEU A CA 1
ATOM 2772 C C . LEU A 1 351 ? 16.234 -14.320 -19.398 1.00 81.94 351 LEU A C 1
ATOM 2774 O O . LEU A 1 351 ? 15.696 -15.309 -19.897 1.00 81.94 351 LEU A O 1
ATOM 2778 N N . GLN A 1 352 ? 15.550 -13.436 -18.661 1.00 74.81 352 GLN A N 1
ATOM 2779 C CA . GLN A 1 352 ? 14.118 -13.588 -18.377 1.00 74.81 352 GLN A CA 1
ATOM 2780 C C . GLN A 1 352 ? 13.300 -13.469 -19.662 1.00 74.81 352 GLN A C 1
ATOM 2782 O O . GLN A 1 352 ? 12.343 -14.217 -19.871 1.00 74.81 352 GLN A O 1
ATOM 2787 N N . PHE A 1 353 ? 13.714 -12.583 -20.569 1.00 76.69 353 PHE A N 1
ATOM 2788 C CA . PHE A 1 353 ? 13.150 -12.493 -21.908 1.00 76.69 353 PHE A CA 1
ATOM 2789 C C . PHE A 1 353 ? 13.340 -13.793 -22.707 1.00 76.69 353 PHE A C 1
ATOM 2791 O O . PHE A 1 353 ? 12.381 -14.279 -23.315 1.00 76.69 353 PHE A O 1
ATOM 2798 N N . LEU A 1 354 ? 14.541 -14.389 -22.693 1.00 82.25 354 LEU A N 1
ATOM 2799 C CA . LEU A 1 354 ? 14.798 -15.669 -23.366 1.00 82.25 354 LEU A CA 1
ATOM 2800 C C . LEU A 1 354 ? 13.891 -16.778 -22.827 1.00 82.25 354 LEU A C 1
ATOM 2802 O O . LEU A 1 354 ? 13.294 -17.517 -23.616 1.00 82.25 354 LEU A O 1
ATOM 2806 N N . GLN A 1 355 ? 13.740 -16.848 -21.502 1.00 78.12 355 GLN A N 1
ATOM 2807 C CA . GLN A 1 355 ? 12.853 -17.797 -20.835 1.00 78.12 355 GLN A CA 1
ATOM 2808 C C . GLN A 1 355 ? 11.389 -17.565 -21.226 1.00 78.12 355 GLN A C 1
ATOM 2810 O O . GLN A 1 355 ? 10.708 -18.502 -21.633 1.00 78.12 355 GLN A O 1
ATOM 2815 N N . PHE A 1 356 ? 10.912 -16.319 -21.176 1.00 67.75 356 PHE A N 1
ATOM 2816 C CA . PHE A 1 356 ? 9.547 -15.952 -21.560 1.00 67.75 356 PHE A CA 1
ATOM 2817 C C . PHE A 1 356 ? 9.216 -16.350 -23.005 1.00 67.75 356 PHE A C 1
ATOM 2819 O O . PHE A 1 356 ? 8.094 -16.751 -23.313 1.00 67.75 356 PHE A O 1
ATOM 2826 N N . LYS A 1 357 ? 10.200 -16.267 -23.905 1.00 79.31 357 LYS A N 1
ATOM 2827 C CA . LYS A 1 357 ? 10.061 -16.668 -25.310 1.00 79.31 357 LYS A CA 1
ATOM 2828 C C . LYS A 1 357 ? 10.316 -18.158 -25.558 1.00 79.31 357 LYS A C 1
ATOM 2830 O O . LYS A 1 357 ? 10.291 -18.575 -26.713 1.00 79.31 357 LYS A O 1
ATOM 2835 N N . ASN A 1 358 ? 10.547 -18.955 -24.511 1.00 83.06 358 ASN A N 1
ATOM 2836 C CA . ASN A 1 358 ? 10.923 -20.367 -24.595 1.00 83.06 358 ASN A CA 1
ATOM 2837 C C . ASN A 1 358 ? 12.142 -20.614 -25.511 1.00 83.06 358 ASN A C 1
ATOM 2839 O O . ASN A 1 358 ? 12.199 -21.624 -26.222 1.00 83.06 358 ASN A O 1
ATOM 2843 N N . LYS A 1 359 ? 13.133 -19.704 -25.513 1.00 86.44 359 LYS A N 1
ATOM 2844 C CA . LYS A 1 359 ? 14.387 -19.922 -26.250 1.00 86.44 359 LYS A CA 1
ATOM 2845 C C . LYS A 1 359 ? 15.178 -21.026 -25.567 1.00 86.44 359 LYS A C 1
ATOM 2847 O O . LYS A 1 359 ? 15.586 -20.873 -24.419 1.00 86.44 359 LYS A O 1
ATOM 2852 N N . LYS A 1 360 ? 15.493 -22.095 -26.295 1.00 89.31 360 LYS A N 1
ATOM 2853 C CA . LYS A 1 360 ? 16.584 -22.987 -25.895 1.00 89.31 360 LYS A CA 1
ATOM 2854 C C . LYS A 1 360 ? 17.902 -22.386 -26.371 1.00 89.31 360 LYS A C 1
ATOM 2856 O O . LYS A 1 360 ? 18.070 -22.165 -27.572 1.00 89.31 360 LYS A O 1
ATOM 2861 N N . LEU A 1 361 ? 18.791 -22.105 -25.426 1.00 88.44 361 LEU A N 1
ATOM 2862 C CA . LEU A 1 361 ? 20.179 -21.762 -25.708 1.00 88.44 361 LEU A CA 1
ATOM 2863 C C . LEU A 1 361 ? 20.930 -23.022 -26.142 1.00 88.44 361 LEU A C 1
ATOM 2865 O O . LEU A 1 361 ? 20.697 -24.110 -25.614 1.00 88.44 361 LEU A O 1
ATOM 2869 N N . SER A 1 362 ? 21.827 -22.877 -27.107 1.00 91.81 362 SER A N 1
ATOM 2870 C CA . SER A 1 362 ? 22.831 -23.895 -27.393 1.00 91.81 362 SER A CA 1
ATOM 2871 C C . SER A 1 362 ? 23.817 -24.002 -26.228 1.00 91.81 362 SER A C 1
ATOM 2873 O O . SER A 1 362 ? 24.037 -23.048 -25.479 1.00 91.81 362 SER A O 1
ATOM 2875 N N . GLU A 1 363 ? 24.468 -25.157 -26.096 1.00 91.62 363 GLU A N 1
ATOM 2876 C CA . GLU A 1 363 ? 25.471 -25.389 -25.049 1.00 91.62 363 GLU A CA 1
ATOM 2877 C C . GLU A 1 363 ? 26.606 -24.348 -25.088 1.00 91.62 363 GLU A C 1
ATOM 2879 O O . GLU A 1 363 ? 27.087 -23.901 -24.049 1.00 91.62 363 GLU A O 1
ATOM 2884 N N . LYS A 1 364 ? 27.003 -23.904 -26.290 1.00 93.19 364 LYS A N 1
ATOM 2885 C CA . LYS A 1 364 ? 28.032 -22.871 -26.478 1.00 93.19 364 LYS A CA 1
ATOM 2886 C C . LYS A 1 364 ? 27.592 -21.509 -25.934 1.00 93.19 364 LYS A C 1
ATOM 2888 O O . LYS A 1 364 ? 28.380 -20.829 -25.277 1.00 93.19 364 LYS A O 1
ATOM 2893 N N . GLU A 1 365 ? 26.360 -21.103 -26.228 1.00 91.31 365 GLU A N 1
ATOM 2894 C CA . GLU A 1 365 ? 25.793 -19.841 -25.742 1.00 91.31 365 GLU A CA 1
ATOM 2895 C C . GLU A 1 365 ? 25.668 -19.871 -24.220 1.00 91.31 365 GLU A C 1
ATOM 2897 O O . GLU A 1 365 ? 26.135 -18.948 -23.561 1.00 91.31 365 GLU A O 1
ATOM 2902 N N . PHE A 1 366 ? 25.150 -20.967 -23.656 1.00 91.25 366 PHE A N 1
ATOM 2903 C CA . PHE A 1 366 ? 25.051 -21.134 -22.207 1.00 91.25 366 PHE A CA 1
ATOM 2904 C C . PHE A 1 366 ? 26.421 -21.035 -21.522 1.00 91.25 366 PHE A C 1
ATOM 2906 O O . PHE A 1 366 ? 26.588 -20.214 -20.625 1.00 91.25 366 PHE A O 1
ATOM 2913 N N . LYS A 1 367 ? 27.433 -21.770 -22.009 1.00 90.06 367 LYS A N 1
ATOM 2914 C CA . LYS A 1 367 ? 28.804 -21.702 -21.469 1.00 90.06 367 LYS A CA 1
ATOM 2915 C C . LYS A 1 367 ? 29.412 -20.304 -21.560 1.00 90.06 367 LYS A C 1
ATOM 2917 O O . LYS A 1 367 ? 30.201 -19.924 -20.704 1.00 90.06 367 LYS A O 1
ATOM 2922 N N . THR A 1 368 ? 29.056 -19.529 -22.584 1.00 87.69 368 THR A N 1
ATOM 2923 C CA . THR A 1 368 ? 29.530 -18.146 -22.739 1.00 87.69 368 THR A CA 1
ATOM 2924 C C . THR A 1 368 ? 28.897 -17.226 -21.694 1.00 87.69 368 THR A C 1
ATOM 2926 O O . THR A 1 368 ? 29.593 -16.403 -21.102 1.00 87.69 368 THR A O 1
ATOM 2929 N N . ILE A 1 369 ? 27.598 -17.384 -21.425 1.00 87.88 369 ILE A N 1
ATOM 2930 C CA . ILE A 1 369 ? 26.905 -16.637 -20.366 1.00 87.88 369 ILE A CA 1
ATOM 2931 C C . ILE A 1 369 ? 27.455 -17.043 -18.995 1.00 87.88 369 ILE A C 1
ATOM 2933 O O . ILE A 1 369 ? 27.788 -16.173 -18.200 1.00 87.88 369 ILE A O 1
ATOM 2937 N N . GLU A 1 370 ? 27.627 -18.338 -18.737 1.00 89.44 370 GLU A N 1
ATOM 2938 C CA . GLU A 1 370 ? 28.183 -18.859 -17.484 1.00 89.44 370 GLU A CA 1
ATOM 2939 C C . GLU A 1 370 ? 29.617 -18.372 -17.230 1.00 89.44 370 GLU A C 1
ATOM 2941 O O . GLU A 1 370 ? 29.922 -17.883 -16.143 1.00 89.44 370 GLU A O 1
ATOM 2946 N N . ALA A 1 371 ? 30.486 -18.412 -18.243 1.00 90.19 371 ALA A N 1
ATOM 2947 C CA . ALA A 1 371 ? 31.869 -17.957 -18.116 1.00 90.19 371 ALA A CA 1
ATOM 2948 C C . ALA A 1 371 ? 31.987 -16.449 -17.834 1.00 90.19 371 ALA A C 1
ATOM 2950 O O . ALA A 1 371 ? 32.923 -16.014 -17.161 1.00 90.19 371 ALA A O 1
ATOM 2951 N N . ASN A 1 372 ? 31.055 -15.645 -18.351 1.00 85.94 372 ASN A N 1
ATOM 2952 C CA . ASN A 1 372 ? 31.100 -14.191 -18.211 1.00 85.94 372 ASN A CA 1
ATOM 2953 C C . ASN A 1 372 ? 30.273 -13.663 -17.029 1.00 85.94 372 ASN A C 1
ATOM 2955 O O . ASN A 1 372 ? 30.627 -12.621 -16.484 1.00 85.94 372 ASN A O 1
ATOM 2959 N N . TYR A 1 373 ? 29.213 -14.374 -16.639 1.00 87.94 373 TYR A N 1
ATOM 2960 C CA . TYR A 1 373 ? 28.172 -13.911 -15.718 1.00 87.94 373 TYR A CA 1
ATOM 2961 C C . TYR A 1 373 ? 27.647 -15.024 -14.790 1.00 87.94 373 TYR A C 1
ATOM 2963 O O . TYR A 1 373 ? 26.513 -14.957 -14.324 1.00 87.94 373 TYR A O 1
ATOM 2971 N N . GLY A 1 374 ? 28.440 -16.059 -14.494 1.00 84.50 374 GLY A N 1
ATOM 2972 C CA . GLY A 1 374 ? 28.010 -17.203 -13.673 1.00 84.50 374 GLY A CA 1
ATOM 2973 C C . GLY A 1 374 ? 27.477 -16.835 -12.281 1.00 84.50 374 GLY A C 1
ATOM 2974 O O . GLY A 1 374 ? 26.526 -17.443 -11.800 1.00 84.50 374 GLY A O 1
ATOM 2975 N N . GLU A 1 375 ? 28.029 -15.800 -11.642 1.00 80.38 375 GLU A N 1
ATOM 2976 C CA . GLU A 1 375 ? 27.503 -15.287 -10.368 1.00 80.38 375 GLU A CA 1
ATOM 2977 C C . GLU A 1 375 ? 26.154 -14.576 -10.539 1.00 80.38 375 GLU A C 1
ATOM 2979 O O . GLU A 1 375 ? 25.235 -14.782 -9.750 1.00 80.38 375 GLU A O 1
ATOM 2984 N N . VAL A 1 376 ? 25.999 -13.815 -11.622 1.00 78.88 376 VAL A N 1
ATOM 2985 C CA . VAL A 1 376 ? 24.742 -13.146 -11.971 1.00 78.88 376 VAL A CA 1
ATOM 2986 C C . VAL A 1 376 ? 23.658 -14.173 -12.280 1.00 78.88 376 VAL A C 1
ATOM 2988 O O . VAL A 1 376 ? 22.554 -14.037 -11.772 1.00 78.88 376 VAL A O 1
ATOM 2991 N N . LEU A 1 377 ? 23.967 -15.240 -13.025 1.00 76.06 377 LEU A N 1
ATOM 2992 C CA . LEU A 1 377 ? 23.035 -16.344 -13.285 1.00 76.06 377 LEU A CA 1
ATOM 2993 C C . LEU A 1 377 ? 22.463 -16.927 -11.987 1.00 76.06 377 LEU A C 1
ATOM 2995 O O . LEU A 1 377 ? 21.241 -17.034 -11.867 1.00 76.06 377 LEU A O 1
ATOM 2999 N N . ARG A 1 378 ? 23.330 -17.211 -11.003 1.00 78.44 378 ARG A N 1
ATOM 3000 C CA . ARG A 1 378 ? 22.915 -17.694 -9.675 1.00 78.44 378 ARG A CA 1
ATOM 3001 C C . ARG A 1 378 ? 22.023 -16.691 -8.946 1.00 78.44 378 ARG A C 1
ATOM 3003 O O . ARG A 1 378 ? 21.027 -17.075 -8.344 1.00 78.44 378 ARG A O 1
ATOM 3010 N N . ASN A 1 379 ? 22.328 -15.401 -9.054 1.00 70.94 379 ASN A N 1
ATOM 3011 C CA . ASN A 1 379 ? 21.530 -14.347 -8.427 1.00 70.94 379 ASN A CA 1
ATOM 3012 C C . ASN A 1 379 ? 20.173 -14.125 -9.124 1.00 70.94 379 ASN A C 1
ATOM 3014 O O . ASN A 1 379 ? 19.185 -13.837 -8.451 1.00 70.94 379 ASN A O 1
ATOM 3018 N N . CYS A 1 380 ? 20.091 -14.267 -10.453 1.00 69.75 380 CYS A N 1
ATOM 3019 C CA . CYS A 1 380 ? 18.842 -14.080 -11.197 1.00 69.75 380 CYS A CA 1
ATOM 3020 C C . CYS A 1 380 ? 17.890 -15.288 -11.064 1.00 69.75 380 CYS A C 1
ATOM 3022 O O . CYS A 1 380 ? 16.671 -15.099 -11.054 1.00 69.75 380 CYS A O 1
ATOM 3024 N N . TYR A 1 381 ? 18.425 -16.518 -11.014 1.00 68.12 381 TYR A N 1
ATOM 3025 C CA . TYR A 1 381 ? 17.638 -17.759 -11.123 1.00 68.12 381 TYR A CA 1
ATOM 3026 C C . TYR A 1 381 ? 17.670 -18.666 -9.887 1.00 68.12 381 TYR A C 1
ATOM 3028 O O . TYR A 1 381 ? 16.760 -19.483 -9.745 1.00 68.12 381 TYR A O 1
ATOM 3036 N N . GLY A 1 382 ? 18.611 -18.468 -8.962 1.00 64.44 382 GLY A N 1
ATOM 3037 C CA . GLY A 1 382 ? 18.906 -19.400 -7.868 1.00 64.44 382 GLY A CA 1
ATOM 3038 C C . GLY A 1 382 ? 20.088 -20.320 -8.198 1.00 64.44 382 GLY A C 1
ATOM 3039 O O . GLY A 1 382 ? 20.664 -20.233 -9.279 1.00 64.44 382 GLY A O 1
ATOM 3040 N N . GLU A 1 383 ? 20.484 -21.177 -7.251 1.00 52.94 383 GLU A N 1
ATOM 3041 C CA . GLU A 1 383 ? 21.610 -22.116 -7.427 1.00 52.94 383 GLU A CA 1
ATOM 3042 C C . GLU A 1 383 ? 21.293 -23.337 -8.316 1.00 52.94 383 GLU A C 1
ATOM 3044 O O . GLU A 1 383 ? 22.233 -24.016 -8.729 1.00 52.94 383 GLU A O 1
ATOM 3049 N N . GLU A 1 384 ? 20.014 -23.613 -8.607 1.00 46.75 384 GLU A N 1
ATOM 3050 C CA . GLU A 1 384 ? 19.550 -24.792 -9.369 1.00 46.75 384 GLU A CA 1
ATOM 3051 C C . GLU A 1 384 ? 19.310 -24.539 -10.863 1.00 46.75 384 GLU A C 1
ATOM 3053 O O . GLU A 1 384 ? 18.657 -23.526 -11.214 1.00 46.75 384 GLU A O 1
#

pLDDT: mean 79.95, std 15.97, range [31.2, 98.06]

Sequence (384 aa):
MAKLILFTLLFSWAFAQDIEIHRVDGKIFAEANSCEKLVAQYSALSQMSKIKRRANCSCELGSKCTVELGSVMPKIYKELLDRNLKYEGPNCWNAALLGAGSTKSIRYMDDSELKIILNSPICEKVSELRPGDIVTIKKRSSSGRVQELHGFTYLTSFGVFNKENGDASKPYTFANLDSVLKKYQVSLKCHLNESDCELYTEAHRCSKIDELFESKINHNLKKSLMSVSCILNKAFKGQEVVGSNNLSSITSVLDVMDYQISEMKHGDPAKEILIEKLSSLRKGIRDIQDMESGIKESGEVINFKDSDENQFYPLGFSKSGEKYQYENYVNFGLLQIGQKKLNDYMVCEFLQFLQFKNKKLSEKEFKTIEANYGEVLRNCYGEE